Protein AF-A0A970BA63-F1 (afdb_monomer_lite)

Structure (mmCIF, N/CA/C/O backbone):
data_AF-A0A970BA63-F1
#
_entry.id   AF-A0A970BA63-F1
#
loop_
_atom_site.group_PDB
_atom_site.id
_atom_site.type_symbol
_atom_site.label_atom_id
_atom_site.label_alt_id
_atom_site.label_comp_id
_atom_site.label_asym_id
_atom_site.label_entity_id
_atom_site.label_seq_id
_atom_site.pdbx_PDB_ins_code
_atom_site.Cartn_x
_atom_site.Cartn_y
_atom_site.Cartn_z
_atom_site.occupancy
_atom_site.B_iso_or_equiv
_atom_site.auth_seq_id
_atom_site.auth_comp_id
_atom_site.auth_asym_id
_atom_site.auth_atom_id
_atom_site.pdbx_PDB_model_num
ATOM 1 N N . MET A 1 1 ? 29.909 -2.282 -40.585 1.00 52.19 1 MET A N 1
ATOM 2 C CA . MET A 1 1 ? 29.514 -2.180 -42.005 1.00 52.19 1 MET A CA 1
ATOM 3 C C . MET A 1 1 ? 29.239 -0.707 -42.252 1.00 52.19 1 MET A C 1
ATOM 5 O O . MET A 1 1 ? 28.546 -0.123 -41.423 1.00 52.19 1 MET A O 1
ATOM 9 N N . SER A 1 2 ? 29.879 -0.077 -43.243 1.00 60.19 2 SER A N 1
ATOM 10 C CA . SER A 1 2 ? 29.636 1.344 -43.533 1.00 60.19 2 SER A CA 1
ATOM 11 C C . SER A 1 2 ? 28.211 1.521 -44.075 1.00 60.19 2 SER A C 1
ATOM 13 O O . SER A 1 2 ? 27.650 0.603 -44.668 1.00 60.19 2 SER A O 1
ATOM 15 N N . ASN A 1 3 ? 27.600 2.687 -43.850 1.00 69.12 3 ASN A N 1
ATOM 16 C CA . ASN A 1 3 ? 26.297 3.041 -44.440 1.00 69.12 3 ASN A CA 1
ATOM 17 C C . ASN A 1 3 ? 26.426 3.591 -45.866 1.00 69.12 3 ASN A C 1
ATOM 19 O O . ASN A 1 3 ? 25.496 4.212 -46.372 1.00 69.12 3 ASN A O 1
ATOM 23 N N . THR A 1 4 ? 27.575 3.382 -46.502 1.00 79.81 4 THR A N 1
ATOM 24 C CA . THR A 1 4 ? 27.897 3.900 -47.827 1.00 79.81 4 THR A CA 1
ATOM 25 C C . THR A 1 4 ? 27.956 2.761 -48.832 1.00 79.81 4 THR A C 1
ATOM 27 O O . THR A 1 4 ? 28.523 1.703 -48.569 1.00 79.81 4 THR A O 1
ATOM 30 N N . CYS A 1 5 ? 27.350 2.986 -49.991 1.00 79.44 5 CYS A N 1
ATOM 31 C CA . CYS A 1 5 ? 27.347 2.063 -51.107 1.00 79.44 5 CYS A CA 1
ATOM 32 C C . CYS A 1 5 ? 28.788 1.807 -51.575 1.00 79.44 5 CYS A C 1
ATOM 34 O O . CYS A 1 5 ? 29.487 2.776 -51.884 1.00 79.44 5 CYS A O 1
ATOM 36 N N . PRO A 1 6 ? 29.228 0.545 -51.706 1.00 82.94 6 PRO A N 1
ATOM 37 C CA . PRO A 1 6 ? 30.592 0.230 -52.131 1.00 82.94 6 PRO A CA 1
ATOM 38 C C . PRO A 1 6 ? 30.895 0.707 -53.558 1.00 82.94 6 PRO A C 1
ATOM 40 O O . PRO A 1 6 ? 32.044 0.994 -53.874 1.00 82.94 6 PRO A O 1
ATOM 43 N N . GLU A 1 7 ? 29.872 0.835 -54.407 1.00 87.19 7 GLU A N 1
ATOM 44 C CA . GLU A 1 7 ? 30.051 1.239 -55.807 1.00 87.19 7 GLU A CA 1
ATOM 45 C C . GLU A 1 7 ? 30.103 2.755 -56.037 1.00 87.19 7 GLU A C 1
ATOM 47 O O . GLU A 1 7 ? 30.830 3.222 -56.908 1.00 87.19 7 GLU A O 1
ATOM 52 N N . CYS A 1 8 ? 29.329 3.548 -55.290 1.00 86.69 8 CYS A N 1
ATOM 53 C CA . CYS A 1 8 ? 29.170 4.981 -55.577 1.00 86.69 8 CYS A CA 1
ATOM 54 C C . CYS A 1 8 ? 29.263 5.889 -54.344 1.00 86.69 8 CYS A C 1
ATOM 56 O O . CYS A 1 8 ? 29.033 7.098 -54.441 1.00 86.69 8 CYS A O 1
ATOM 58 N N . ASN A 1 9 ? 29.572 5.306 -53.185 1.00 84.38 9 ASN A N 1
ATOM 59 C CA . ASN A 1 9 ? 29.734 5.970 -51.895 1.00 84.38 9 ASN A CA 1
ATOM 60 C C . ASN A 1 9 ? 28.501 6.754 -51.391 1.00 84.38 9 ASN A C 1
ATOM 62 O O . ASN A 1 9 ? 28.594 7.490 -50.412 1.00 84.38 9 ASN A O 1
ATOM 66 N N . ALA A 1 10 ? 27.342 6.604 -52.040 1.00 80.06 10 ALA A N 1
ATOM 67 C CA . ALA A 1 10 ? 26.074 7.191 -51.609 1.00 80.06 10 ALA A CA 1
ATOM 68 C C . ALA A 1 10 ? 25.467 6.411 -50.426 1.00 80.06 10 ALA A C 1
ATOM 70 O O . ALA A 1 10 ? 25.771 5.227 -50.272 1.00 80.06 10 ALA A O 1
ATOM 71 N N . PRO A 1 11 ? 24.612 7.027 -49.591 1.00 76.81 11 PRO A N 1
ATOM 72 C CA . PRO A 1 11 ? 23.966 6.330 -48.482 1.00 76.81 11 PRO A CA 1
ATOM 73 C C . PRO A 1 11 ? 23.076 5.174 -48.967 1.00 76.81 11 PRO A C 1
ATOM 75 O O . PRO A 1 11 ? 22.394 5.283 -49.986 1.00 76.81 11 PRO A O 1
ATOM 78 N N . LEU A 1 12 ? 23.102 4.061 -48.232 1.00 82.25 12 LEU A N 1
ATOM 79 C CA . LEU A 1 12 ? 22.218 2.914 -48.449 1.00 82.25 12 LEU A CA 1
ATOM 80 C C . LEU A 1 12 ? 20.914 3.078 -47.655 1.00 82.25 12 LEU A C 1
ATOM 82 O O . LEU A 1 12 ? 20.951 3.404 -46.466 1.00 82.25 12 LEU A O 1
ATOM 86 N N . VAL A 1 13 ? 19.783 2.796 -48.299 1.00 79.69 13 VAL A N 1
ATOM 87 C CA . VAL A 1 13 ? 18.428 2.815 -47.723 1.00 79.69 13 VAL A CA 1
ATOM 88 C C . VAL A 1 13 ? 17.911 1.379 -47.632 1.00 79.69 13 VAL A C 1
ATOM 90 O O . VAL A 1 13 ? 18.301 0.532 -48.431 1.00 79.69 13 VAL A O 1
ATOM 93 N N . PHE A 1 14 ? 17.084 1.053 -46.642 1.00 73.62 14 PHE A N 1
ATOM 94 C CA . PHE A 1 14 ? 16.495 -0.284 -46.549 1.00 73.62 14 PHE A CA 1
ATOM 95 C C . PHE A 1 14 ? 15.425 -0.498 -47.619 1.00 73.62 14 PHE A C 1
ATOM 97 O O . PHE A 1 14 ? 14.703 0.426 -47.990 1.00 73.62 14 PHE A O 1
ATOM 104 N N . THR A 1 15 ? 15.325 -1.726 -48.128 1.00 71.44 15 THR A N 1
ATOM 105 C CA . THR A 1 15 ? 14.157 -2.133 -48.905 1.00 71.44 15 THR A CA 1
ATOM 106 C C . THR A 1 15 ? 12.923 -2.180 -47.995 1.00 71.44 15 THR A C 1
ATOM 108 O O . THR A 1 15 ? 13.076 -2.436 -46.802 1.00 71.44 15 THR A O 1
ATOM 111 N N . PRO A 1 16 ? 11.700 -1.978 -48.526 1.00 53.97 16 PRO A N 1
ATOM 112 C CA . PRO A 1 16 ? 10.470 -1.945 -47.719 1.00 53.97 16 PRO A CA 1
ATOM 113 C C . PRO A 1 16 ? 10.155 -3.223 -46.923 1.00 53.97 16 PRO A C 1
ATOM 115 O O . PRO A 1 16 ? 9.212 -3.236 -46.143 1.00 53.97 16 PRO A O 1
ATOM 118 N N . ASP A 1 17 ? 10.871 -4.317 -47.185 1.00 54.38 17 ASP A N 1
ATOM 119 C CA . ASP A 1 17 ? 10.769 -5.594 -46.479 1.00 54.38 17 ASP A CA 1
ATOM 120 C C . ASP A 1 17 ? 11.913 -5.824 -45.470 1.00 54.38 17 ASP A C 1
ATOM 122 O O . ASP A 1 17 ? 12.011 -6.912 -44.901 1.00 54.38 17 ASP A O 1
ATOM 126 N N . GLY A 1 18 ? 12.821 -4.855 -45.308 1.00 58.25 18 GLY A N 1
ATOM 127 C CA . GLY A 1 18 ? 13.952 -4.888 -44.378 1.00 58.25 18 GLY A CA 1
ATOM 128 C C . GLY A 1 18 ? 15.063 -5.891 -44.725 1.00 58.25 18 GLY A C 1
ATOM 129 O O . GLY A 1 18 ? 16.080 -5.956 -44.033 1.00 58.25 18 GLY A O 1
ATOM 130 N N . ARG A 1 19 ? 14.909 -6.684 -45.795 1.00 65.00 19 ARG A N 1
ATOM 131 C CA . ARG A 1 19 ? 15.801 -7.816 -46.125 1.00 65.00 19 ARG A CA 1
ATOM 132 C C . ARG A 1 19 ? 17.018 -7.428 -46.948 1.00 65.00 19 ARG A C 1
ATOM 134 O O . ARG A 1 19 ? 17.937 -8.237 -47.107 1.00 65.00 19 ARG A O 1
ATOM 141 N N . ALA A 1 20 ? 17.041 -6.220 -47.492 1.00 76.62 20 ALA A N 1
ATOM 142 C CA . ALA A 1 20 ? 18.157 -5.728 -48.268 1.00 76.62 20 ALA A CA 1
ATOM 143 C C . ALA A 1 20 ? 18.380 -4.229 -48.064 1.00 76.62 20 ALA A C 1
ATOM 145 O O . ALA A 1 20 ? 17.523 -3.486 -47.592 1.00 76.62 20 ALA A O 1
ATOM 146 N N . ARG A 1 21 ? 19.573 -3.787 -48.443 1.00 83.00 21 ARG A N 1
ATOM 147 C CA . ARG A 1 21 ? 19.948 -2.383 -48.544 1.00 83.00 21 ARG A CA 1
ATOM 148 C C . ARG A 1 21 ? 20.086 -2.013 -50.002 1.00 83.00 21 ARG A C 1
ATOM 150 O O . ARG A 1 21 ? 20.877 -2.635 -50.702 1.00 83.00 21 ARG A O 1
ATOM 157 N N . LEU A 1 22 ? 19.334 -1.013 -50.431 1.00 86.19 22 LEU A N 1
ATOM 158 C CA . LEU A 1 22 ? 19.359 -0.457 -51.769 1.00 86.19 22 LEU A CA 1
ATOM 159 C C . LEU A 1 22 ? 20.127 0.867 -51.770 1.00 86.19 22 LEU A C 1
ATOM 161 O O . LEU A 1 22 ? 19.901 1.750 -50.944 1.00 86.19 22 LEU A O 1
ATOM 165 N N . CYS A 1 23 ? 21.014 1.036 -52.740 1.00 87.69 23 CYS A N 1
ATOM 166 C CA . CYS A 1 23 ? 21.512 2.346 -53.106 1.00 87.69 23 CYS A CA 1
ATOM 167 C C . CYS A 1 23 ? 20.558 2.984 -54.115 1.00 87.69 23 CYS A C 1
ATOM 169 O O . CYS A 1 23 ? 20.522 2.575 -55.273 1.00 87.69 23 CYS A O 1
ATOM 171 N N . GLU A 1 24 ? 19.848 4.038 -53.720 1.00 83.81 24 GLU A N 1
ATOM 172 C CA . GLU A 1 24 ? 18.951 4.768 -54.632 1.00 83.81 24 GLU A CA 1
ATOM 173 C C . GLU A 1 24 ? 19.694 5.444 -55.799 1.00 83.81 24 GLU A C 1
ATOM 175 O O . GLU A 1 24 ? 19.085 5.804 -56.803 1.00 83.81 24 GLU A O 1
ATOM 180 N N . ARG A 1 25 ? 21.022 5.607 -55.691 1.00 85.69 25 ARG A N 1
ATOM 181 C CA . ARG A 1 25 ? 21.847 6.271 -56.708 1.00 85.69 25 ARG A CA 1
ATOM 182 C C . ARG A 1 25 ? 22.314 5.342 -57.828 1.00 85.69 25 ARG A C 1
ATOM 184 O O . ARG A 1 25 ? 22.331 5.768 -58.977 1.00 85.69 25 ARG A O 1
ATOM 191 N N . CYS A 1 26 ? 22.753 4.123 -57.508 1.00 86.62 26 CYS A N 1
ATOM 192 C CA . CYS A 1 26 ? 23.299 3.188 -58.504 1.00 86.62 26 CYS A CA 1
ATOM 193 C C . CYS A 1 26 ? 22.542 1.858 -58.598 1.00 86.62 26 CYS A C 1
ATOM 195 O O . CYS A 1 26 ? 22.889 1.027 -59.428 1.00 86.62 26 CYS A O 1
ATOM 197 N N . GLY A 1 27 ? 21.514 1.645 -57.772 1.00 82.69 27 GLY A N 1
ATOM 198 C CA . GLY A 1 27 ? 20.728 0.411 -57.764 1.00 82.69 27 GLY A CA 1
ATOM 199 C C . GLY A 1 27 ? 21.419 -0.778 -57.092 1.00 82.69 27 GLY A C 1
ATOM 200 O O . GLY A 1 27 ? 20.860 -1.871 -57.102 1.00 82.69 27 GLY A O 1
ATOM 201 N N . TYR A 1 28 ? 22.602 -0.587 -56.494 1.00 86.31 28 TYR A N 1
ATOM 202 C CA . TYR A 1 28 ? 23.289 -1.630 -55.729 1.00 86.31 28 TYR A CA 1
ATOM 203 C C . TYR A 1 28 ? 22.381 -2.171 -54.621 1.00 86.31 28 TYR A C 1
ATOM 205 O O . TYR A 1 28 ? 21.841 -1.391 -53.833 1.00 86.31 28 TYR A O 1
ATOM 213 N N . GLN A 1 29 ? 22.242 -3.496 -54.547 1.00 82.56 29 GLN A N 1
ATOM 214 C CA . GLN A 1 29 ? 21.423 -4.174 -53.549 1.00 82.56 29 GLN A CA 1
ATOM 215 C C . GLN A 1 29 ? 22.263 -5.180 -52.757 1.00 82.56 29 GLN A C 1
ATOM 217 O O . GLN A 1 29 ? 22.778 -6.149 -53.308 1.00 82.56 29 GLN A O 1
ATOM 222 N N . GLU A 1 30 ? 22.355 -4.985 -51.444 1.00 80.75 30 GLU A N 1
ATOM 223 C CA . GLU A 1 30 ? 22.997 -5.924 -50.521 1.00 80.75 30 GLU A CA 1
ATOM 224 C C . GLU A 1 30 ? 21.929 -6.668 -49.722 1.00 80.75 30 GLU A C 1
ATOM 226 O O . GLU A 1 30 ? 21.201 -6.062 -48.938 1.00 80.75 30 GLU A O 1
ATOM 231 N N . THR A 1 31 ? 21.820 -7.985 -49.913 1.00 71.06 31 THR A N 1
ATOM 232 C CA . THR A 1 31 ? 20.901 -8.824 -49.132 1.00 71.06 31 THR A CA 1
ATOM 233 C C . THR A 1 31 ? 21.467 -9.035 -47.732 1.00 71.06 31 THR A C 1
ATOM 235 O O . THR A 1 31 ? 22.546 -9.607 -47.565 1.00 71.06 31 THR A O 1
ATOM 238 N N . ILE A 1 32 ? 20.731 -8.620 -46.704 1.00 65.50 32 ILE A N 1
ATOM 239 C CA . ILE A 1 32 ? 21.133 -8.817 -45.313 1.00 65.50 32 ILE A CA 1
ATOM 240 C C . ILE A 1 32 ? 20.743 -10.244 -44.920 1.00 65.50 32 ILE A C 1
ATOM 242 O O . ILE A 1 32 ? 19.665 -10.505 -44.398 1.00 65.50 32 ILE A O 1
ATOM 246 N N . LYS A 1 33 ? 21.637 -11.206 -45.174 1.00 51.59 33 LYS A N 1
ATOM 247 C CA . LYS A 1 33 ? 21.583 -12.532 -44.537 1.00 51.59 33 LYS A CA 1
ATOM 248 C C . LYS A 1 33 ? 22.315 -12.485 -43.203 1.00 51.59 33 LYS A C 1
ATOM 250 O O . LYS A 1 33 ? 23.379 -13.079 -43.042 1.00 51.59 33 LYS A O 1
ATOM 255 N N . LYS A 1 34 ? 21.764 -11.755 -42.242 1.00 54.91 34 LYS A N 1
ATOM 256 C CA . LYS A 1 34 ? 22.172 -11.913 -40.852 1.00 54.91 34 LYS A CA 1
ATOM 257 C C . LYS A 1 34 ? 20.966 -12.401 -40.086 1.00 54.91 34 LYS A C 1
ATOM 259 O O . LYS A 1 34 ? 20.012 -11.654 -39.915 1.00 54.91 34 LYS A O 1
ATOM 264 N N . GLU A 1 35 ? 21.016 -13.659 -39.658 1.00 67.25 35 GLU A N 1
ATOM 265 C CA . GLU A 1 35 ? 20.180 -14.079 -38.542 1.00 67.25 35 GLU A CA 1
ATOM 266 C C . GLU A 1 35 ? 20.397 -13.065 -37.420 1.00 67.25 35 GLU A C 1
ATOM 268 O O . GLU A 1 35 ? 21.538 -12.700 -37.102 1.00 67.25 35 GLU A O 1
ATOM 273 N N . ARG A 1 36 ? 19.290 -12.529 -36.905 1.00 80.38 36 ARG A N 1
ATOM 274 C CA . ARG A 1 36 ? 19.328 -11.594 -35.792 1.00 80.38 36 ARG A CA 1
ATOM 275 C C . ARG A 1 36 ? 20.108 -12.263 -34.654 1.00 80.38 36 ARG A C 1
ATOM 277 O O . ARG A 1 36 ? 19.757 -13.387 -34.295 1.00 80.38 36 ARG A O 1
ATOM 284 N N . PRO A 1 37 ? 21.152 -11.617 -34.103 1.00 88.19 37 PRO A N 1
ATOM 285 C CA . PRO A 1 37 ? 21.867 -12.187 -32.970 1.00 88.19 37 PRO A CA 1
ATOM 286 C C . PRO A 1 37 ? 20.902 -12.368 -31.799 1.00 88.19 37 PRO A C 1
ATOM 288 O O . PRO A 1 37 ? 19.917 -11.638 -31.690 1.00 88.19 37 PRO A O 1
ATOM 291 N N . SER A 1 38 ? 21.206 -13.292 -30.894 1.00 92.19 38 SER A N 1
ATOM 292 C CA . SER A 1 38 ? 20.482 -13.366 -29.620 1.00 92.19 38 SER A CA 1
ATOM 293 C C . SER A 1 38 ? 20.625 -12.054 -28.839 1.00 92.19 38 SER A C 1
ATOM 295 O O . SER A 1 38 ? 21.604 -11.308 -28.998 1.00 92.19 38 SER A O 1
ATOM 297 N N . ALA A 1 39 ? 19.696 -11.775 -27.924 1.00 92.75 39 ALA A N 1
ATOM 298 C CA . ALA A 1 39 ? 19.795 -10.585 -27.083 1.00 92.75 39 ALA A CA 1
ATOM 299 C C . ALA A 1 39 ? 21.090 -10.598 -26.251 1.00 92.75 39 ALA A C 1
ATOM 301 O O . ALA A 1 39 ? 21.725 -9.557 -26.072 1.00 92.75 39 ALA A O 1
ATOM 302 N N . ALA A 1 40 ? 21.541 -11.777 -25.810 1.00 93.31 40 ALA A N 1
ATOM 303 C CA . ALA A 1 40 ? 22.804 -11.952 -25.094 1.00 93.31 40 ALA A CA 1
ATOM 304 C C . ALA A 1 40 ? 24.031 -11.556 -25.939 1.00 93.31 40 ALA A C 1
ATOM 306 O O . ALA A 1 40 ? 24.934 -10.865 -25.453 1.00 93.31 40 ALA A O 1
ATOM 307 N N . GLU A 1 41 ? 24.077 -11.960 -27.209 1.00 91.69 41 GLU A N 1
ATOM 308 C CA . GLU A 1 41 ? 25.146 -11.575 -28.139 1.00 91.69 41 GLU A CA 1
ATOM 309 C C . GLU A 1 41 ? 25.118 -10.080 -28.449 1.00 91.69 41 GLU A C 1
ATOM 311 O O . GLU A 1 41 ? 26.174 -9.435 -28.504 1.00 91.69 41 GLU A O 1
ATOM 316 N N . LEU A 1 42 ? 23.921 -9.505 -28.587 1.00 91.50 42 LEU A N 1
ATOM 317 C CA . LEU A 1 42 ? 23.758 -8.071 -28.784 1.00 91.50 42 LEU A CA 1
ATOM 318 C C . LEU A 1 42 ? 24.306 -7.292 -27.582 1.00 91.50 42 LEU A C 1
ATOM 320 O O . LEU A 1 42 ? 25.101 -6.372 -27.768 1.00 91.50 42 LEU A O 1
ATOM 324 N N . VAL A 1 43 ? 23.970 -7.692 -26.350 1.00 92.62 43 VAL A N 1
ATOM 325 C CA . VAL A 1 43 ? 24.504 -7.072 -25.123 1.00 92.62 43 VAL A CA 1
ATOM 326 C C . VAL A 1 43 ? 26.031 -7.095 -25.112 1.00 92.62 43 VAL A C 1
ATOM 328 O O . VAL A 1 43 ? 26.660 -6.057 -24.884 1.00 92.62 43 VAL A O 1
ATOM 331 N N . ARG A 1 44 ? 26.646 -8.248 -25.410 1.00 90.38 44 ARG A N 1
ATOM 332 C CA . ARG A 1 44 ? 28.112 -8.379 -25.492 1.00 90.38 44 ARG A CA 1
ATOM 333 C C . ARG A 1 44 ? 28.704 -7.429 -26.530 1.00 90.38 44 ARG A C 1
ATOM 335 O O . ARG A 1 44 ? 29.665 -6.719 -26.235 1.00 90.38 44 ARG A O 1
ATOM 342 N N . THR A 1 45 ? 28.100 -7.372 -27.713 1.00 87.44 45 THR A N 1
ATOM 343 C CA . THR A 1 45 ? 28.566 -6.540 -28.829 1.00 87.44 45 THR A CA 1
ATOM 344 C C . THR A 1 45 ? 28.464 -5.046 -28.514 1.00 87.44 45 THR A C 1
ATOM 346 O O . THR A 1 45 ? 29.417 -4.303 -28.748 1.00 87.44 45 THR A O 1
ATOM 349 N N . ILE A 1 46 ? 27.350 -4.596 -27.929 1.00 87.56 46 ILE A N 1
ATOM 350 C CA . ILE A 1 46 ? 27.157 -3.198 -27.507 1.00 87.56 46 ILE A CA 1
ATOM 351 C C . ILE A 1 46 ? 28.124 -2.825 -26.379 1.00 87.56 46 ILE A C 1
ATOM 353 O O . ILE A 1 46 ? 28.725 -1.750 -26.410 1.00 87.56 46 ILE A O 1
ATOM 357 N N . THR A 1 47 ? 28.319 -3.716 -25.405 1.00 85.62 47 THR A N 1
ATOM 358 C CA . THR A 1 47 ? 29.243 -3.496 -24.281 1.00 85.62 47 THR A CA 1
ATOM 359 C C . THR A 1 47 ? 30.682 -3.365 -24.775 1.00 85.62 47 THR A C 1
ATOM 361 O O . THR A 1 47 ? 31.400 -2.448 -24.371 1.00 85.62 47 THR A O 1
ATOM 364 N N . PHE A 1 48 ? 31.090 -4.234 -25.703 1.00 83.81 48 PHE A N 1
ATOM 365 C CA . PHE A 1 48 ? 32.389 -4.154 -26.360 1.00 83.81 48 PHE A CA 1
ATOM 366 C C . PHE A 1 48 ? 32.540 -2.845 -27.150 1.00 83.81 48 PHE A C 1
ATOM 368 O O . PHE A 1 48 ? 33.508 -2.116 -26.948 1.00 83.81 48 PHE A O 1
ATOM 375 N N . ALA A 1 49 ? 31.554 -2.489 -27.980 1.00 76.88 49 ALA A N 1
ATOM 376 C CA . ALA A 1 49 ? 31.584 -1.260 -28.776 1.00 76.88 49 ALA A CA 1
ATOM 377 C C . ALA A 1 49 ? 31.701 0.009 -27.913 1.00 76.88 49 ALA A C 1
ATOM 379 O O . ALA A 1 49 ? 32.402 0.944 -28.293 1.00 76.88 49 ALA A O 1
ATOM 380 N N . ARG A 1 50 ? 31.067 0.035 -26.732 1.00 76.12 50 ARG A N 1
ATOM 381 C CA . ARG A 1 50 ? 31.198 1.140 -25.768 1.00 76.12 50 ARG A CA 1
ATOM 382 C C . ARG A 1 50 ? 32.587 1.211 -25.136 1.00 76.12 50 ARG A C 1
ATOM 384 O O . ARG A 1 50 ? 33.103 2.306 -24.952 1.00 76.12 50 ARG A O 1
ATOM 391 N N . ARG A 1 51 ? 33.200 0.065 -24.817 1.00 72.75 51 ARG A N 1
ATOM 392 C CA . ARG A 1 51 ? 34.522 0.002 -24.167 1.00 72.75 51 ARG A CA 1
ATOM 393 C C . ARG A 1 51 ? 35.665 0.444 -25.091 1.00 72.75 51 ARG A C 1
ATOM 395 O O . ARG A 1 51 ? 36.634 1.011 -24.604 1.00 72.75 51 ARG A O 1
ATOM 402 N N . TYR A 1 52 ? 35.550 0.194 -26.395 1.00 65.44 52 TYR A N 1
ATOM 403 C CA . TYR A 1 52 ? 36.607 0.468 -27.381 1.00 65.44 52 TYR A CA 1
ATOM 404 C C . TYR A 1 52 ? 36.368 1.713 -28.240 1.00 65.44 52 TYR A C 1
ATOM 406 O O . TYR A 1 52 ? 37.131 1.963 -29.172 1.00 65.44 52 TYR A O 1
ATOM 414 N N . LYS A 1 53 ? 35.343 2.518 -27.936 1.00 59.88 53 LYS A N 1
ATOM 415 C CA . LYS A 1 53 ? 35.156 3.817 -28.586 1.00 59.88 53 LYS A CA 1
ATOM 416 C C . LYS A 1 53 ? 36.275 4.753 -28.111 1.00 59.88 53 LYS A C 1
ATOM 418 O O . LYS A 1 53 ? 36.225 5.304 -27.013 1.00 59.88 53 LYS A O 1
ATOM 423 N N . THR A 1 54 ? 37.335 4.849 -28.909 1.00 41.97 54 THR A N 1
ATOM 424 C CA . THR A 1 54 ? 38.456 5.765 -28.700 1.00 41.97 54 THR A CA 1
ATOM 425 C C . THR A 1 54 ? 37.951 7.203 -28.648 1.00 41.97 54 THR A C 1
ATOM 427 O O . THR A 1 54 ? 37.006 7.571 -29.339 1.00 41.97 54 THR A O 1
ATOM 430 N N . LYS A 1 55 ? 38.618 8.021 -27.834 1.00 45.03 55 LYS A N 1
ATOM 431 C CA . LYS A 1 55 ? 38.376 9.451 -27.570 1.00 45.03 55 LYS A CA 1
ATOM 432 C C . LYS A 1 55 ? 38.493 10.378 -28.808 1.00 45.03 55 LYS A C 1
ATOM 434 O O . LYS A 1 55 ? 38.750 11.560 -28.646 1.00 45.03 55 LYS A O 1
ATOM 439 N N . SER A 1 56 ? 38.386 9.859 -30.034 1.00 40.06 56 SER A N 1
ATOM 440 C CA . SER A 1 56 ? 38.805 10.522 -31.280 1.00 40.06 56 SER A CA 1
ATOM 441 C C . SER A 1 56 ? 37.661 10.938 -32.214 1.00 40.06 56 SER A C 1
ATOM 443 O O . SER A 1 56 ? 37.868 11.011 -33.419 1.00 40.06 56 SER A O 1
ATOM 445 N N . SER A 1 57 ? 36.457 11.190 -31.706 1.00 42.34 57 SER A N 1
ATOM 446 C CA . SER A 1 57 ? 35.381 11.774 -32.520 1.00 42.34 57 SER A CA 1
ATOM 447 C C . SER A 1 57 ? 34.435 12.591 -31.639 1.00 42.34 57 SER A C 1
ATOM 449 O O . SER A 1 57 ? 33.273 12.228 -31.452 1.00 42.34 57 SER A O 1
ATOM 451 N N . GLU A 1 58 ? 34.956 13.648 -31.015 1.00 41.19 58 GLU A N 1
ATOM 452 C CA . GLU A 1 58 ? 34.098 14.707 -30.460 1.00 41.19 58 GLU A CA 1
ATOM 453 C C . GLU A 1 58 ? 33.552 15.631 -31.571 1.00 41.19 58 GLU A C 1
ATOM 455 O O . GLU A 1 58 ? 32.539 16.280 -31.346 1.00 41.19 58 GLU A O 1
ATOM 460 N N . ASP A 1 59 ? 34.089 15.550 -32.800 1.00 38.47 59 ASP A N 1
ATOM 461 C CA . ASP A 1 59 ? 33.706 16.398 -33.941 1.00 38.47 59 ASP A CA 1
ATOM 462 C C . ASP A 1 59 ? 33.208 15.593 -35.162 1.00 38.47 59 ASP A C 1
ATOM 464 O O . ASP A 1 59 ? 33.734 15.726 -36.265 1.00 38.47 59 ASP A O 1
ATOM 468 N N . ASP A 1 60 ? 32.204 14.725 -34.996 1.00 43.25 60 ASP A N 1
ATOM 469 C CA . ASP A 1 60 ? 31.502 14.116 -36.143 1.00 43.25 60 ASP A CA 1
ATOM 470 C C . ASP A 1 60 ? 30.131 14.796 -36.321 1.00 43.25 60 ASP A C 1
ATOM 472 O O . ASP A 1 60 ? 29.074 14.230 -36.031 1.00 43.25 60 ASP A O 1
ATOM 476 N N . GLU A 1 61 ? 30.154 16.059 -36.769 1.00 41.06 61 GLU A N 1
ATOM 477 C CA . GLU A 1 61 ? 28.976 16.916 -37.027 1.00 41.06 61 GLU A CA 1
ATOM 478 C C . GLU A 1 61 ? 28.028 16.374 -38.129 1.00 41.06 61 GLU A C 1
ATOM 480 O O . GLU A 1 61 ? 27.007 16.990 -38.432 1.00 41.06 61 GLU A O 1
ATOM 485 N N . GLY A 1 62 ? 28.314 15.202 -38.716 1.00 47.66 62 GLY A N 1
ATOM 486 C CA . GLY A 1 62 ? 27.507 14.558 -39.763 1.00 47.66 62 GLY A CA 1
ATOM 487 C C . GLY A 1 62 ? 26.804 13.247 -39.372 1.00 47.66 62 GLY A C 1
ATOM 488 O O . GLY A 1 62 ? 26.095 12.671 -40.200 1.00 47.66 62 GLY A O 1
ATOM 489 N N . GLY A 1 63 ? 26.986 12.736 -38.149 1.00 57.84 63 GLY A N 1
ATOM 490 C CA . GLY A 1 63 ? 26.410 11.455 -37.718 1.00 57.84 63 GLY A CA 1
ATOM 491 C C . GLY A 1 63 ? 24.925 11.538 -37.326 1.00 57.84 63 GLY A C 1
ATOM 492 O O . GLY A 1 63 ? 24.511 12.431 -36.589 1.00 57.84 63 GLY A O 1
ATOM 493 N N . VAL A 1 64 ? 24.099 10.573 -37.757 1.00 68.19 64 VAL A N 1
ATOM 494 C CA . VAL A 1 64 ? 22.686 10.492 -37.334 1.00 68.19 64 VAL A CA 1
ATOM 495 C C . VAL A 1 64 ? 22.609 10.299 -35.814 1.00 68.19 64 VAL A C 1
ATOM 497 O O . VAL A 1 64 ? 23.095 9.305 -35.275 1.00 68.19 64 VAL A O 1
ATOM 500 N N . SER A 1 65 ? 21.968 11.243 -35.117 1.00 85.56 65 S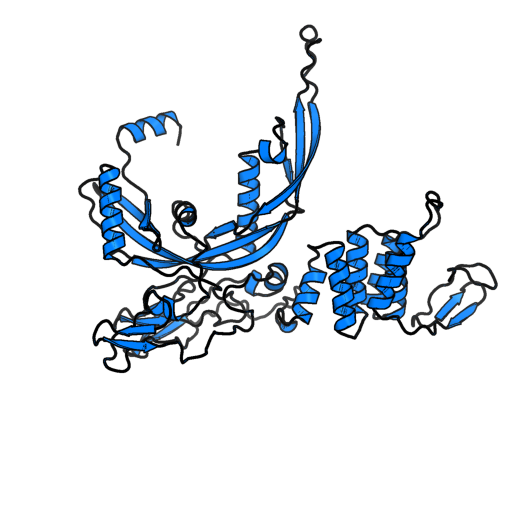ER A N 1
ATOM 501 C CA . SER A 1 65 ? 21.801 11.205 -33.659 1.00 85.56 65 SER A CA 1
ATOM 502 C C . SER A 1 65 ? 21.104 9.922 -33.184 1.00 85.56 65 SER A C 1
ATOM 504 O O . SER A 1 65 ? 20.132 9.471 -33.797 1.00 85.56 65 SER A O 1
ATOM 506 N N . ALA A 1 66 ? 21.518 9.396 -32.023 1.00 85.81 66 ALA A N 1
ATOM 507 C CA . ALA A 1 66 ? 20.863 8.272 -31.343 1.00 85.81 66 ALA A CA 1
ATOM 508 C C . ALA A 1 66 ? 19.346 8.465 -31.188 1.00 85.81 66 ALA A C 1
ATOM 510 O O . ALA A 1 66 ? 18.580 7.505 -31.269 1.00 85.81 66 ALA A O 1
ATOM 511 N N . ARG A 1 67 ? 18.898 9.716 -31.012 1.00 89.69 67 ARG A N 1
ATOM 512 C CA . ARG A 1 67 ? 17.475 10.059 -30.941 1.00 89.69 67 ARG A CA 1
ATOM 513 C C . ARG A 1 67 ? 16.740 9.768 -32.251 1.00 89.69 67 ARG A C 1
ATOM 515 O O . ARG A 1 67 ? 15.667 9.180 -32.208 1.00 89.69 67 ARG A O 1
ATOM 522 N N . SER A 1 68 ? 17.314 10.166 -33.384 1.00 88.38 68 SER A N 1
ATOM 523 C CA . SER A 1 68 ? 16.714 9.947 -34.706 1.00 88.38 68 SER A CA 1
ATOM 524 C C . SER A 1 68 ? 16.646 8.451 -35.024 1.00 88.38 68 SER A C 1
ATOM 526 O O . SER A 1 68 ? 15.590 7.940 -35.390 1.00 88.38 68 SER A O 1
ATOM 528 N N . LEU A 1 69 ? 17.729 7.714 -34.749 1.00 89.62 69 LEU A N 1
ATOM 529 C CA . LEU A 1 69 ? 17.764 6.252 -34.876 1.00 89.62 69 LEU A CA 1
ATOM 530 C C . LEU A 1 69 ? 16.688 5.572 -34.014 1.00 89.62 69 LEU A C 1
ATOM 532 O O . LEU A 1 69 ? 15.981 4.685 -34.486 1.00 89.62 69 LEU A O 1
ATOM 536 N N . LEU A 1 70 ? 16.501 6.024 -32.772 1.00 92.38 70 LEU A N 1
ATOM 537 C CA . LEU A 1 70 ? 15.448 5.515 -31.891 1.00 92.38 70 LEU A CA 1
ATOM 538 C C . LEU A 1 70 ? 14.037 5.799 -32.434 1.00 92.38 70 LEU A C 1
ATOM 540 O O . LEU A 1 70 ? 13.147 4.957 -32.302 1.00 92.38 70 LEU A O 1
ATOM 544 N N . GLU A 1 71 ? 13.808 6.981 -33.009 1.00 92.69 71 GLU A N 1
ATOM 545 C CA . GLU A 1 71 ? 12.517 7.360 -33.596 1.00 92.69 71 GLU A CA 1
ATOM 546 C C . GLU A 1 71 ? 12.200 6.530 -34.851 1.00 92.69 71 GLU A C 1
ATOM 548 O O . GLU A 1 71 ? 11.088 6.003 -34.950 1.00 92.69 71 GLU A O 1
ATOM 553 N N . MET A 1 72 ? 13.182 6.316 -35.734 1.00 90.06 72 MET A N 1
ATOM 554 C CA . MET A 1 72 ? 13.047 5.445 -36.911 1.00 90.06 72 MET A CA 1
ATOM 555 C C . MET A 1 72 ? 12.776 3.991 -36.509 1.00 90.06 72 MET A C 1
ATOM 557 O O . MET A 1 72 ? 11.788 3.406 -36.949 1.00 90.06 72 MET A O 1
ATOM 561 N N . GLY A 1 73 ? 13.565 3.436 -35.581 1.00 92.19 73 GLY A N 1
ATOM 562 C CA . GLY A 1 73 ? 13.379 2.062 -35.106 1.00 92.19 73 GLY A CA 1
ATOM 563 C C . GLY A 1 73 ? 12.028 1.831 -34.429 1.00 92.19 73 GLY A C 1
ATOM 564 O O . GLY A 1 73 ? 11.379 0.811 -34.649 1.00 92.19 73 GLY A O 1
ATOM 565 N N . ARG A 1 74 ? 11.539 2.814 -33.661 1.00 94.19 74 ARG A N 1
ATOM 566 C CA . ARG A 1 74 ? 10.179 2.793 -33.101 1.00 94.19 74 ARG A CA 1
ATOM 567 C C . ARG A 1 74 ? 9.105 2.796 -34.191 1.00 94.19 74 ARG A C 1
ATOM 569 O O . ARG A 1 74 ? 8.081 2.137 -34.018 1.00 94.19 74 ARG A O 1
ATOM 576 N N . SER A 1 75 ? 9.283 3.590 -35.245 1.00 92.56 75 SER A N 1
ATOM 577 C CA . SER A 1 75 ? 8.319 3.670 -36.346 1.00 92.56 75 SER A CA 1
ATOM 578 C C . SER A 1 75 ? 8.238 2.342 -37.097 1.00 92.56 75 SER A C 1
ATOM 580 O O . SER A 1 75 ? 7.142 1.807 -37.251 1.00 92.56 75 SER A O 1
ATOM 582 N N . ALA A 1 76 ? 9.390 1.764 -37.450 1.00 89.88 76 ALA A N 1
ATOM 583 C CA . ALA A 1 76 ? 9.482 0.453 -38.090 1.00 89.88 76 ALA A CA 1
ATOM 584 C C . ALA A 1 76 ? 8.854 -0.656 -37.223 1.00 89.88 76 ALA A C 1
ATOM 586 O O . ALA A 1 76 ? 8.016 -1.421 -37.699 1.00 89.88 76 ALA A O 1
ATOM 587 N N . ALA A 1 77 ? 9.131 -0.664 -35.910 1.00 91.44 77 ALA A N 1
ATOM 588 C CA . ALA A 1 77 ? 8.553 -1.648 -34.988 1.00 91.44 77 ALA A CA 1
ATOM 589 C C . ALA A 1 77 ? 7.018 -1.584 -34.961 1.00 91.44 77 ALA A C 1
ATOM 591 O O . ALA A 1 77 ? 6.346 -2.613 -34.945 1.00 91.44 77 ALA A O 1
ATOM 592 N N . LYS A 1 78 ? 6.452 -0.370 -34.984 1.00 90.75 78 LYS A N 1
ATOM 593 C CA . LYS A 1 78 ? 4.999 -0.159 -35.046 1.00 90.75 78 LYS A CA 1
ATOM 594 C C . LYS A 1 78 ? 4.390 -0.544 -36.392 1.00 90.75 78 LYS A C 1
ATOM 596 O O . LYS A 1 78 ? 3.235 -0.9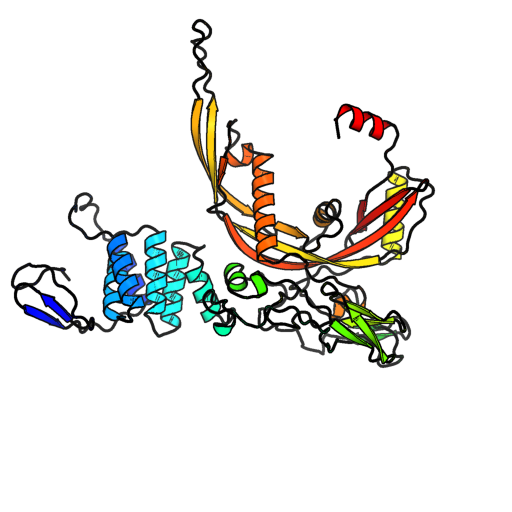55 -36.416 1.00 90.75 78 LYS A O 1
ATOM 601 N N . ALA A 1 79 ? 5.139 -0.386 -37.481 1.00 90.25 79 ALA A N 1
ATOM 602 C CA . ALA A 1 79 ? 4.729 -0.808 -38.818 1.00 90.25 79 ALA A CA 1
ATOM 603 C C . ALA A 1 79 ? 4.803 -2.336 -39.006 1.00 90.25 79 ALA A C 1
ATOM 605 O O . ALA A 1 79 ? 4.267 -2.858 -39.977 1.00 90.25 79 ALA A O 1
ATOM 606 N N . GLY A 1 80 ? 5.432 -3.054 -38.069 1.00 87.44 80 GLY A N 1
ATOM 607 C CA . GLY A 1 80 ? 5.632 -4.498 -38.143 1.00 87.44 80 GLY A CA 1
ATOM 608 C C . GLY A 1 80 ? 6.894 -4.911 -38.903 1.00 87.44 80 GLY A C 1
ATOM 609 O O . GLY A 1 80 ? 7.158 -6.110 -38.996 1.00 87.44 80 GLY A O 1
ATOM 610 N N . ASP A 1 81 ? 7.701 -3.957 -39.385 1.00 89.75 81 ASP A N 1
ATOM 611 C CA . ASP A 1 81 ? 9.008 -4.247 -39.979 1.00 89.75 81 ASP A CA 1
ATOM 612 C C . ASP A 1 81 ? 10.035 -4.499 -38.869 1.00 89.75 81 ASP A C 1
ATOM 614 O O . ASP A 1 81 ? 10.684 -3.598 -38.331 1.00 89.75 81 ASP A O 1
ATOM 618 N N . ARG A 1 82 ? 10.129 -5.769 -38.472 1.00 88.81 82 ARG A N 1
ATOM 619 C CA . ARG A 1 82 ? 10.989 -6.217 -37.375 1.00 88.81 82 ARG A CA 1
ATOM 620 C C . ARG A 1 82 ? 12.478 -6.098 -37.697 1.00 88.81 82 ARG A C 1
ATOM 622 O O . ARG A 1 82 ? 13.261 -5.873 -36.775 1.00 88.81 82 ARG A O 1
ATOM 629 N N . GLU A 1 83 ? 12.870 -6.257 -38.959 1.00 85.19 83 GLU A N 1
ATOM 630 C CA . GLU A 1 83 ? 14.281 -6.225 -39.360 1.00 85.19 83 GLU A CA 1
ATOM 631 C C . GLU A 1 83 ? 14.796 -4.791 -39.431 1.00 85.19 83 GLU A C 1
ATOM 633 O O . GLU A 1 83 ? 15.828 -4.468 -38.834 1.00 85.19 83 GLU A O 1
ATOM 638 N N . GLU A 1 84 ? 14.030 -3.901 -40.062 1.00 85.56 84 GLU A N 1
ATOM 639 C CA . GLU A 1 84 ? 14.344 -2.476 -40.092 1.00 85.56 84 GLU A CA 1
ATOM 640 C C . GLU A 1 84 ? 14.349 -1.884 -38.671 1.00 85.56 84 GLU A C 1
ATOM 642 O O . GLU A 1 84 ? 15.262 -1.142 -38.284 1.00 85.56 84 GLU A O 1
ATOM 647 N N . ALA A 1 85 ? 13.380 -2.280 -37.839 1.00 91.69 85 ALA A N 1
ATOM 648 C CA . ALA A 1 85 ? 13.335 -1.870 -36.443 1.00 91.69 85 ALA A CA 1
ATOM 649 C C . ALA A 1 85 ? 14.572 -2.322 -35.665 1.00 91.69 85 ALA A C 1
ATOM 651 O O . ALA A 1 85 ? 15.187 -1.513 -34.966 1.00 91.69 85 ALA A O 1
ATOM 652 N N . PHE A 1 86 ? 14.959 -3.596 -35.793 1.00 92.50 86 PHE A N 1
ATOM 653 C CA . PHE A 1 86 ? 16.151 -4.124 -35.138 1.00 92.50 86 PHE A CA 1
ATOM 654 C C . PHE A 1 86 ? 17.396 -3.336 -35.544 1.00 92.50 86 PHE A C 1
ATOM 656 O O . PHE A 1 86 ? 18.151 -2.890 -34.676 1.00 92.50 86 PHE A O 1
ATOM 663 N N . TYR A 1 87 ? 17.569 -3.107 -36.848 1.00 88.19 87 TYR A N 1
ATOM 664 C CA . TYR A 1 87 ? 18.698 -2.361 -37.382 1.00 88.19 87 TYR A CA 1
ATOM 665 C C . TYR A 1 87 ? 18.813 -0.973 -36.736 1.00 88.19 87 TYR A C 1
ATOM 667 O O . TYR A 1 87 ? 19.853 -0.627 -36.167 1.00 88.19 87 TYR A O 1
ATOM 675 N N . TYR A 1 88 ? 17.747 -0.172 -36.766 1.00 91.06 88 TYR A N 1
ATOM 676 C CA . TYR A 1 88 ? 17.809 1.187 -36.232 1.00 91.06 88 TYR A CA 1
ATOM 677 C C . TYR A 1 88 ? 18.023 1.220 -34.716 1.00 91.06 88 TYR A C 1
ATOM 679 O O . TYR A 1 88 ? 18.780 2.058 -34.219 1.00 91.06 88 TYR A O 1
ATOM 687 N N . LEU A 1 89 ? 17.407 0.300 -33.972 1.00 93.75 89 LEU A N 1
ATOM 688 C CA . LEU A 1 89 ? 17.539 0.232 -32.515 1.00 93.75 89 LEU A CA 1
ATOM 689 C C . LEU A 1 89 ? 18.935 -0.231 -32.080 1.00 93.75 89 LEU A C 1
ATOM 691 O O . LEU A 1 89 ? 19.492 0.329 -31.133 1.00 93.75 89 LEU A O 1
ATOM 695 N N . GLU A 1 90 ? 19.537 -1.192 -32.783 1.00 91.88 90 GLU A N 1
ATOM 696 C CA . GLU A 1 90 ? 20.930 -1.584 -32.555 1.00 91.88 90 GLU A CA 1
ATOM 697 C C . GLU A 1 90 ? 21.870 -0.388 -32.760 1.00 91.88 90 GLU A C 1
ATOM 699 O O . GLU A 1 90 ? 22.735 -0.110 -31.921 1.00 91.88 90 GLU A O 1
ATOM 704 N N . TRP A 1 91 ? 21.698 0.353 -33.856 1.00 87.94 91 TRP A N 1
ATOM 705 C CA . TRP A 1 91 ? 22.512 1.535 -34.129 1.00 87.94 91 TRP A CA 1
ATOM 706 C C . TRP A 1 91 ? 22.291 2.642 -33.097 1.00 87.94 91 TRP A C 1
ATOM 708 O O . TRP A 1 91 ? 23.266 3.255 -32.655 1.00 87.94 91 TRP A O 1
ATOM 718 N N . ALA A 1 92 ? 21.054 2.844 -32.634 1.00 90.06 92 ALA A N 1
ATOM 719 C CA . ALA A 1 92 ? 20.757 3.774 -31.547 1.00 90.06 92 ALA A CA 1
ATOM 720 C C . ALA A 1 92 ? 21.542 3.427 -30.267 1.00 90.06 92 ALA A C 1
ATOM 722 O O . ALA A 1 92 ? 22.064 4.323 -29.606 1.00 90.06 92 ALA A O 1
ATOM 723 N N . LEU A 1 93 ? 21.705 2.136 -29.942 1.00 91.12 93 LEU A N 1
ATOM 724 C CA . LEU A 1 93 ? 22.485 1.683 -28.782 1.00 91.12 93 LEU A CA 1
ATOM 725 C C . LEU A 1 93 ? 23.998 1.935 -28.913 1.00 91.12 93 LEU A C 1
ATOM 727 O O . LEU A 1 93 ? 24.677 2.131 -27.897 1.00 91.12 93 LEU A O 1
ATOM 731 N N . ARG A 1 94 ? 24.519 1.953 -30.148 1.00 87.56 94 ARG A N 1
ATOM 732 C CA . ARG A 1 94 ? 25.934 2.223 -30.485 1.00 87.56 94 ARG A CA 1
ATOM 733 C C . ARG A 1 94 ? 26.253 3.721 -30.585 1.00 87.56 94 ARG A C 1
ATOM 735 O O . ARG A 1 94 ? 27.403 4.132 -30.399 1.00 87.56 94 ARG A O 1
ATOM 742 N N . ALA A 1 95 ? 25.243 4.546 -30.845 1.00 84.88 95 ALA A N 1
ATOM 743 C CA . ALA A 1 95 ? 25.359 5.985 -31.072 1.00 84.88 95 ALA A CA 1
ATOM 744 C C . ALA A 1 95 ? 25.488 6.827 -29.780 1.00 84.88 95 ALA A C 1
ATOM 746 O O . ALA A 1 95 ? 25.105 7.989 -29.770 1.00 84.88 95 ALA A O 1
ATOM 747 N N . ASN A 1 96 ? 26.047 6.264 -28.698 1.00 82.50 96 ASN A N 1
ATOM 748 C CA . ASN A 1 96 ? 26.175 6.912 -27.380 1.00 82.50 96 ASN A CA 1
ATOM 749 C C . ASN A 1 96 ? 24.845 7.496 -26.857 1.00 82.50 96 ASN A C 1
ATOM 751 O O . ASN A 1 96 ? 24.759 8.696 -26.593 1.00 82.50 96 ASN A O 1
ATOM 755 N N . PRO A 1 97 ? 23.793 6.672 -26.716 1.00 88.25 97 PRO A N 1
ATOM 756 C CA . PRO A 1 97 ? 22.511 7.158 -26.230 1.00 88.25 97 PRO A CA 1
ATOM 757 C C . PRO A 1 97 ? 22.615 7.604 -24.767 1.00 88.25 97 PRO A C 1
ATOM 759 O O . PRO A 1 97 ? 23.394 7.046 -23.988 1.00 88.25 97 PRO A O 1
ATOM 762 N N . THR A 1 98 ? 21.755 8.539 -24.360 1.00 91.00 98 THR A N 1
ATOM 763 C CA . THR A 1 98 ? 21.496 8.759 -22.929 1.00 91.00 98 THR A CA 1
ATOM 764 C C . THR A 1 98 ? 20.925 7.484 -22.296 1.00 91.00 98 THR A C 1
ATOM 766 O O . THR A 1 98 ? 20.383 6.624 -22.996 1.00 91.00 98 THR A O 1
ATOM 769 N N . ASN A 1 99 ? 20.988 7.352 -20.968 1.00 90.06 99 ASN A N 1
ATOM 770 C CA . ASN A 1 99 ? 20.399 6.196 -20.276 1.00 90.06 99 ASN A CA 1
ATOM 771 C C . ASN A 1 99 ? 18.914 6.006 -20.624 1.00 90.06 99 ASN A C 1
ATOM 773 O O . ASN A 1 99 ? 18.479 4.885 -20.875 1.00 90.06 99 ASN A O 1
ATOM 777 N N . GLU A 1 100 ? 18.158 7.101 -20.731 1.00 89.56 100 GLU A N 1
ATOM 778 C CA . GLU A 1 100 ? 16.749 7.071 -21.130 1.00 89.56 100 GLU A CA 1
ATOM 779 C C . GLU A 1 100 ? 16.565 6.561 -22.570 1.00 89.56 100 GLU A C 1
ATOM 781 O O . GLU A 1 100 ? 15.737 5.686 -22.828 1.00 89.56 100 GLU A O 1
ATOM 786 N N . GLN A 1 101 ? 17.358 7.070 -23.518 1.00 92.88 101 GLN A N 1
ATOM 787 C CA . GLN A 1 101 ? 17.313 6.633 -24.915 1.00 92.88 101 GLN A CA 1
ATOM 788 C C . GLN A 1 101 ? 17.701 5.157 -25.052 1.00 92.88 101 GLN A C 1
ATOM 790 O O . GLN A 1 101 ? 17.031 4.408 -25.762 1.00 92.88 101 GLN A O 1
ATOM 795 N N . GLY A 1 102 ? 18.743 4.725 -24.338 1.00 94.38 102 GLY A N 1
ATOM 796 C CA . GLY A 1 102 ? 19.189 3.337 -24.326 1.00 94.38 102 GLY A CA 1
ATOM 797 C C . GLY A 1 102 ? 18.142 2.406 -23.720 1.00 94.38 102 GLY A C 1
ATOM 798 O O . GLY A 1 102 ? 17.829 1.377 -24.314 1.00 94.38 102 GLY A O 1
ATOM 799 N N . ALA A 1 103 ? 17.533 2.790 -22.594 1.00 94.88 103 ALA A N 1
ATOM 800 C CA . ALA A 1 103 ? 16.454 2.021 -21.981 1.00 94.88 103 ALA A CA 1
ATOM 801 C C . ALA A 1 103 ? 15.253 1.887 -22.926 1.00 94.88 103 ALA A C 1
ATOM 803 O O . ALA A 1 103 ? 14.697 0.802 -23.084 1.00 94.88 103 ALA A O 1
ATOM 804 N N . ARG A 1 104 ? 14.878 2.971 -23.617 1.00 95.00 104 ARG A N 1
ATOM 805 C CA . ARG A 1 104 ? 13.815 2.942 -24.630 1.00 95.00 104 ARG A CA 1
ATOM 806 C C . ARG A 1 104 ? 14.159 2.026 -25.803 1.00 95.00 104 ARG A C 1
ATOM 808 O O . ARG A 1 104 ? 13.277 1.292 -26.240 1.00 95.00 104 ARG A O 1
ATOM 815 N N . ALA A 1 105 ? 15.397 2.046 -26.299 1.00 96.00 105 ALA A N 1
ATOM 816 C CA . ALA A 1 105 ? 15.821 1.162 -27.383 1.00 96.00 105 ALA A CA 1
ATOM 817 C C . ALA A 1 105 ? 15.686 -0.317 -26.988 1.00 96.00 105 ALA A C 1
ATOM 819 O O . ALA A 1 105 ? 15.093 -1.100 -27.726 1.00 96.00 105 ALA A O 1
ATOM 820 N N . TRP A 1 106 ? 16.146 -0.675 -25.788 1.00 97.31 106 TRP A N 1
ATOM 821 C CA . TRP A 1 106 ? 16.007 -2.025 -25.243 1.00 97.31 106 TRP A CA 1
ATOM 822 C C . TRP A 1 106 ? 14.548 -2.459 -25.051 1.00 97.31 106 TRP A C 1
ATOM 824 O O . TRP A 1 106 ? 14.195 -3.584 -25.398 1.00 97.31 106 TRP A O 1
ATOM 834 N N . VAL A 1 107 ? 13.667 -1.566 -24.583 1.00 96.81 107 VAL A N 1
ATOM 835 C CA . VAL A 1 107 ? 12.223 -1.855 -24.507 1.00 96.81 107 VAL A CA 1
ATOM 836 C C . VAL A 1 107 ? 11.650 -2.183 -25.888 1.00 96.81 107 VAL A C 1
ATOM 838 O O . VAL A 1 107 ? 10.917 -3.160 -26.014 1.00 96.81 107 VAL A O 1
ATOM 841 N N . TRP A 1 108 ? 11.983 -1.418 -26.931 1.00 96.31 108 TRP A N 1
ATOM 842 C CA . TRP A 1 108 ? 11.505 -1.720 -28.286 1.00 96.31 108 TRP A CA 1
ATOM 843 C C . TRP A 1 108 ? 12.091 -3.025 -28.835 1.00 96.31 108 TRP A C 1
ATOM 845 O O . TRP A 1 108 ? 11.355 -3.807 -29.431 1.00 96.31 108 TRP A O 1
ATOM 855 N N . LEU A 1 109 ? 13.364 -3.324 -28.557 1.00 96.12 109 LEU A N 1
ATOM 856 C CA . LEU A 1 109 ? 13.973 -4.610 -28.916 1.00 96.12 109 LEU A CA 1
ATOM 857 C C . LEU A 1 109 ? 13.230 -5.796 -28.284 1.00 96.12 109 LEU A C 1
ATOM 859 O O . LEU A 1 109 ? 12.981 -6.787 -28.965 1.00 96.12 109 LEU A O 1
ATOM 863 N N . SER A 1 110 ? 12.766 -5.673 -27.036 1.00 96.00 110 SER A N 1
ATOM 864 C CA . SER A 1 110 ? 11.968 -6.721 -26.371 1.00 96.00 110 SER A CA 1
ATOM 865 C C . SER A 1 110 ? 10.612 -7.021 -27.035 1.00 96.00 110 SER A C 1
ATOM 867 O O . SER A 1 110 ? 9.979 -8.026 -26.717 1.00 96.00 110 SER A O 1
ATOM 869 N N . GLN A 1 111 ? 10.132 -6.147 -27.925 1.00 93.19 111 GLN A N 1
ATOM 870 C CA . GLN A 1 111 ? 8.909 -6.371 -28.707 1.00 93.19 111 GLN A CA 1
ATOM 871 C C . GLN A 1 111 ? 9.192 -7.041 -30.057 1.00 93.19 111 GLN A C 1
ATOM 873 O O . GLN A 1 111 ? 8.273 -7.536 -30.702 1.00 93.19 111 GLN A O 1
ATOM 878 N N . ILE A 1 112 ? 10.454 -7.027 -30.488 1.00 92.62 112 ILE A N 1
ATOM 879 C CA . ILE A 1 112 ? 10.908 -7.527 -31.786 1.00 92.62 112 ILE A CA 1
ATOM 880 C C . ILE A 1 112 ? 11.395 -8.977 -31.673 1.00 92.62 112 ILE A C 1
ATOM 882 O O . ILE A 1 112 ? 11.220 -9.752 -32.616 1.00 92.62 112 ILE A O 1
ATOM 886 N N . TYR A 1 113 ? 11.993 -9.349 -30.536 1.00 92.88 113 TYR A N 1
ATOM 887 C CA . TYR A 1 113 ? 12.353 -10.735 -30.225 1.00 92.88 113 TYR A CA 1
ATOM 888 C C . TYR A 1 113 ? 11.120 -11.591 -29.920 1.00 92.88 113 TYR A C 1
ATOM 890 O O . TYR A 1 113 ? 10.231 -11.170 -29.182 1.00 92.88 113 TYR A O 1
ATOM 898 N N . ASP A 1 114 ? 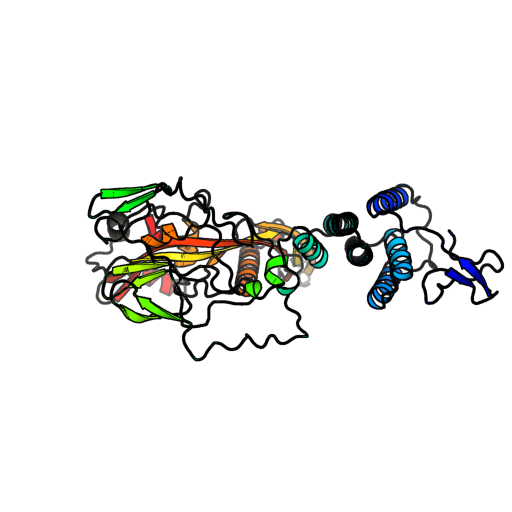11.110 -12.815 -30.451 1.00 89.50 114 ASP A N 1
ATOM 899 C CA . ASP A 1 114 ? 10.034 -13.787 -30.238 1.00 89.50 114 ASP A CA 1
ATOM 900 C C . ASP A 1 114 ? 10.243 -14.621 -28.964 1.00 89.50 114 ASP A C 1
ATOM 902 O O . ASP A 1 114 ? 9.291 -14.862 -28.220 1.00 89.50 114 ASP A O 1
ATOM 906 N N . GLN A 1 115 ? 11.488 -15.026 -28.683 1.00 92.75 115 GLN A N 1
ATOM 907 C CA . GLN A 1 115 ? 11.813 -15.896 -27.550 1.00 92.75 115 GLN A CA 1
ATOM 908 C C . GLN A 1 115 ? 11.688 -15.149 -26.212 1.00 92.75 115 GLN A C 1
ATOM 910 O O . GLN A 1 115 ? 12.235 -14.048 -26.075 1.00 92.75 115 GLN A O 1
ATOM 915 N N . PRO A 1 116 ? 10.991 -15.707 -25.204 1.00 93.56 116 PRO A N 1
ATOM 916 C CA . PRO A 1 116 ? 10.783 -15.036 -23.921 1.00 93.56 116 PRO A CA 1
ATOM 917 C C . PRO A 1 116 ? 12.095 -14.726 -23.184 1.00 93.56 116 PRO A C 1
ATOM 919 O O . PRO A 1 116 ? 12.173 -13.708 -22.494 1.00 93.56 116 PRO A O 1
ATOM 922 N N . GLU A 1 117 ? 13.136 -15.538 -23.369 1.00 94.44 117 GLU A N 1
ATOM 923 C CA . GLU A 1 117 ? 14.468 -15.340 -22.791 1.00 94.44 117 GLU A CA 1
ATOM 924 C C . GLU A 1 117 ? 15.135 -14.073 -23.342 1.00 94.44 117 GLU A C 1
ATOM 926 O O . GLU A 1 117 ? 15.601 -13.228 -22.576 1.00 94.44 117 GLU A O 1
ATOM 931 N N . ASP A 1 118 ? 15.119 -13.885 -24.664 1.00 95.38 118 ASP A N 1
ATOM 932 C CA . ASP A 1 118 ? 15.683 -12.694 -25.308 1.00 95.38 118 ASP A CA 1
ATOM 933 C C . ASP A 1 118 ? 14.915 -11.428 -24.917 1.00 95.38 118 ASP A C 1
ATOM 935 O O . ASP A 1 118 ? 15.503 -10.377 -24.634 1.00 95.38 118 ASP A O 1
ATOM 939 N N . ARG A 1 119 ? 13.582 -11.537 -24.840 1.00 96.12 119 ARG A N 1
ATOM 940 C CA . ARG A 1 119 ? 12.716 -10.447 -24.380 1.00 96.12 119 ARG A CA 1
ATOM 941 C C . ARG A 1 119 ? 13.062 -10.045 -22.950 1.00 96.12 119 ARG A C 1
ATOM 943 O O . ARG A 1 119 ? 13.200 -8.849 -22.687 1.00 96.12 119 ARG A O 1
ATOM 950 N N . ARG A 1 120 ? 13.246 -11.018 -22.048 1.00 96.88 120 ARG A N 1
ATOM 951 C CA . ARG A 1 120 ? 13.667 -10.780 -20.659 1.00 96.88 120 ARG A CA 1
ATOM 952 C C . ARG A 1 120 ? 15.001 -10.044 -20.605 1.00 96.88 120 ARG A C 1
ATOM 954 O O . ARG A 1 120 ? 15.065 -9.002 -19.960 1.00 96.88 120 ARG A O 1
ATOM 961 N N . ILE A 1 121 ? 16.015 -10.508 -21.339 1.00 96.75 121 ILE A N 1
ATOM 962 C CA . ILE A 1 121 ? 17.339 -9.863 -21.379 1.00 96.75 121 ILE A CA 1
ATOM 963 C C . ILE A 1 121 ? 17.213 -8.397 -21.803 1.00 96.75 121 ILE A C 1
ATOM 965 O O . ILE A 1 121 ? 17.760 -7.513 -21.146 1.00 96.75 121 ILE A O 1
ATOM 969 N N . CYS A 1 122 ? 16.470 -8.107 -22.874 1.00 96.69 122 CYS A N 1
ATOM 970 C CA . CYS A 1 122 ? 16.242 -6.728 -23.304 1.00 96.69 122 CYS A CA 1
ATOM 971 C C . CYS A 1 122 ? 15.585 -5.878 -22.203 1.00 96.69 122 CYS A C 1
ATOM 973 O O . CYS A 1 122 ? 16.029 -4.764 -21.932 1.00 96.69 122 CYS A O 1
ATOM 975 N N . LEU A 1 123 ? 14.551 -6.392 -21.537 1.00 96.81 123 LEU A N 1
ATOM 976 C CA . LEU A 1 123 ? 13.863 -5.667 -20.465 1.00 96.81 123 LEU A CA 1
ATOM 977 C C . LEU A 1 123 ? 14.776 -5.435 -19.249 1.00 96.81 123 LEU A C 1
ATOM 979 O O . LEU A 1 123 ? 14.782 -4.337 -18.696 1.00 96.81 123 LEU A O 1
ATOM 983 N N . GLU A 1 124 ? 15.600 -6.413 -18.876 1.00 95.75 124 GLU A N 1
ATOM 984 C CA . GLU A 1 124 ? 16.599 -6.282 -17.809 1.00 95.75 124 GLU A CA 1
ATOM 985 C C . GLU A 1 124 ? 17.656 -5.225 -18.143 1.00 95.75 124 GLU A C 1
ATOM 987 O O . GLU A 1 124 ? 17.999 -4.409 -17.290 1.00 95.75 124 GLU A O 1
ATOM 992 N N . GLN A 1 125 ? 18.121 -5.154 -19.396 1.00 96.19 125 GLN A N 1
ATOM 993 C CA . GLN A 1 125 ? 19.016 -4.077 -19.834 1.00 96.19 125 GLN A CA 1
ATOM 994 C C . GLN A 1 125 ? 18.348 -2.700 -19.766 1.00 96.19 125 GLN A C 1
ATOM 996 O O . GLN A 1 125 ? 18.994 -1.709 -19.414 1.00 96.19 125 GLN A O 1
ATOM 1001 N N . ALA A 1 126 ? 17.052 -2.617 -20.076 1.00 95.88 126 ALA A N 1
ATOM 1002 C CA . ALA A 1 126 ? 16.308 -1.374 -19.930 1.00 95.88 126 ALA A CA 1
ATOM 1003 C C . ALA A 1 126 ? 16.217 -0.929 -18.462 1.00 95.88 126 ALA A C 1
ATOM 1005 O O . ALA A 1 126 ? 16.411 0.255 -18.185 1.00 95.88 126 ALA A O 1
ATOM 1006 N N . ILE A 1 127 ? 15.984 -1.862 -17.532 1.00 93.00 127 ILE A N 1
ATOM 1007 C CA . ILE A 1 127 ? 15.981 -1.591 -16.084 1.00 93.00 127 ILE A CA 1
ATOM 1008 C C . ILE A 1 127 ? 17.381 -1.225 -15.588 1.00 93.00 127 ILE A C 1
ATOM 1010 O O . ILE A 1 127 ? 17.517 -0.277 -14.824 1.00 93.00 127 ILE A O 1
ATOM 1014 N N . ALA A 1 128 ? 18.434 -1.891 -16.063 1.00 92.69 128 ALA A N 1
ATOM 1015 C CA . ALA A 1 128 ? 19.808 -1.569 -15.677 1.00 92.69 128 ALA A CA 1
ATOM 1016 C C . ALA A 1 128 ? 20.201 -0.123 -16.037 1.00 92.69 128 ALA A C 1
ATOM 1018 O O . ALA A 1 128 ? 20.951 0.519 -15.305 1.00 92.69 128 ALA A O 1
ATOM 1019 N N . LEU A 1 129 ? 19.685 0.407 -17.152 1.00 91.12 129 LEU A N 1
ATOM 1020 C CA . LEU A 1 129 ? 19.894 1.803 -17.549 1.00 91.12 129 LEU A CA 1
ATOM 1021 C C . LEU A 1 129 ? 18.928 2.771 -16.859 1.00 91.12 129 LEU A C 1
ATOM 1023 O O . LEU A 1 129 ? 19.298 3.907 -16.563 1.00 91.12 129 LEU A O 1
ATOM 1027 N N . HIS A 1 130 ? 17.684 2.347 -16.653 1.00 88.50 130 HIS A N 1
ATOM 1028 C CA . HIS A 1 130 ? 16.621 3.164 -16.087 1.00 88.50 130 HIS A CA 1
ATOM 1029 C C . HIS A 1 130 ? 15.709 2.292 -15.203 1.00 88.50 130 HIS A C 1
ATOM 1031 O O . HIS A 1 130 ? 14.674 1.809 -15.680 1.00 88.50 130 HIS A O 1
ATOM 1037 N N . PRO A 1 131 ? 16.049 2.114 -13.909 1.00 83.06 131 PRO A N 1
ATOM 1038 C CA . PRO A 1 131 ? 15.364 1.168 -13.018 1.00 83.06 131 PRO A CA 1
ATOM 1039 C C . PRO A 1 131 ? 13.857 1.401 -12.900 1.00 83.06 131 PRO A C 1
ATOM 1041 O O . PRO A 1 131 ? 13.066 0.480 -12.712 1.00 83.06 131 PRO A O 1
ATOM 1044 N N . THR A 1 132 ? 13.441 2.651 -13.080 1.00 76.88 132 THR A N 1
ATOM 1045 C CA . THR A 1 132 ? 12.056 3.098 -12.946 1.00 76.88 132 THR A CA 1
ATOM 1046 C C . THR A 1 132 ? 11.266 3.031 -14.258 1.00 76.88 132 THR A C 1
ATOM 1048 O O . THR A 1 132 ? 10.173 3.585 -14.348 1.00 76.88 132 THR A O 1
ATOM 1051 N N . ASN A 1 133 ? 11.795 2.378 -15.305 1.00 88.19 133 ASN A N 1
ATOM 1052 C CA . ASN A 1 133 ? 11.153 2.343 -16.621 1.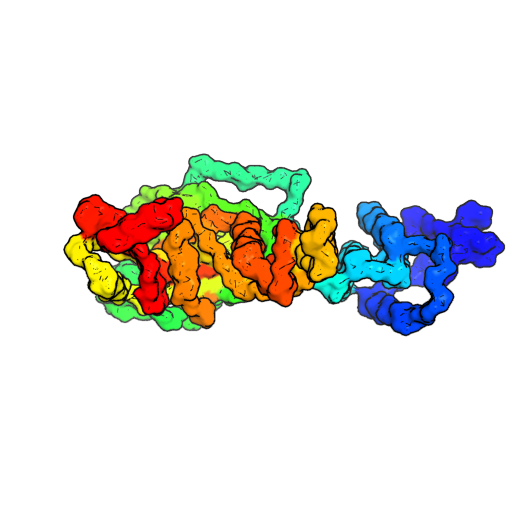00 88.19 133 ASN A CA 1
ATOM 1053 C C . ASN A 1 133 ? 9.841 1.532 -16.567 1.00 88.19 133 ASN A C 1
ATOM 1055 O O . ASN A 1 133 ? 9.883 0.310 -16.386 1.00 88.19 133 ASN A O 1
ATOM 1059 N N . PRO A 1 134 ? 8.671 2.168 -16.776 1.00 86.25 134 PRO A N 1
ATOM 1060 C CA . PRO A 1 134 ? 7.392 1.505 -16.550 1.00 86.25 134 PRO A CA 1
ATOM 1061 C C . PRO A 1 134 ? 7.095 0.415 -17.586 1.00 86.25 134 PRO A C 1
ATOM 1063 O O . PRO A 1 134 ? 6.451 -0.581 -17.267 1.00 86.25 134 PRO A O 1
ATOM 1066 N N . LEU A 1 135 ? 7.579 0.574 -18.823 1.00 89.94 135 LEU A N 1
ATOM 1067 C CA . LEU A 1 135 ? 7.389 -0.419 -19.882 1.00 89.94 135 LEU A CA 1
ATOM 1068 C C . LEU A 1 135 ? 8.242 -1.662 -19.627 1.00 89.94 135 LEU A C 1
ATOM 1070 O O . LEU A 1 135 ? 7.764 -2.774 -19.836 1.00 89.94 135 LEU A O 1
ATOM 1074 N N . ALA A 1 136 ? 9.472 -1.472 -19.142 1.00 92.50 136 ALA A N 1
ATOM 1075 C CA . ALA A 1 136 ? 10.367 -2.573 -18.818 1.00 92.50 136 ALA A CA 1
ATOM 1076 C C . ALA A 1 136 ? 9.831 -3.411 -17.645 1.00 92.50 136 ALA A C 1
ATOM 1078 O O . ALA A 1 136 ? 9.684 -4.626 -17.774 1.00 92.50 136 ALA A O 1
ATOM 1079 N N . ARG A 1 137 ? 9.436 -2.749 -16.546 1.00 89.94 137 ARG A N 1
ATOM 1080 C CA . ARG A 1 137 ? 8.827 -3.406 -15.374 1.00 89.94 137 ARG A CA 1
ATOM 1081 C C . ARG A 1 137 ? 7.543 -4.150 -15.732 1.00 89.94 137 ARG A C 1
ATOM 1083 O O . ARG A 1 137 ? 7.386 -5.311 -15.370 1.00 89.94 137 ARG A O 1
ATOM 1090 N N . ARG A 1 138 ? 6.660 -3.525 -16.522 1.00 89.56 138 ARG A N 1
ATOM 1091 C CA . ARG A 1 138 ? 5.439 -4.177 -17.022 1.00 89.56 138 ARG A CA 1
ATOM 1092 C C . ARG A 1 138 ? 5.754 -5.402 -17.883 1.00 89.56 138 ARG A C 1
ATOM 1094 O O . ARG A 1 138 ? 5.095 -6.426 -17.738 1.00 89.56 138 ARG A O 1
ATOM 1101 N N . GLY A 1 139 ? 6.737 -5.297 -18.777 1.00 90.75 139 GLY A N 1
ATOM 1102 C CA . GLY A 1 139 ? 7.171 -6.409 -19.621 1.00 90.75 139 GLY A CA 1
ATOM 1103 C C . GLY A 1 139 ? 7.673 -7.596 -18.800 1.00 90.75 139 GLY A C 1
ATOM 1104 O O . GLY A 1 139 ? 7.276 -8.725 -19.074 1.00 90.75 139 GLY A O 1
ATOM 1105 N N . LEU A 1 140 ? 8.480 -7.346 -17.764 1.00 91.94 140 LEU A N 1
ATOM 1106 C CA . LEU A 1 140 ? 8.941 -8.402 -16.859 1.00 91.94 140 LEU A CA 1
ATOM 1107 C C . LEU A 1 140 ? 7.789 -9.002 -16.056 1.00 91.94 140 LEU A C 1
ATOM 1109 O O . LEU A 1 140 ? 7.688 -10.219 -15.987 1.00 91.94 140 LEU A O 1
ATOM 1113 N N . ALA A 1 141 ? 6.869 -8.182 -15.541 1.00 88.25 141 ALA A N 1
ATOM 1114 C CA . ALA A 1 141 ? 5.696 -8.677 -14.822 1.00 88.25 141 ALA A CA 1
ATOM 1115 C C . ALA A 1 141 ? 4.818 -9.604 -15.686 1.00 88.25 141 ALA A C 1
ATOM 1117 O O . ALA A 1 141 ? 4.291 -10.589 -15.176 1.00 88.25 141 ALA A O 1
ATOM 1118 N N . LEU A 1 142 ? 4.694 -9.322 -16.991 1.00 89.44 142 LEU A N 1
ATOM 1119 C CA . LEU A 1 142 ? 4.026 -10.210 -17.950 1.00 89.44 142 LEU A CA 1
ATOM 1120 C C . LEU A 1 142 ? 4.788 -11.533 -18.136 1.00 89.44 142 LEU A C 1
ATOM 1122 O O . LEU A 1 142 ? 4.169 -12.591 -18.159 1.00 89.44 142 LEU A O 1
ATOM 1126 N N . LEU A 1 143 ? 6.119 -11.484 -18.267 1.00 90.12 143 LEU A N 1
ATOM 1127 C CA . LEU A 1 143 ? 6.956 -12.682 -18.431 1.00 90.12 143 LEU A CA 1
ATOM 1128 C C . LEU A 1 143 ? 7.029 -13.538 -17.158 1.00 90.12 143 LEU A C 1
ATOM 1130 O O . LEU A 1 143 ? 7.170 -14.752 -17.252 1.00 90.12 143 LEU A O 1
ATOM 1134 N N . ASP A 1 144 ? 6.929 -12.916 -15.985 1.00 86.88 144 ASP A N 1
ATOM 1135 C CA . ASP A 1 144 ? 6.902 -13.580 -14.678 1.00 86.88 144 ASP A CA 1
ATOM 1136 C C . ASP A 1 144 ? 5.512 -14.147 -14.331 1.00 86.88 144 ASP A C 1
ATOM 1138 O O . ASP A 1 144 ? 5.350 -14.769 -13.285 1.00 86.88 144 ASP A O 1
ATOM 1142 N N . GLY A 1 145 ? 4.483 -13.884 -15.150 1.00 83.94 145 GLY A N 1
ATOM 1143 C CA . GLY A 1 145 ? 3.096 -14.271 -14.866 1.00 83.94 145 GLY A CA 1
ATOM 1144 C C . GLY A 1 145 ? 2.421 -13.466 -13.746 1.00 83.94 145 GLY A C 1
ATOM 1145 O O . GLY A 1 145 ? 1.286 -13.755 -13.385 1.00 83.94 145 GLY A O 1
ATOM 1146 N N . ARG A 1 146 ? 3.084 -12.429 -13.218 1.00 81.81 146 ARG A N 1
ATOM 1147 C CA . ARG A 1 146 ? 2.549 -11.528 -12.177 1.00 81.81 146 ARG A CA 1
ATOM 1148 C C . ARG A 1 146 ? 1.497 -10.556 -12.715 1.00 81.81 146 ARG A C 1
ATOM 1150 O O . ARG A 1 146 ? 0.714 -10.000 -11.951 1.00 81.81 146 ARG A O 1
ATOM 1157 N N . LEU A 1 147 ? 1.499 -10.326 -14.026 1.00 84.81 147 LEU A N 1
ATOM 1158 C CA . LEU A 1 147 ? 0.521 -9.518 -14.742 1.00 84.81 147 LEU A CA 1
ATOM 1159 C C . LEU A 1 147 ? -0.023 -10.327 -15.914 1.00 84.81 147 LEU A C 1
ATOM 1161 O O . LEU A 1 147 ? 0.744 -10.938 -16.656 1.00 84.81 147 LEU A O 1
ATOM 1165 N N . ARG A 1 148 ? -1.338 -10.285 -16.123 1.00 84.81 148 ARG A N 1
ATOM 1166 C CA . ARG A 1 148 ? -1.972 -10.880 -17.301 1.00 84.81 148 ARG A CA 1
ATOM 1167 C C . ARG A 1 148 ? -2.289 -9.816 -18.343 1.00 84.81 148 ARG A C 1
ATOM 1169 O O . ARG A 1 148 ? -2.694 -8.705 -18.008 1.00 84.81 148 ARG A O 1
ATOM 1176 N N . SER A 1 149 ? -2.131 -10.157 -19.618 1.00 84.50 149 SER A N 1
ATOM 1177 C CA . SER A 1 149 ? -2.350 -9.218 -20.725 1.00 84.50 149 SER A CA 1
ATOM 1178 C C . SER A 1 149 ? -3.806 -8.756 -20.856 1.00 84.50 149 SER A C 1
ATOM 1180 O O . SER A 1 149 ? -4.036 -7.610 -21.229 1.00 84.50 149 SER A O 1
ATOM 1182 N N . ASP A 1 150 ? -4.781 -9.602 -20.513 1.00 83.75 150 ASP A N 1
ATOM 1183 C CA . ASP A 1 150 ? -6.221 -9.304 -20.563 1.00 83.75 150 ASP A CA 1
ATOM 1184 C C . ASP A 1 150 ? -6.710 -8.391 -19.420 1.00 83.75 150 ASP A C 1
ATOM 1186 O O . ASP A 1 150 ? -7.774 -7.762 -19.502 1.00 83.75 150 ASP A O 1
ATOM 1190 N N . GLU A 1 151 ? -5.914 -8.272 -18.358 1.00 82.81 151 GLU A N 1
ATOM 1191 C CA . GLU A 1 151 ? -6.195 -7.391 -17.224 1.00 82.81 151 GLU A CA 1
ATOM 1192 C C . GLU A 1 151 ? -5.708 -5.956 -17.440 1.00 82.81 151 GLU A C 1
ATOM 1194 O O . GLU A 1 151 ? -6.189 -5.044 -16.760 1.00 82.81 151 GLU A O 1
ATOM 1199 N N . ILE A 1 152 ? -4.788 -5.743 -18.387 1.00 86.44 152 ILE A N 1
ATOM 1200 C CA . ILE A 1 152 ? -4.256 -4.417 -18.698 1.00 86.44 152 ILE A CA 1
ATOM 1201 C C . ILE A 1 152 ? -5.387 -3.540 -19.245 1.00 86.44 152 ILE A C 1
ATOM 1203 O O . ILE A 1 152 ? -6.078 -3.902 -20.198 1.00 86.44 152 ILE A O 1
ATOM 1207 N N . ILE A 1 153 ? -5.569 -2.366 -18.640 1.00 83.69 153 ILE A N 1
ATOM 1208 C CA . ILE A 1 153 ? -6.528 -1.363 -19.098 1.00 83.69 153 ILE A CA 1
ATOM 1209 C C . ILE A 1 153 ? -6.061 -0.834 -20.457 1.00 83.69 153 ILE A C 1
ATOM 1211 O O . ILE A 1 153 ? -4.977 -0.256 -20.575 1.00 83.69 153 ILE A O 1
ATOM 1215 N N . ASP A 1 154 ? -6.907 -1.001 -21.469 1.00 80.19 154 ASP A N 1
ATOM 1216 C CA . ASP A 1 154 ? -6.756 -0.353 -22.767 1.00 80.19 154 ASP A CA 1
ATOM 1217 C C . ASP A 1 154 ? -7.582 0.944 -22.763 1.00 80.19 154 ASP A C 1
ATOM 1219 O O . ASP A 1 154 ? -8.810 0.870 -22.748 1.00 80.19 154 ASP A O 1
ATOM 1223 N N . PRO A 1 155 ? -6.953 2.135 -22.769 1.00 73.56 155 PRO A N 1
ATOM 1224 C CA . PRO A 1 155 ? -7.676 3.405 -22.721 1.00 73.56 155 PRO A CA 1
ATOM 1225 C C . PRO A 1 155 ? -8.553 3.649 -23.957 1.00 73.56 155 PRO A C 1
ATOM 1227 O O . PRO A 1 155 ? -9.441 4.494 -23.906 1.00 73.56 155 PRO A O 1
ATOM 1230 N N . ASN A 1 156 ? -8.327 2.921 -25.056 1.00 75.88 156 ASN A N 1
ATOM 1231 C CA . ASN A 1 156 ? -9.144 3.017 -26.265 1.00 75.88 156 ASN A CA 1
ATOM 1232 C C . ASN A 1 156 ? -10.334 2.048 -26.255 1.00 75.88 156 ASN A C 1
ATOM 1234 O O . ASN A 1 156 ? -11.171 2.104 -27.155 1.00 75.88 156 ASN A O 1
ATOM 1238 N N . LYS A 1 157 ? -10.421 1.156 -25.260 1.00 69.88 157 LYS A N 1
ATOM 1239 C CA . LYS A 1 157 ? -11.549 0.243 -25.074 1.00 69.88 157 LYS A CA 1
ATOM 1240 C C . LYS A 1 157 ? -12.266 0.590 -23.780 1.00 69.88 157 LYS A C 1
ATOM 1242 O O . LYS A 1 157 ? -11.779 0.317 -22.686 1.00 69.88 157 LYS A O 1
ATOM 1247 N N . VAL A 1 158 ? -13.462 1.152 -23.908 1.00 57.50 158 VAL A N 1
ATOM 1248 C CA . VAL A 1 158 ? -14.371 1.298 -22.771 1.00 57.50 158 VAL A CA 1
ATOM 1249 C C . VAL A 1 158 ? -14.808 -0.109 -22.360 1.00 57.50 158 VAL A C 1
ATOM 1251 O O . VAL A 1 158 ? -15.500 -0.782 -23.119 1.00 57.50 158 VAL A O 1
ATOM 1254 N N . LYS A 1 159 ? -14.366 -0.592 -21.193 1.00 57.94 159 LYS A N 1
ATOM 1255 C CA . LYS A 1 159 ? -14.970 -1.788 -20.588 1.00 57.94 159 LYS A CA 1
ATOM 1256 C C . LYS A 1 159 ? -16.364 -1.393 -20.087 1.00 57.94 159 LYS A C 1
ATOM 1258 O O . LYS A 1 159 ? -16.485 -0.475 -19.278 1.00 57.94 159 LYS A O 1
ATOM 1263 N N . GLU A 1 160 ? -17.394 -2.078 -20.578 1.00 51.72 160 GLU A N 1
ATOM 1264 C CA . GLU A 1 160 ? -18.806 -1.841 -20.228 1.00 51.72 160 GLU A CA 1
ATOM 1265 C C . GLU A 1 160 ? -19.103 -2.090 -18.731 1.00 51.72 160 GLU A C 1
ATOM 1267 O O . GLU A 1 160 ? -20.056 -1.539 -18.191 1.00 51.72 160 GLU A O 1
ATOM 1272 N N . ASP A 1 161 ? -18.221 -2.796 -18.012 1.00 51.19 161 ASP A N 1
ATOM 1273 C CA . ASP A 1 161 ? -18.378 -3.180 -16.595 1.00 51.19 161 ASP A CA 1
ATOM 1274 C C . ASP A 1 161 ? -18.151 -2.052 -15.562 1.00 51.19 161 ASP A C 1
ATOM 1276 O O . ASP A 1 161 ? -17.924 -2.324 -14.384 1.00 51.19 161 ASP A O 1
ATOM 1280 N N . THR A 1 162 ? -18.162 -0.778 -15.961 1.00 48.41 162 THR A N 1
ATOM 1281 C CA . THR A 1 162 ? -17.982 0.351 -15.017 1.00 48.41 162 THR A CA 1
ATOM 1282 C C . THR A 1 162 ? -19.281 0.822 -14.359 1.00 48.41 162 THR A C 1
ATOM 1284 O O . THR A 1 162 ? -19.237 1.674 -13.469 1.00 48.41 162 THR A O 1
ATOM 1287 N N . ALA A 1 163 ? -20.433 0.264 -14.743 1.00 50.16 163 ALA A N 1
ATOM 1288 C CA . ALA A 1 163 ? -21.688 0.523 -14.051 1.00 50.16 163 ALA A CA 1
ATOM 1289 C C . ALA A 1 163 ? -21.661 -0.119 -12.654 1.00 50.16 163 ALA A C 1
ATOM 1291 O O . ALA A 1 163 ? -21.467 -1.327 -12.516 1.00 50.16 163 ALA A O 1
ATOM 1292 N N . VAL A 1 164 ? -21.872 0.691 -11.611 1.00 56.50 164 VAL A N 1
ATOM 1293 C CA . VAL A 1 164 ? -22.254 0.161 -10.297 1.00 56.50 164 VAL A CA 1
ATOM 1294 C C . VAL A 1 164 ? -23.576 -0.575 -10.515 1.00 56.50 164 VAL A C 1
ATOM 1296 O O . VAL A 1 164 ? -24.507 0.056 -11.013 1.00 56.50 164 VAL A O 1
ATOM 1299 N N . PRO A 1 165 ? -23.672 -1.882 -10.222 1.00 58.84 165 PRO A N 1
ATOM 1300 C CA . PRO A 1 165 ? -24.931 -2.596 -10.374 1.00 58.84 165 PRO A CA 1
ATOM 1301 C C . PRO A 1 165 ? -26.015 -1.909 -9.535 1.00 58.84 165 PRO A C 1
ATOM 1303 O O . PRO A 1 165 ? -25.782 -1.639 -8.356 1.00 58.84 165 PRO A O 1
ATOM 1306 N N . ASP A 1 166 ? -27.179 -1.636 -10.133 1.00 56.84 166 ASP A N 1
ATOM 1307 C CA . ASP A 1 166 ? -28.338 -1.083 -9.410 1.00 56.84 166 ASP A CA 1
ATOM 1308 C C . ASP A 1 166 ? -28.871 -2.074 -8.359 1.00 56.84 166 ASP A C 1
ATOM 1310 O O . ASP A 1 166 ? -29.449 -1.670 -7.348 1.00 56.84 166 ASP A O 1
ATOM 1314 N N . GLU A 1 167 ? -28.635 -3.374 -8.564 1.00 62.50 167 GLU A N 1
ATOM 1315 C CA . GLU A 1 167 ? -29.023 -4.437 -7.640 1.00 62.50 167 GLU A CA 1
ATOM 1316 C C . GLU A 1 167 ? -27.828 -4.966 -6.829 1.00 62.50 167 GLU A C 1
ATOM 1318 O O . GLU A 1 167 ? -26.751 -5.215 -7.388 1.00 62.50 167 GLU A O 1
ATOM 1323 N N . PRO A 1 168 ? -27.996 -5.193 -5.512 1.00 64.31 168 PRO A N 1
ATOM 1324 C CA . PRO A 1 168 ? -26.932 -5.729 -4.681 1.00 64.31 168 PRO A CA 1
ATOM 1325 C C . PRO A 1 168 ? -26.526 -7.137 -5.134 1.00 64.31 168 PRO A C 1
ATOM 1327 O O . PRO A 1 168 ? -27.345 -8.049 -5.225 1.00 64.31 168 PRO A O 1
ATOM 1330 N N . ARG A 1 169 ? -25.231 -7.347 -5.376 1.00 66.62 169 ARG A N 1
ATOM 1331 C CA . ARG A 1 169 ? -24.722 -8.647 -5.836 1.00 66.62 169 ARG A CA 1
ATOM 1332 C C . ARG A 1 169 ? -24.775 -9.686 -4.712 1.00 66.62 169 ARG A C 1
ATOM 1334 O O . ARG A 1 169 ? -24.271 -9.417 -3.622 1.00 66.62 169 ARG A O 1
ATOM 1341 N N . ALA A 1 170 ? -25.313 -10.873 -4.993 1.00 65.19 170 ALA A N 1
ATOM 1342 C CA . ALA A 1 170 ? -25.261 -12.009 -4.073 1.00 65.19 170 ALA A CA 1
ATOM 1343 C C . ALA A 1 170 ? -23.815 -12.508 -3.888 1.00 65.19 170 ALA A C 1
ATOM 1345 O O . ALA A 1 170 ? -23.045 -12.590 -4.852 1.00 65.19 170 ALA A O 1
ATOM 1346 N N . ILE A 1 171 ? -23.450 -12.858 -2.655 1.00 67.25 171 ILE A N 1
ATOM 1347 C CA . ILE A 1 171 ? -22.123 -13.378 -2.298 1.00 67.25 171 ILE A CA 1
ATOM 1348 C C . ILE A 1 171 ? -22.223 -14.696 -1.528 1.00 67.25 171 ILE A C 1
ATOM 1350 O O . ILE A 1 171 ? -23.179 -14.912 -0.793 1.00 67.25 171 ILE A O 1
ATOM 1354 N N . SER A 1 172 ? -21.212 -15.557 -1.685 1.00 64.31 172 SER A N 1
ATOM 1355 C CA . SER A 1 172 ? -21.040 -16.787 -0.901 1.00 64.31 172 SER A CA 1
ATOM 1356 C C . SER A 1 172 ? -19.865 -16.591 0.071 1.00 64.31 172 SER A C 1
ATOM 1358 O O . SER A 1 172 ? -18.704 -16.705 -0.347 1.00 64.31 172 SER A O 1
ATOM 1360 N N . PRO A 1 173 ? -20.143 -16.176 1.319 1.00 69.00 173 PRO A N 1
ATOM 1361 C CA . PRO A 1 173 ? -19.135 -15.937 2.353 1.00 69.00 173 PRO A CA 1
ATOM 1362 C C . PRO A 1 173 ? -18.531 -17.245 2.887 1.00 69.00 173 PRO A C 1
ATOM 1364 O O . PRO A 1 173 ? -19.119 -18.315 2.765 1.00 69.00 173 PRO A O 1
ATOM 1367 N N . GLU A 1 174 ? -17.380 -17.143 3.545 1.00 76.56 174 GLU A N 1
ATOM 1368 C CA . GLU A 1 174 ? -16.868 -18.206 4.412 1.00 76.56 174 GLU A CA 1
ATOM 1369 C C . GLU A 1 174 ? -17.418 -18.035 5.835 1.00 76.56 174 GLU A C 1
ATOM 1371 O O . GLU A 1 174 ? -17.501 -16.909 6.341 1.00 76.56 174 GLU A O 1
ATOM 1376 N N . GLN A 1 175 ? -17.816 -19.143 6.464 1.00 78.38 175 GLN A N 1
ATOM 1377 C CA . GLN A 1 175 ? -18.470 -19.171 7.770 1.00 78.38 175 GLN A CA 1
ATOM 1378 C C . GLN A 1 175 ? -17.618 -19.907 8.814 1.00 78.38 175 GLN A C 1
ATOM 1380 O O . GLN A 1 175 ? -17.149 -21.015 8.570 1.00 78.38 175 GLN A O 1
ATOM 1385 N N . PHE A 1 176 ? -17.506 -19.335 10.019 1.00 81.00 176 PHE A N 1
ATOM 1386 C CA . PHE A 1 176 ? -16.695 -19.881 11.121 1.00 81.00 176 PHE A CA 1
ATOM 1387 C C . PHE A 1 176 ? -17.556 -20.408 12.279 1.00 81.00 176 PHE A C 1
ATOM 1389 O O . PHE A 1 176 ? -17.662 -19.787 13.342 1.00 81.00 176 PHE A O 1
ATOM 1396 N N . GLN A 1 177 ? -18.197 -21.562 12.071 1.00 83.19 177 GLN A N 1
ATOM 1397 C CA . GLN A 1 177 ? -19.041 -22.225 13.073 1.00 83.19 177 GLN A CA 1
ATOM 1398 C C . GLN A 1 177 ? -18.429 -23.515 13.610 1.00 83.19 177 GLN A C 1
ATOM 1400 O O . GLN A 1 177 ? -17.872 -24.324 12.874 1.00 83.19 177 GLN A O 1
ATOM 1405 N N . CYS A 1 178 ? -18.599 -23.735 14.914 1.00 85.56 178 CYS A N 1
ATOM 1406 C CA . CYS A 1 178 ? -18.145 -24.943 15.578 1.00 85.56 178 CYS A CA 1
ATOM 1407 C C . CYS A 1 178 ? -18.934 -26.166 15.103 1.00 85.56 178 CYS A C 1
ATOM 1409 O O . CYS A 1 178 ? -20.142 -26.225 15.342 1.00 85.56 178 CYS A O 1
ATOM 1411 N N . PRO A 1 179 ? -18.276 -27.209 14.564 1.00 86.81 179 PRO A N 1
ATOM 1412 C CA . PRO A 1 179 ? -18.968 -28.411 14.102 1.00 86.81 179 PRO A CA 1
ATOM 1413 C C . PRO A 1 179 ? -19.621 -29.200 15.247 1.00 86.81 179 PRO A C 1
ATOM 1415 O O . PRO A 1 179 ? -20.493 -30.031 15.013 1.00 86.81 179 PRO A O 1
ATOM 1418 N N . ARG A 1 180 ? -19.213 -28.955 16.502 1.00 89.00 180 ARG A N 1
ATOM 1419 C CA . ARG A 1 180 ? -19.719 -29.668 17.682 1.00 89.00 180 ARG A CA 1
ATOM 1420 C C . ARG A 1 180 ? -20.939 -29.013 18.324 1.00 89.00 180 ARG A C 1
ATOM 1422 O O . ARG A 1 180 ? -21.796 -29.715 18.848 1.00 89.00 180 ARG A O 1
ATOM 1429 N N . CYS A 1 181 ? -20.984 -27.685 18.365 1.00 88.88 181 CYS A N 1
ATOM 1430 C CA . CYS A 1 181 ? -22.004 -26.955 19.128 1.00 88.88 181 CYS A CA 1
ATOM 1431 C C . CYS A 1 181 ? -22.607 -25.758 18.386 1.00 88.88 181 CYS A C 1
ATOM 1433 O O . CYS A 1 181 ? -23.384 -25.022 18.985 1.00 88.88 181 CYS A O 1
ATOM 1435 N N . ALA A 1 182 ? -22.227 -25.538 17.124 1.00 83.62 182 ALA A N 1
ATOM 1436 C CA . ALA A 1 182 ? -22.627 -24.411 16.278 1.00 83.62 182 ALA A CA 1
ATOM 1437 C C . ALA A 1 182 ? -22.263 -23.007 16.802 1.00 83.62 182 ALA A C 1
ATOM 1439 O O . ALA A 1 182 ? -22.498 -22.018 16.110 1.00 83.62 182 ALA A O 1
ATOM 1440 N N . ALA A 1 183 ? -21.645 -22.891 17.983 1.00 82.44 183 ALA A N 1
ATOM 1441 C CA . ALA A 1 183 ? -21.119 -21.621 18.467 1.00 82.44 183 ALA A CA 1
ATOM 1442 C C . ALA A 1 183 ? -19.999 -21.104 17.551 1.00 82.44 183 ALA A C 1
ATOM 1444 O O . ALA A 1 183 ? -19.323 -21.878 16.871 1.00 82.44 183 ALA A O 1
ATOM 1445 N N . ARG A 1 184 ? -19.779 -19.790 17.572 1.00 81.44 184 ARG A N 1
ATOM 1446 C CA . ARG A 1 184 ? -18.684 -19.135 16.850 1.00 81.44 184 ARG A CA 1
ATOM 1447 C C . ARG A 1 184 ? -17.331 -19.760 17.201 1.00 81.44 184 ARG A C 1
ATOM 1449 O O . ARG A 1 184 ? -17.073 -20.100 18.362 1.00 81.44 184 ARG A O 1
ATOM 1456 N N . MET A 1 185 ? -16.487 -19.901 16.186 1.00 85.38 185 MET A N 1
ATOM 1457 C CA . MET A 1 185 ? -15.075 -20.228 16.350 1.00 85.38 185 MET A CA 1
ATOM 1458 C C . MET A 1 185 ? -14.227 -18.966 16.246 1.00 85.38 185 MET A C 1
ATOM 1460 O O . MET A 1 185 ? -14.504 -18.094 15.427 1.00 85.38 185 MET A O 1
ATOM 1464 N N . ASN A 1 186 ? -13.208 -18.906 17.090 1.00 82.38 186 ASN A N 1
ATOM 1465 C CA . ASN A 1 186 ? -12.285 -17.790 17.216 1.00 82.38 186 ASN A CA 1
ATOM 1466 C C . ASN A 1 186 ? -10.922 -18.242 16.724 1.00 82.38 186 ASN A C 1
ATOM 1468 O O . ASN A 1 186 ? -10.547 -19.395 16.942 1.00 82.38 186 ASN A O 1
ATOM 1472 N N . TYR A 1 187 ? -10.175 -17.360 16.085 1.00 81.75 187 TYR A N 1
ATOM 1473 C CA . TYR A 1 187 ? -8.835 -17.679 15.645 1.00 81.75 187 TYR A CA 1
ATOM 1474 C C . TYR A 1 187 ? -7.851 -17.481 16.785 1.00 81.75 187 TYR A C 1
ATOM 1476 O O . TYR A 1 187 ? -7.857 -16.465 17.482 1.00 81.75 187 TYR A O 1
ATOM 1484 N N . THR A 1 188 ? -7.032 -18.495 17.037 1.00 72.88 188 THR A N 1
ATOM 1485 C CA . THR A 1 188 ? -6.098 -18.434 18.149 1.00 72.88 188 THR A CA 1
ATOM 1486 C C . THR A 1 188 ? -5.023 -17.380 17.868 1.00 72.88 188 THR A C 1
ATOM 1488 O O . THR A 1 188 ? -4.590 -17.238 16.723 1.00 72.88 188 THR A O 1
ATOM 1491 N N . PRO A 1 189 ? -4.563 -16.626 18.888 1.00 63.25 189 PRO A N 1
ATOM 1492 C CA . PRO A 1 189 ? -3.574 -15.560 18.695 1.00 63.25 189 PRO A CA 1
ATOM 1493 C C . PRO A 1 189 ? -2.252 -16.022 18.064 1.00 63.25 189 PRO A C 1
ATOM 1495 O O . PRO A 1 189 ? -1.553 -15.227 17.446 1.00 63.25 189 PRO A O 1
ATOM 1498 N N . ASP A 1 190 ? -1.909 -17.306 18.200 1.00 67.31 190 ASP A N 1
ATOM 1499 C CA . ASP A 1 190 ? -0.739 -17.926 17.567 1.00 67.31 190 ASP A CA 1
ATOM 1500 C C . ASP A 1 190 ? -0.901 -18.147 16.051 1.00 67.31 190 ASP A C 1
ATOM 1502 O O . ASP A 1 190 ? 0.066 -18.520 15.388 1.00 67.31 190 ASP A O 1
ATOM 1506 N N . GLY A 1 191 ? -2.096 -17.906 15.501 1.00 68.25 191 GLY A N 1
ATOM 1507 C CA . GLY A 1 191 ? -2.377 -17.971 14.073 1.00 68.25 191 GLY A CA 1
ATOM 1508 C C . GLY A 1 191 ? -2.291 -19.380 13.498 1.00 68.25 191 GLY A C 1
ATOM 1509 O O . GLY A 1 191 ? -1.809 -19.544 12.379 1.00 68.25 191 GLY A O 1
ATOM 1510 N N . ARG A 1 192 ? -2.667 -20.405 14.273 1.00 75.94 192 ARG A N 1
ATOM 1511 C CA . ARG A 1 192 ? -2.538 -21.815 13.851 1.00 75.94 192 ARG A CA 1
ATOM 1512 C C . ARG A 1 192 ? -3.786 -22.653 14.027 1.00 75.94 192 ARG A C 1
ATOM 1514 O O . ARG A 1 192 ? -3.863 -23.755 13.489 1.00 75.94 192 ARG A O 1
ATOM 1521 N N . SER A 1 193 ? -4.766 -22.182 14.787 1.00 83.25 193 SER A N 1
ATOM 1522 C CA . SER A 1 193 ? -5.952 -22.977 15.068 1.00 83.25 193 SER A CA 1
ATOM 1523 C C . SER A 1 193 ? -7.182 -22.114 15.268 1.00 83.25 193 SER A C 1
ATOM 1525 O O . SER A 1 193 ? -7.108 -20.932 15.578 1.00 83.25 193 SER A O 1
ATOM 1527 N N . LEU A 1 194 ? -8.344 -22.720 15.096 1.00 85.88 194 LEU A N 1
ATOM 1528 C CA . LEU A 1 194 ? -9.603 -22.127 15.495 1.00 85.88 194 LEU A CA 1
ATOM 1529 C C . LEU A 1 194 ? -10.085 -22.806 16.781 1.00 85.88 194 LEU A C 1
ATOM 1531 O O . LEU A 1 194 ? -10.098 -24.034 16.872 1.00 85.88 194 LEU A O 1
ATOM 1535 N N . ALA A 1 195 ? -10.520 -22.023 17.761 1.00 88.25 195 ALA A N 1
ATOM 1536 C CA . ALA A 1 195 ? -10.995 -22.488 19.056 1.00 88.25 195 ALA A CA 1
ATOM 1537 C C . ALA A 1 195 ? -12.425 -22.009 19.334 1.00 88.25 195 ALA A C 1
ATOM 1539 O O . ALA A 1 195 ? -12.786 -20.853 19.122 1.00 88.25 195 ALA A O 1
ATOM 1540 N N . CYS A 1 196 ? -13.260 -22.906 19.847 1.00 88.38 196 CYS A N 1
ATOM 1541 C CA . CYS A 1 196 ? -14.607 -22.594 20.295 1.00 88.38 196 CYS A CA 1
ATOM 1542 C C . CYS A 1 196 ? -14.605 -22.285 21.796 1.00 88.38 196 CYS A C 1
ATOM 1544 O O . CYS A 1 196 ? -14.482 -23.196 22.619 1.00 88.38 196 CYS A O 1
ATOM 1546 N N . ASN A 1 197 ? -14.848 -21.026 22.167 1.00 85.12 197 ASN A N 1
ATOM 1547 C CA . ASN A 1 197 ? -14.920 -20.615 23.577 1.00 85.12 197 ASN A CA 1
ATOM 1548 C C . ASN A 1 197 ? -16.121 -21.210 24.336 1.00 85.12 197 ASN A C 1
ATOM 1550 O O . ASN A 1 197 ? -16.160 -21.137 25.561 1.00 85.12 197 ASN A O 1
ATOM 1554 N N . PHE A 1 198 ? -17.105 -21.783 23.634 1.00 88.25 198 PHE A N 1
ATOM 1555 C CA . PHE A 1 198 ? -18.291 -22.371 24.260 1.00 88.25 198 PHE A CA 1
ATOM 1556 C C . PHE A 1 198 ? -18.070 -23.822 24.706 1.00 88.25 198 PHE A C 1
ATOM 1558 O O . PHE A 1 198 ? -18.315 -24.156 25.861 1.00 88.25 198 PHE A O 1
ATOM 1565 N N . CYS A 1 199 ? -17.608 -24.697 23.804 1.00 91.25 199 CYS A N 1
ATOM 1566 C CA . CYS A 1 199 ? -17.464 -26.133 24.091 1.00 91.25 199 CYS A CA 1
ATOM 1567 C C . CYS A 1 199 ? -16.011 -26.627 24.172 1.00 91.25 199 CYS A C 1
ATOM 1569 O O . CYS A 1 199 ? -15.790 -27.817 24.409 1.00 91.25 199 CYS A O 1
ATOM 1571 N N . GLY A 1 200 ? -15.031 -25.749 23.935 1.00 89.44 200 GLY A N 1
ATOM 1572 C CA . GLY A 1 200 ? -13.604 -26.079 23.950 1.00 89.44 200 GLY A CA 1
ATOM 1573 C C . GLY A 1 200 ? -13.115 -26.875 22.738 1.00 89.44 200 GLY A C 1
ATOM 1574 O O . GLY A 1 200 ? -11.995 -27.371 22.760 1.00 89.44 200 GLY A O 1
ATOM 1575 N N . TYR A 1 201 ? -13.935 -27.035 21.693 1.00 89.94 201 TYR A N 1
ATOM 1576 C CA . TYR A 1 201 ? -13.494 -27.653 20.439 1.00 89.94 201 TYR A CA 1
ATOM 1577 C C . TYR A 1 201 ? -12.393 -26.811 19.790 1.00 89.94 201 TYR A C 1
ATOM 1579 O O . TYR A 1 201 ? -12.546 -25.596 19.673 1.00 89.94 201 TYR A O 1
ATOM 1587 N N . THR A 1 202 ? -11.325 -27.460 19.336 1.00 88.94 202 THR A N 1
ATOM 1588 C CA . THR A 1 202 ? -10.223 -26.833 18.605 1.00 88.94 202 THR A CA 1
ATOM 1589 C C . THR A 1 202 ? -10.012 -27.532 17.267 1.00 88.94 202 THR A C 1
ATOM 1591 O O . THR A 1 202 ? -10.181 -28.745 17.151 1.00 88.94 202 THR A O 1
ATOM 1594 N N . GLN A 1 203 ? -9.648 -26.760 16.249 1.00 84.94 203 GLN A N 1
ATOM 1595 C CA . GLN A 1 203 ? -9.326 -27.236 14.908 1.00 84.94 203 GLN A CA 1
ATOM 1596 C C . GLN A 1 203 ? -7.985 -26.639 14.495 1.00 84.94 203 GLN A C 1
ATOM 1598 O O . GLN A 1 203 ? -7.876 -25.421 14.377 1.00 84.94 203 GLN A O 1
ATOM 1603 N N . SER A 1 204 ? -6.972 -27.481 14.288 1.00 83.00 204 SER A N 1
ATOM 1604 C CA . SER A 1 204 ? -5.700 -27.024 13.720 1.00 83.00 204 SER A CA 1
ATOM 1605 C C . SER A 1 204 ? -5.886 -26.662 12.247 1.00 83.00 204 SER A C 1
ATOM 1607 O O . SER A 1 204 ? -6.587 -27.368 11.520 1.00 83.00 204 SER A O 1
ATOM 1609 N N . LEU A 1 205 ? -5.262 -25.568 11.815 1.00 71.69 205 LEU A N 1
ATOM 1610 C CA . LEU A 1 205 ? -5.203 -25.165 10.412 1.00 71.69 205 LEU A CA 1
ATOM 1611 C C . LEU A 1 205 ? -3.973 -25.734 9.690 1.00 71.69 205 LEU A C 1
ATOM 1613 O O . LEU A 1 205 ? -3.926 -25.684 8.464 1.00 71.69 205 LEU A O 1
ATOM 1617 N N . ASP A 1 206 ? -3.030 -26.354 10.413 1.00 63.91 206 ASP A N 1
ATOM 1618 C CA . ASP A 1 206 ? -1.809 -26.947 9.840 1.00 63.91 206 ASP A CA 1
ATOM 1619 C C . ASP A 1 206 ? -2.106 -28.086 8.836 1.00 63.91 206 ASP A C 1
ATOM 1621 O O . ASP A 1 206 ? -1.273 -28.411 7.990 1.00 63.91 206 ASP A O 1
ATOM 1625 N N . GLU A 1 207 ? -3.304 -28.682 8.893 1.00 47.09 207 GLU A N 1
ATOM 1626 C CA . GLU A 1 207 ? -3.746 -29.754 7.986 1.00 47.09 207 GLU A CA 1
ATOM 1627 C C . GLU A 1 207 ? -4.503 -29.237 6.748 1.00 47.09 207 GLU A C 1
ATOM 1629 O O . GLU A 1 207 ? -4.605 -29.938 5.739 1.00 47.09 207 GLU A O 1
ATOM 1634 N N . ALA A 1 208 ? -4.986 -27.991 6.770 1.00 42.50 208 ALA A N 1
ATOM 1635 C CA . ALA A 1 208 ? -5.610 -27.349 5.621 1.00 42.50 208 ALA A CA 1
ATOM 1636 C C . ALA A 1 208 ? -4.556 -26.502 4.906 1.00 42.50 208 ALA A C 1
ATOM 1638 O O . ALA A 1 208 ? -4.468 -25.294 5.101 1.00 42.50 208 ALA A O 1
ATOM 1639 N N . GLY A 1 209 ? -3.752 -27.154 4.062 1.00 39.59 209 GLY A N 1
ATOM 1640 C CA . GLY A 1 209 ? -2.726 -26.558 3.196 1.00 39.59 209 GLY A CA 1
ATOM 1641 C C . GLY A 1 209 ? -3.243 -25.568 2.141 1.00 39.59 209 GLY A C 1
ATOM 1642 O O . GLY A 1 209 ? -2.803 -25.601 0.997 1.00 39.59 209 GLY A O 1
ATOM 1643 N N . ASN A 1 210 ? -4.148 -24.670 2.510 1.00 41.47 210 ASN A N 1
ATOM 1644 C CA . ASN A 1 210 ? -4.564 -23.512 1.744 1.00 41.47 210 ASN A CA 1
ATOM 1645 C C . ASN A 1 210 ? -3.842 -22.284 2.309 1.00 41.47 210 ASN A C 1
ATOM 1647 O O . ASN A 1 210 ? -4.463 -21.329 2.767 1.00 41.47 210 ASN A O 1
ATOM 1651 N N . ARG A 1 211 ? -2.503 -22.252 2.199 1.00 46.53 211 ARG A N 1
ATOM 1652 C CA . ARG A 1 211 ? -1.869 -20.952 1.941 1.00 46.53 211 ARG A CA 1
ATOM 1653 C C . ARG A 1 211 ? -2.543 -20.487 0.667 1.00 46.53 211 ARG A C 1
ATOM 1655 O O . ARG A 1 211 ? -2.301 -21.090 -0.377 1.00 46.53 211 ARG A O 1
ATOM 1662 N N . VAL A 1 212 ? -3.484 -19.549 0.770 1.00 44.38 212 VAL A N 1
ATOM 1663 C CA . VAL A 1 212 ? -4.226 -19.054 -0.384 1.00 44.38 212 VAL A CA 1
ATOM 1664 C C . VAL A 1 212 ? -3.185 -18.413 -1.284 1.00 44.38 212 VAL A C 1
ATOM 1666 O O . VAL A 1 212 ? -2.807 -17.256 -1.117 1.00 44.38 212 VAL A O 1
ATOM 1669 N N . GLN A 1 213 ? -2.669 -19.206 -2.218 1.00 40.59 213 GLN A N 1
ATOM 1670 C CA . GLN A 1 213 ? -1.872 -18.740 -3.322 1.00 40.59 213 GLN A CA 1
ATOM 1671 C C . GLN A 1 213 ? -2.864 -17.961 -4.168 1.00 40.59 213 GLN A C 1
ATOM 1673 O O . GLN A 1 213 ? -3.563 -18.503 -5.019 1.00 40.59 213 GLN A O 1
ATOM 1678 N N . THR A 1 214 ? -3.045 -16.690 -3.817 1.00 46.81 214 THR A N 1
ATOM 1679 C CA . THR A 1 214 ? -3.821 -15.793 -4.654 1.00 46.81 214 THR A CA 1
ATOM 1680 C C . THR A 1 214 ? -3.134 -15.775 -6.016 1.00 46.81 214 THR A C 1
ATOM 1682 O O . THR A 1 214 ? -1.903 -15.841 -6.084 1.00 46.81 214 THR A O 1
ATOM 1685 N N . ASP A 1 215 ? -3.900 -15.629 -7.098 1.00 42.94 215 ASP A N 1
ATOM 1686 C CA . ASP A 1 215 ? -3.390 -15.464 -8.474 1.00 42.94 215 ASP A CA 1
ATOM 1687 C C . ASP A 1 215 ? -2.356 -14.307 -8.620 1.00 42.94 215 ASP A C 1
ATOM 1689 O O . ASP A 1 215 ? -1.866 -14.037 -9.714 1.00 42.94 215 ASP A O 1
ATOM 1693 N N . TYR A 1 216 ? -2.036 -13.585 -7.538 1.00 50.09 216 TYR A N 1
ATOM 1694 C CA . TYR A 1 216 ? -1.333 -12.307 -7.510 1.00 50.09 216 TYR A CA 1
ATOM 1695 C C . TYR A 1 216 ? -0.145 -12.254 -6.530 1.00 50.09 216 TYR A C 1
ATOM 1697 O O . TYR A 1 216 ? 0.380 -11.166 -6.289 1.00 50.09 216 TYR A O 1
ATOM 1705 N N . GLY A 1 217 ? 0.307 -13.397 -5.993 1.00 46.09 217 GLY A N 1
ATOM 1706 C CA . GLY A 1 217 ? 1.562 -13.506 -5.235 1.00 46.09 217 GLY A CA 1
ATOM 1707 C C . GLY A 1 217 ? 1.500 -14.396 -3.990 1.00 46.09 217 GLY A C 1
ATOM 1708 O O . GLY A 1 217 ? 0.438 -14.871 -3.589 1.00 46.09 217 GLY A O 1
ATOM 1709 N N . ILE A 1 218 ? 2.673 -14.607 -3.383 1.00 45.88 218 ILE A N 1
ATOM 1710 C CA . ILE A 1 218 ? 2.823 -15.193 -2.043 1.00 45.88 218 ILE A CA 1
ATOM 1711 C C . ILE A 1 218 ? 2.285 -14.154 -1.048 1.00 45.88 218 ILE A C 1
ATOM 1713 O O . ILE A 1 218 ? 2.692 -12.990 -1.119 1.00 45.88 218 ILE A O 1
ATOM 1717 N N . GLY A 1 219 ? 1.352 -14.546 -0.173 1.00 54.16 219 GLY A N 1
ATOM 1718 C CA . GLY A 1 219 ? 0.854 -13.682 0.901 1.00 54.16 219 GLY A CA 1
ATOM 1719 C C . GLY A 1 219 ? 2.025 -13.033 1.645 1.00 54.16 219 GLY A C 1
ATOM 1720 O O . GLY A 1 219 ? 3.062 -13.658 1.830 1.00 54.16 219 GLY A O 1
ATOM 1721 N N . GLY A 1 220 ? 1.916 -11.751 1.988 1.00 59.56 220 GLY A N 1
ATOM 1722 C CA . GLY A 1 220 ? 2.976 -11.008 2.686 1.00 59.56 220 GLY A CA 1
ATOM 1723 C C . GLY A 1 220 ? 4.060 -10.337 1.826 1.00 59.56 220 GLY A C 1
ATOM 1724 O O . GLY A 1 220 ? 4.733 -9.442 2.333 1.00 59.56 220 GLY A O 1
ATOM 1725 N N . ALA A 1 221 ? 4.221 -10.673 0.541 1.00 75.69 221 ALA A N 1
ATOM 1726 C CA . ALA A 1 221 ? 5.223 -10.019 -0.311 1.00 75.69 221 ALA A CA 1
ATOM 1727 C C . ALA A 1 221 ? 4.764 -8.651 -0.862 1.00 75.69 221 ALA A C 1
ATOM 1729 O O . ALA A 1 221 ? 3.578 -8.407 -1.118 1.00 75.69 221 ALA A O 1
ATOM 1730 N N . GLU A 1 222 ? 5.734 -7.768 -1.106 1.00 84.69 222 GLU A N 1
ATOM 1731 C CA . GLU A 1 222 ? 5.535 -6.502 -1.817 1.00 84.69 222 GLU A CA 1
ATOM 1732 C C . GLU A 1 222 ? 5.063 -6.722 -3.250 1.00 84.69 222 GLU A C 1
ATOM 1734 O O . GLU A 1 222 ? 5.581 -7.574 -3.976 1.00 84.69 222 GLU A O 1
ATOM 1739 N N . GLN A 1 223 ? 4.084 -5.922 -3.676 1.00 87.25 223 GLN A N 1
ATOM 1740 C CA . GLN A 1 223 ? 3.582 -5.956 -5.045 1.00 87.25 223 GLN A CA 1
ATOM 1741 C C . GLN A 1 223 ? 4.151 -4.812 -5.876 1.00 87.25 223 GLN A C 1
ATOM 1743 O O . GLN A 1 223 ? 4.266 -3.683 -5.405 1.00 87.25 223 GLN A O 1
ATOM 1748 N N . ASP A 1 224 ? 4.460 -5.097 -7.144 1.00 88.81 224 ASP A N 1
ATOM 1749 C CA . ASP A 1 224 ? 4.951 -4.095 -8.089 1.00 88.81 224 ASP A CA 1
ATOM 1750 C C . ASP A 1 224 ? 3.854 -3.061 -8.387 1.00 88.81 224 ASP A C 1
ATOM 1752 O O . ASP A 1 224 ? 2.804 -3.368 -8.967 1.00 88.81 224 ASP A O 1
ATOM 1756 N N . PHE A 1 225 ? 4.122 -1.811 -8.012 1.00 91.88 225 PHE A N 1
ATOM 1757 C CA . PHE A 1 225 ? 3.174 -0.714 -8.164 1.00 91.88 225 PHE A CA 1
ATOM 1758 C C . PHE A 1 225 ? 2.794 -0.449 -9.629 1.00 91.88 225 PHE A C 1
ATOM 1760 O O . PHE A 1 225 ? 1.628 -0.195 -9.936 1.00 91.88 225 PHE A O 1
ATOM 1767 N N . ILE A 1 226 ? 3.753 -0.530 -10.556 1.00 88.75 226 ILE A N 1
ATOM 1768 C CA . ILE A 1 226 ? 3.536 -0.247 -11.982 1.00 88.75 226 ILE A CA 1
ATOM 1769 C C . ILE A 1 226 ? 2.687 -1.338 -12.636 1.00 88.75 226 ILE A C 1
ATOM 1771 O O . ILE A 1 226 ? 1.829 -1.033 -13.474 1.00 88.75 226 ILE A O 1
ATOM 1775 N N . ALA A 1 227 ? 2.914 -2.598 -12.263 1.00 87.56 227 ALA A N 1
ATOM 1776 C CA . ALA A 1 227 ? 2.105 -3.716 -12.723 1.00 87.56 227 ALA A CA 1
ATOM 1777 C C . ALA A 1 227 ? 0.655 -3.575 -12.239 1.00 87.56 227 ALA A C 1
ATOM 1779 O O . ALA A 1 227 ? -0.266 -3.655 -13.053 1.00 87.56 227 ALA A O 1
ATOM 1780 N N . ALA A 1 228 ? 0.445 -3.266 -10.956 1.00 89.06 228 ALA A N 1
ATOM 1781 C CA . ALA A 1 228 ? -0.895 -3.076 -10.403 1.00 89.06 228 ALA A CA 1
ATOM 1782 C C . ALA A 1 228 ? -1.636 -1.890 -11.047 1.00 89.06 228 ALA A C 1
ATOM 1784 O O . ALA A 1 228 ? -2.798 -2.035 -11.441 1.00 89.06 228 ALA A O 1
ATOM 1785 N N . LEU A 1 229 ? -0.957 -0.750 -11.257 1.00 91.00 229 LEU A N 1
ATOM 1786 C CA . LEU A 1 229 ? -1.527 0.430 -11.929 1.00 91.00 229 LEU A CA 1
ATOM 1787 C C . LEU A 1 229 ? -1.911 0.194 -13.392 1.00 91.00 229 LEU A C 1
ATOM 1789 O O . LEU A 1 229 ? -2.667 0.984 -13.958 1.00 91.00 229 LEU A O 1
ATOM 1793 N N . ALA A 1 230 ? -1.382 -0.854 -14.026 1.00 88.31 230 ALA A N 1
ATOM 1794 C CA . ALA A 1 230 ? -1.771 -1.226 -15.379 1.00 88.31 230 ALA A CA 1
ATOM 1795 C C . ALA A 1 230 ? -3.183 -1.830 -15.442 1.00 88.31 230 ALA A C 1
ATOM 1797 O O . ALA A 1 230 ? -3.734 -1.925 -16.534 1.00 88.31 230 ALA A O 1
ATOM 1798 N N . THR A 1 231 ? -3.753 -2.240 -14.306 1.00 88.06 231 THR A N 1
ATOM 1799 C CA . THR A 1 231 ? -5.017 -2.982 -14.212 1.00 88.06 231 THR A CA 1
ATOM 1800 C C . THR A 1 231 ? -6.101 -2.176 -13.497 1.00 88.06 231 THR A C 1
ATOM 1802 O O . THR A 1 231 ? -5.817 -1.160 -12.861 1.00 88.06 231 THR A O 1
ATOM 1805 N N . ALA A 1 232 ? -7.348 -2.659 -13.533 1.00 86.62 232 ALA A N 1
ATOM 1806 C CA . ALA A 1 232 ? -8.464 -2.062 -12.789 1.00 86.62 232 ALA A CA 1
ATOM 1807 C C . ALA A 1 232 ? -8.183 -1.933 -11.280 1.00 86.62 232 ALA A C 1
ATOM 1809 O O . ALA A 1 232 ? -8.625 -0.962 -10.668 1.00 86.62 232 ALA A O 1
ATOM 1810 N N . ARG A 1 233 ? -7.382 -2.836 -10.697 1.00 85.56 233 ARG A N 1
ATOM 1811 C CA . ARG A 1 233 ? -7.035 -2.850 -9.264 1.00 85.56 233 ARG A CA 1
ATOM 1812 C C . ARG A 1 233 ? -6.309 -1.593 -8.804 1.00 85.56 233 ARG A C 1
ATOM 1814 O O . ARG A 1 233 ? -6.503 -1.149 -7.677 1.00 85.56 233 ARG A O 1
ATOM 1821 N N . GLY A 1 234 ? -5.535 -0.975 -9.696 1.00 89.31 234 GLY A N 1
ATOM 1822 C CA . GLY A 1 234 ? -4.867 0.291 -9.413 1.00 89.31 234 GLY A CA 1
ATOM 1823 C C . GLY A 1 234 ? -5.824 1.471 -9.223 1.00 89.31 234 GLY A C 1
ATOM 1824 O O . GLY A 1 234 ? -5.485 2.429 -8.531 1.00 89.31 234 GLY A O 1
ATOM 1825 N N . HIS A 1 235 ? -7.017 1.401 -9.819 1.00 89.94 235 HIS A N 1
ATOM 1826 C CA . HIS A 1 235 ? -7.914 2.551 -10.005 1.00 89.94 235 HIS A CA 1
ATOM 1827 C C . HIS A 1 235 ? -9.317 2.337 -9.441 1.00 89.94 235 HIS A C 1
ATOM 1829 O O . HIS A 1 235 ? -10.126 3.258 -9.448 1.00 89.94 235 HIS A O 1
ATOM 1835 N N . THR A 1 236 ? -9.615 1.135 -8.955 1.00 86.50 236 THR A N 1
ATOM 1836 C CA . THR A 1 236 ? -10.955 0.760 -8.502 1.00 86.50 236 THR A CA 1
ATOM 1837 C C . THR A 1 236 ? -10.969 0.589 -6.994 1.00 86.50 236 THR A C 1
ATOM 1839 O O . THR A 1 236 ? -10.033 0.062 -6.390 1.00 86.50 236 THR A O 1
ATOM 1842 N N . GLN A 1 237 ? -12.063 1.027 -6.384 1.00 84.31 237 GLN A N 1
ATOM 1843 C CA . GLN A 1 237 ? -12.407 0.740 -4.998 1.00 84.31 237 GLN A CA 1
ATOM 1844 C C . GLN A 1 237 ? -13.727 -0.042 -4.964 1.00 84.31 237 GLN A C 1
ATOM 1846 O O . GLN A 1 237 ? -14.517 0.065 -5.906 1.00 84.31 237 GLN A O 1
ATOM 1851 N N . PRO A 1 238 ? -14.005 -0.799 -3.895 1.00 80.62 238 PRO A N 1
ATOM 1852 C CA . PRO A 1 238 ? -15.329 -1.362 -3.676 1.00 80.62 238 PRO A CA 1
ATOM 1853 C C . PRO A 1 238 ? -16.391 -0.250 -3.673 1.00 80.62 238 PRO A C 1
ATOM 1855 O O . PRO A 1 238 ? -16.300 0.695 -2.891 1.00 80.62 238 PRO A O 1
ATOM 1858 N N . VAL A 1 239 ? -17.385 -0.351 -4.559 1.00 75.25 239 VAL A N 1
ATOM 1859 C CA . VAL A 1 239 ? -18.491 0.626 -4.678 1.00 75.25 239 VAL A CA 1
ATOM 1860 C C . VAL A 1 239 ? -19.879 -0.014 -4.700 1.00 75.25 239 VAL A C 1
ATOM 1862 O O . VAL A 1 239 ? -20.855 0.664 -4.401 1.00 75.25 239 VAL A O 1
ATOM 1865 N N . ALA A 1 240 ? -19.979 -1.308 -5.009 1.00 72.38 240 ALA A N 1
ATOM 1866 C CA . ALA A 1 240 ? -21.251 -2.020 -5.051 1.00 72.38 240 ALA A CA 1
ATOM 1867 C C . ALA A 1 240 ? -21.682 -2.482 -3.651 1.00 72.38 240 ALA A C 1
ATOM 1869 O O . ALA A 1 240 ? -20.894 -3.097 -2.923 1.00 72.38 240 ALA A O 1
ATOM 1870 N N . SER A 1 241 ? -22.944 -2.226 -3.305 1.00 76.44 241 SER A N 1
ATOM 1871 C CA . SER A 1 241 ? -23.608 -2.903 -2.194 1.00 76.44 241 SER A CA 1
ATOM 1872 C C . SER A 1 241 ? -23.852 -4.373 -2.549 1.00 76.44 241 SER A C 1
ATOM 1874 O O . SER A 1 241 ? -23.837 -4.771 -3.718 1.00 76.44 241 SER A O 1
ATOM 1876 N N . ARG A 1 242 ? -24.017 -5.217 -1.532 1.00 76.56 242 ARG A N 1
ATOM 1877 C CA . ARG A 1 242 ? -24.165 -6.667 -1.725 1.00 76.56 242 ARG A CA 1
ATOM 1878 C C . ARG A 1 242 ? -25.349 -7.188 -0.939 1.00 76.56 242 ARG A C 1
ATOM 1880 O O . ARG A 1 242 ? -25.526 -6.790 0.209 1.00 76.56 242 ARG A O 1
ATOM 1887 N N . ALA A 1 243 ? -26.132 -8.065 -1.554 1.00 79.06 243 ALA A N 1
ATOM 1888 C CA . ALA A 1 243 ? -27.173 -8.806 -0.862 1.00 79.06 243 ALA A CA 1
ATOM 1889 C C . ALA A 1 243 ? -26.499 -9.968 -0.141 1.00 79.06 243 ALA A C 1
ATOM 1891 O O . ALA A 1 243 ? -25.713 -10.714 -0.732 1.00 79.06 243 ALA A O 1
ATOM 1892 N N . PHE A 1 244 ? -26.775 -10.086 1.147 1.00 81.25 244 PHE A N 1
ATOM 1893 C CA . PHE A 1 244 ? -26.239 -11.133 1.989 1.00 81.25 244 PHE A CA 1
ATOM 1894 C C . PHE A 1 244 ? -27.395 -11.880 2.640 1.00 81.25 244 PHE A C 1
ATOM 1896 O O . PHE A 1 244 ? -28.195 -11.270 3.348 1.00 81.25 244 PHE A O 1
ATOM 1903 N N . GLN A 1 245 ? -27.443 -13.194 2.440 1.00 83.62 245 GLN A N 1
ATOM 1904 C CA . GLN A 1 245 ? -28.350 -14.083 3.152 1.00 83.62 245 GLN A CA 1
ATOM 1905 C C . GLN A 1 245 ? -27.556 -14.888 4.181 1.00 83.62 245 GLN A C 1
ATOM 1907 O O . GLN A 1 245 ? -26.524 -15.473 3.870 1.00 83.62 245 GLN A O 1
ATOM 1912 N N . CYS A 1 246 ? -28.027 -14.897 5.425 1.00 84.25 246 CYS A N 1
ATOM 1913 C CA . CYS A 1 246 ? -27.405 -15.661 6.494 1.00 84.25 246 CYS A CA 1
ATOM 1914 C C . CYS A 1 246 ? -27.772 -17.146 6.382 1.00 84.25 246 CYS A C 1
ATOM 1916 O O . CYS A 1 246 ? -28.930 -17.497 6.597 1.00 84.25 246 CYS A O 1
ATOM 1918 N N . ASP A 1 247 ? -26.789 -18.021 6.175 1.00 82.31 247 ASP A N 1
ATOM 1919 C CA . ASP A 1 247 ? -26.997 -19.475 6.084 1.00 82.31 247 ASP A CA 1
ATOM 1920 C C . ASP A 1 247 ? -27.543 -20.099 7.383 1.00 82.31 247 ASP A C 1
ATOM 1922 O O . ASP A 1 247 ? -28.152 -21.165 7.367 1.00 82.31 247 ASP A O 1
ATOM 1926 N N . SER A 1 248 ? -27.361 -19.430 8.527 1.00 82.12 248 SER A N 1
ATOM 1927 C CA . SER A 1 248 ? -27.786 -19.952 9.836 1.00 82.12 248 SER A CA 1
ATOM 1928 C C . SER A 1 248 ? -29.197 -19.567 10.262 1.00 82.12 248 SER A C 1
ATOM 1930 O O . SER A 1 248 ? -29.876 -20.382 10.879 1.00 82.12 248 SER A O 1
ATOM 1932 N N . CYS A 1 249 ? -29.646 -18.340 9.985 1.00 87.19 249 CYS A N 1
ATOM 1933 C CA . CYS A 1 249 ? -30.988 -17.883 10.382 1.00 87.19 249 CYS A CA 1
ATOM 1934 C C . CYS A 1 249 ? -31.882 -17.476 9.205 1.00 87.19 249 CYS A C 1
ATOM 1936 O O . CYS A 1 249 ? -33.037 -17.119 9.414 1.00 87.19 249 CYS A O 1
ATOM 1938 N N . GLY A 1 250 ? -31.366 -17.519 7.975 1.00 85.50 250 GLY A N 1
ATOM 1939 C CA . GLY A 1 250 ? -32.106 -17.233 6.747 1.00 85.50 250 GLY A CA 1
ATOM 1940 C C . GLY A 1 250 ? -32.371 -15.753 6.472 1.00 85.50 250 GLY A C 1
ATOM 1941 O O . GLY A 1 250 ? -32.925 -15.443 5.420 1.00 85.50 250 GLY A O 1
ATOM 1942 N N . VAL A 1 251 ? -31.993 -14.844 7.380 1.00 87.94 251 VAL A N 1
ATOM 1943 C CA . VAL A 1 251 ? -32.236 -13.406 7.213 1.00 87.94 251 VAL A CA 1
ATOM 1944 C C . VAL A 1 251 ? -31.398 -12.824 6.082 1.00 87.94 251 VAL A C 1
ATOM 1946 O O . VAL A 1 251 ? -30.220 -13.151 5.937 1.00 87.94 251 VAL A O 1
ATOM 1949 N N . GLU A 1 252 ? -32.008 -11.925 5.319 1.00 86.19 252 GLU A N 1
ATOM 1950 C CA . GLU A 1 252 ? -31.356 -11.200 4.239 1.00 86.19 252 GLU A CA 1
ATOM 1951 C C . GLU A 1 252 ? -31.149 -9.733 4.625 1.00 86.19 252 GLU A C 1
ATOM 1953 O O . GLU A 1 252 ? -32.039 -9.084 5.182 1.00 86.19 252 GLU A O 1
ATOM 1958 N N . PHE A 1 253 ? -29.958 -9.204 4.358 1.00 83.00 253 PHE A N 1
ATOM 1959 C CA . PHE A 1 253 ? -29.640 -7.792 4.547 1.00 83.00 253 PHE A CA 1
ATOM 1960 C C . PHE A 1 253 ? -28.602 -7.310 3.534 1.00 83.00 253 PHE A C 1
ATOM 1962 O O . PHE A 1 253 ? -27.858 -8.088 2.938 1.00 83.00 253 PHE A O 1
ATOM 1969 N N . VAL A 1 254 ? -28.554 -5.993 3.337 1.00 83.19 254 VAL A N 1
ATOM 1970 C CA . VAL A 1 254 ? -27.626 -5.358 2.399 1.00 83.19 254 VAL A CA 1
ATOM 1971 C C . VAL A 1 254 ? -26.357 -4.937 3.130 1.00 83.19 254 VAL A C 1
ATOM 1973 O O . VAL A 1 254 ? -26.405 -4.210 4.123 1.00 83.19 254 VAL A O 1
ATOM 1976 N N . LEU A 1 255 ? -25.211 -5.373 2.615 1.00 82.12 255 LEU A N 1
ATOM 1977 C CA . LEU A 1 255 ? -23.891 -4.959 3.068 1.00 82.12 255 LEU A CA 1
ATOM 1978 C C . LEU A 1 255 ? -23.413 -3.736 2.291 1.00 82.12 255 LEU A C 1
ATOM 1980 O O . LEU A 1 255 ? -23.508 -3.690 1.059 1.00 82.12 255 LEU A O 1
ATOM 1984 N N . GLY A 1 256 ? -22.829 -2.784 3.018 1.00 82.31 256 GLY A N 1
ATOM 1985 C CA . GLY A 1 256 ? -22.100 -1.672 2.422 1.00 82.31 256 GLY A CA 1
ATOM 1986 C C . GLY A 1 256 ? -20.861 -2.150 1.649 1.00 82.31 256 GLY A C 1
ATOM 1987 O O . GLY A 1 256 ? -20.318 -3.227 1.939 1.00 82.31 256 GLY A O 1
ATOM 1988 N N . PRO A 1 257 ? -20.393 -1.369 0.662 1.00 79.88 257 PRO A N 1
ATOM 1989 C CA . PRO A 1 257 ? -19.222 -1.717 -0.144 1.00 79.88 257 PRO A CA 1
ATOM 1990 C C . PRO A 1 257 ? -17.936 -1.857 0.684 1.00 79.88 257 PRO A C 1
ATOM 1992 O O . PRO A 1 257 ? -17.042 -2.624 0.323 1.00 79.88 257 PRO A O 1
ATOM 1995 N N . GLU A 1 258 ? -17.839 -1.147 1.806 1.00 81.31 258 GLU A N 1
ATOM 1996 C CA . GLU A 1 258 ? -16.688 -1.148 2.701 1.00 81.31 258 GLU A CA 1
ATOM 1997 C C . GLU A 1 258 ? -16.641 -2.341 3.666 1.00 81.31 258 GLU A C 1
ATOM 1999 O O . GLU A 1 258 ? -15.675 -2.463 4.408 1.00 81.31 258 GLU A O 1
ATOM 2004 N N . THR A 1 259 ? -17.640 -3.223 3.710 1.00 81.94 259 THR A N 1
ATOM 2005 C CA . THR A 1 259 ? -17.666 -4.331 4.680 1.00 81.94 259 THR A CA 1
ATOM 2006 C C . THR A 1 259 ? -16.865 -5.533 4.167 1.00 81.94 259 THR A C 1
ATOM 2008 O O . THR A 1 259 ? -17.251 -6.151 3.177 1.00 81.94 259 THR A O 1
ATOM 2011 N N . LEU A 1 260 ? -15.761 -5.915 4.820 1.00 80.12 260 LEU A N 1
ATOM 2012 C CA . LEU A 1 260 ? -15.005 -7.130 4.463 1.00 80.12 260 LEU A CA 1
ATOM 2013 C C . LEU A 1 260 ? -15.494 -8.364 5.235 1.00 80.12 260 LEU A C 1
ATOM 2015 O O . LEU A 1 260 ? -15.585 -9.447 4.655 1.00 80.12 260 LEU A O 1
ATOM 2019 N N . SER A 1 261 ? -15.867 -8.195 6.500 1.00 83.56 261 SER A N 1
ATOM 2020 C CA . SER A 1 261 ? -16.491 -9.236 7.322 1.00 83.56 261 SER A CA 1
ATOM 2021 C C . SER A 1 261 ? -17.667 -8.677 8.117 1.00 83.56 261 SER A C 1
ATOM 2023 O O . SER A 1 261 ? -17.721 -7.480 8.412 1.00 83.56 261 SER A O 1
ATOM 2025 N N . VAL A 1 262 ? -18.644 -9.535 8.413 1.00 82.00 262 VAL A N 1
ATOM 2026 C CA . VAL A 1 262 ? -19.888 -9.156 9.087 1.00 82.00 262 VAL A CA 1
ATOM 2027 C C . VAL A 1 262 ? -20.292 -10.184 10.138 1.00 82.00 262 VAL A C 1
ATOM 2029 O O . VAL A 1 262 ? -20.213 -11.390 9.914 1.00 82.00 262 VAL A O 1
ATOM 2032 N N . THR A 1 263 ? -20.783 -9.687 11.271 1.00 83.69 263 THR A N 1
ATOM 2033 C CA . THR A 1 263 ? -21.525 -10.476 12.257 1.00 83.69 263 THR A CA 1
ATOM 2034 C C . THR A 1 263 ? -23.012 -10.295 11.990 1.00 83.69 263 THR A C 1
ATOM 2036 O O . THR A 1 263 ? -23.501 -9.164 11.956 1.00 83.69 263 THR A O 1
ATOM 2039 N N . CYS A 1 264 ? -23.734 -11.393 11.770 1.00 84.69 264 CYS A N 1
ATOM 2040 C CA . CYS A 1 264 ? -25.174 -11.357 11.550 1.00 84.69 264 CYS A CA 1
ATOM 2041 C C . CYS A 1 264 ? -25.875 -10.751 12.779 1.00 84.69 264 CYS A C 1
ATOM 2043 O O . CYS A 1 264 ? -25.752 -11.316 13.865 1.00 84.69 264 CYS A O 1
ATOM 2045 N N . PRO A 1 265 ? -26.664 -9.672 12.631 1.00 84.06 265 PRO A N 1
ATOM 2046 C CA . PRO A 1 265 ? -27.284 -8.995 13.771 1.00 84.06 265 PRO A CA 1
ATOM 2047 C C . PRO A 1 265 ? -28.428 -9.789 14.425 1.00 84.06 265 PRO A C 1
ATOM 2049 O O . PRO A 1 265 ? -28.972 -9.347 15.433 1.00 84.06 265 PRO A O 1
ATOM 2052 N N . TYR A 1 266 ? -28.818 -10.933 13.851 1.00 84.62 266 TYR A N 1
ATOM 2053 C CA . TYR A 1 266 ? -29.924 -11.766 14.336 1.00 84.62 266 TYR A CA 1
ATOM 2054 C C . TYR A 1 266 ? -29.463 -13.025 15.073 1.00 84.62 266 TYR A C 1
ATOM 2056 O O . TYR A 1 266 ? -30.159 -13.491 15.971 1.00 84.62 266 TYR A O 1
ATOM 2064 N N . CYS A 1 267 ? -28.329 -13.607 14.680 1.00 84.31 267 CYS A N 1
ATOM 2065 C CA . CYS A 1 267 ? -27.875 -14.900 15.203 1.00 84.31 267 CYS A CA 1
ATOM 2066 C C . CYS A 1 267 ? -26.372 -14.955 15.503 1.00 84.31 267 CYS A C 1
ATOM 2068 O O . CYS A 1 267 ? -25.832 -16.045 15.682 1.00 84.31 267 CYS A O 1
ATOM 2070 N N . ASP A 1 268 ? -25.686 -13.808 15.472 1.00 80.38 268 ASP A N 1
ATOM 2071 C CA . ASP A 1 268 ? -24.258 -13.639 15.781 1.00 80.38 268 ASP A CA 1
ATOM 2072 C C . ASP A 1 268 ? -23.289 -14.511 14.963 1.00 80.38 268 ASP A C 1
ATOM 2074 O O . ASP A 1 268 ? -22.106 -14.636 15.278 1.00 80.38 268 ASP A O 1
ATOM 2078 N N . SER A 1 269 ? -23.767 -15.106 13.869 1.00 81.38 269 SER A N 1
ATOM 2079 C CA . SER A 1 269 ? -22.926 -15.871 12.952 1.00 81.38 269 SER A CA 1
ATOM 2080 C C . SER A 1 269 ? -22.004 -14.936 12.178 1.00 81.38 269 SER A C 1
ATOM 2082 O O . SER A 1 269 ? -22.456 -13.911 11.664 1.00 81.38 269 SER A O 1
ATOM 2084 N N . VAL A 1 270 ? -20.724 -15.294 12.096 1.00 81.88 270 VAL A N 1
ATOM 2085 C CA . VAL A 1 270 ? -19.697 -14.476 11.445 1.00 81.88 270 VAL A CA 1
ATOM 2086 C C . VAL A 1 270 ? -19.404 -14.983 10.054 1.00 81.88 270 VAL A C 1
ATOM 2088 O O . VAL A 1 270 ? -19.253 -16.185 9.832 1.00 81.88 270 VAL A O 1
ATOM 2091 N N . TYR A 1 271 ? -19.303 -14.025 9.144 1.00 80.50 271 TYR A N 1
ATOM 2092 C CA . TYR A 1 271 ? -19.091 -14.253 7.734 1.00 80.50 271 TYR A CA 1
ATOM 2093 C C . TYR A 1 271 ? -17.959 -13.378 7.232 1.00 80.50 271 TYR A C 1
ATOM 2095 O O . TYR A 1 271 ? -17.947 -12.160 7.443 1.00 80.50 271 TYR A O 1
ATOM 2103 N N . VAL A 1 272 ? -17.024 -13.998 6.524 1.00 79.44 272 VAL A N 1
ATOM 2104 C CA . VAL A 1 272 ? -15.938 -13.299 5.845 1.00 79.44 272 VAL A CA 1
ATOM 2105 C C . VAL A 1 272 ? -16.200 -13.366 4.356 1.00 79.44 272 VAL A C 1
ATOM 2107 O O . VAL A 1 272 ? -16.385 -14.429 3.767 1.00 79.44 272 VAL A O 1
ATOM 2110 N N . THR A 1 273 ? -16.277 -12.194 3.742 1.00 74.06 273 THR A N 1
ATOM 2111 C CA . THR A 1 273 ? -16.502 -12.096 2.302 1.00 74.06 273 THR A CA 1
ATOM 2112 C C . THR A 1 273 ? -15.186 -12.352 1.587 1.00 74.06 273 THR A C 1
ATOM 2114 O O . THR A 1 273 ? -14.132 -11.933 2.075 1.00 74.06 273 THR A O 1
ATOM 2117 N N . LYS A 1 274 ? -15.205 -13.043 0.442 1.00 68.25 274 LYS A N 1
ATOM 2118 C CA . LYS A 1 274 ? -13.949 -13.376 -0.242 1.00 68.25 274 LYS A CA 1
ATOM 2119 C C . LYS A 1 274 ? -13.262 -12.070 -0.647 1.00 68.25 274 LYS A C 1
ATOM 2121 O O . LYS A 1 274 ? -13.811 -11.269 -1.404 1.00 68.25 274 LYS A O 1
ATOM 2126 N N . ALA A 1 275 ? -12.050 -11.843 -0.140 1.00 57.69 275 ALA A N 1
ATOM 2127 C CA . ALA A 1 275 ? -11.329 -10.584 -0.340 1.00 57.69 275 ALA A CA 1
ATOM 2128 C C . ALA A 1 275 ? -11.105 -10.244 -1.829 1.00 57.69 275 ALA A C 1
ATOM 2130 O O . ALA A 1 275 ? -11.063 -9.072 -2.193 1.00 57.69 275 ALA A O 1
ATOM 2131 N N . ALA A 1 276 ? -11.031 -11.268 -2.689 1.00 56.28 276 ALA A N 1
ATOM 2132 C CA . ALA A 1 276 ? -10.848 -11.168 -4.138 1.00 56.28 276 ALA A CA 1
ATOM 2133 C C . ALA A 1 276 ? -12.130 -11.466 -4.955 1.00 56.28 276 ALA A C 1
ATOM 2135 O O . ALA A 1 276 ? -12.043 -11.963 -6.076 1.00 56.28 276 ALA A O 1
ATOM 2136 N N . GLU A 1 277 ? -13.327 -11.179 -4.421 1.00 57.97 277 GLU A N 1
ATOM 2137 C CA . GLU A 1 277 ? -14.630 -11.391 -5.100 1.00 57.97 277 GLU A CA 1
ATOM 2138 C C . GLU A 1 277 ? -14.688 -10.856 -6.541 1.00 57.97 277 GLU A C 1
ATOM 2140 O O . GLU A 1 277 ? -15.410 -11.393 -7.382 1.00 57.97 277 GLU A O 1
ATOM 2145 N N . THR A 1 278 ? -13.913 -9.809 -6.839 1.00 62.97 278 THR A N 1
ATOM 2146 C CA . THR A 1 278 ? -13.696 -9.328 -8.204 1.00 62.97 278 THR A CA 1
ATOM 2147 C C . THR A 1 278 ? -12.200 -9.202 -8.474 1.00 62.97 278 THR A C 1
ATOM 2149 O O . THR A 1 278 ? -11.459 -8.683 -7.641 1.00 62.97 278 THR A O 1
ATOM 2152 N N . ARG A 1 279 ? -11.751 -9.574 -9.682 1.00 68.12 279 ARG A N 1
ATOM 2153 C CA . ARG A 1 279 ? -10.371 -9.312 -10.148 1.00 68.12 279 ARG A CA 1
ATOM 2154 C C . ARG A 1 279 ? -10.043 -7.814 -10.284 1.00 68.12 279 ARG A C 1
ATOM 2156 O O . ARG A 1 279 ? -8.943 -7.453 -10.686 1.00 68.12 279 ARG A O 1
ATOM 2163 N N . GLN A 1 280 ? -11.010 -6.942 -9.997 1.00 75.75 280 GLN A N 1
ATOM 2164 C CA . GLN A 1 280 ? -10.905 -5.493 -10.129 1.00 75.75 280 GLN A CA 1
ATOM 2165 C C . GLN A 1 280 ? -10.501 -4.801 -8.823 1.00 75.75 280 GLN A C 1
ATOM 2167 O O . GLN A 1 280 ? -10.143 -3.631 -8.867 1.00 75.75 280 GLN A O 1
ATOM 2172 N N . ILE A 1 281 ? -10.534 -5.491 -7.678 1.00 82.12 281 ILE A N 1
ATOM 2173 C CA . ILE A 1 281 ? -10.236 -4.922 -6.354 1.00 82.12 281 ILE A CA 1
ATOM 2174 C C . ILE A 1 281 ? -8.974 -5.579 -5.790 1.00 82.12 281 ILE A C 1
ATOM 2176 O O . ILE A 1 281 ? -8.718 -6.759 -6.030 1.00 82.12 281 ILE A O 1
ATOM 2180 N N . GLN A 1 282 ? -8.175 -4.809 -5.050 1.00 85.56 282 GLN A N 1
ATOM 2181 C CA . GLN A 1 282 ? -6.975 -5.315 -4.392 1.00 85.56 282 GLN A CA 1
ATOM 2182 C C . GLN A 1 282 ? -7.331 -6.070 -3.093 1.00 85.56 282 GLN A C 1
ATOM 2184 O O . GLN A 1 282 ? -7.921 -5.467 -2.194 1.00 85.56 282 GLN A O 1
ATOM 2189 N N . PRO A 1 283 ? -6.976 -7.358 -2.943 1.00 84.56 283 PRO A N 1
ATOM 2190 C CA . PRO A 1 283 ? -7.137 -8.050 -1.668 1.00 84.56 283 PRO A CA 1
ATOM 2191 C C . PRO A 1 283 ? -6.076 -7.586 -0.650 1.00 84.56 283 PRO A C 1
ATOM 2193 O O . PRO A 1 283 ? -4.980 -7.186 -1.060 1.00 84.56 283 PRO A O 1
ATOM 2196 N N . PRO A 1 284 ? -6.353 -7.656 0.666 1.00 88.69 284 PRO A N 1
ATOM 2197 C CA . PRO A 1 284 ? -5.319 -7.489 1.679 1.00 88.69 284 PRO A CA 1
ATOM 2198 C C . PRO A 1 284 ? -4.203 -8.526 1.502 1.00 88.69 284 PRO A C 1
ATOM 2200 O O . PRO A 1 284 ? -4.458 -9.673 1.140 1.00 88.69 284 PRO A O 1
ATOM 2203 N N . GLN A 1 285 ? -2.965 -8.106 1.746 1.00 89.75 285 GLN A N 1
ATOM 2204 C CA . GLN A 1 285 ? -1.758 -8.920 1.568 1.00 89.75 285 GLN A CA 1
ATOM 2205 C C . GLN A 1 285 ? -1.210 -9.434 2.898 1.00 89.75 285 GLN A C 1
ATOM 2207 O O . GLN A 1 285 ? -0.654 -10.531 2.953 1.00 89.75 285 GLN A O 1
ATOM 2212 N N . ALA A 1 286 ? -1.366 -8.640 3.954 1.00 89.94 286 ALA A N 1
ATOM 2213 C CA . ALA A 1 286 ? -0.908 -8.951 5.298 1.00 89.94 286 ALA A CA 1
ATOM 2214 C C . ALA A 1 286 ? -1.778 -8.245 6.344 1.00 89.94 286 ALA A C 1
ATOM 2216 O O . ALA A 1 286 ? -2.566 -7.348 6.025 1.00 89.94 286 ALA A O 1
ATOM 2217 N N . LEU A 1 287 ? -1.645 -8.655 7.599 1.00 91.94 287 LEU A N 1
ATOM 2218 C CA . LEU A 1 287 ? -2.284 -8.000 8.735 1.00 91.94 287 LEU A CA 1
ATOM 2219 C C . LEU A 1 287 ? -1.409 -8.077 9.981 1.00 91.94 287 LEU A C 1
ATOM 2221 O O . LEU A 1 287 ? -0.491 -8.889 10.052 1.00 91.94 287 LEU A O 1
ATOM 2225 N N . ILE A 1 288 ? -1.711 -7.238 10.968 1.00 92.44 288 ILE A N 1
ATOM 2226 C CA . ILE A 1 288 ? -1.161 -7.370 12.323 1.00 92.44 288 ILE A CA 1
ATOM 2227 C C . ILE A 1 288 ? -2.209 -8.096 13.186 1.00 92.44 288 ILE A C 1
ATOM 2229 O O . ILE A 1 288 ? -3.354 -7.644 13.242 1.00 92.44 288 ILE A O 1
ATOM 2233 N N . PRO A 1 289 ? -1.894 -9.215 13.857 1.00 90.81 289 PRO A N 1
ATOM 2234 C CA . PRO A 1 289 ? -2.857 -9.895 14.722 1.00 90.81 289 PRO A CA 1
ATOM 2235 C C . PRO A 1 289 ? -3.333 -9.015 15.890 1.00 90.81 289 PRO A C 1
ATOM 2237 O O . PRO A 1 289 ? -2.584 -8.192 16.418 1.00 90.81 289 PRO A O 1
ATOM 2240 N N . PHE A 1 290 ? -4.589 -9.184 16.311 1.00 90.62 290 PHE A N 1
ATOM 2241 C CA . PHE A 1 290 ? -5.043 -8.637 17.591 1.00 90.62 290 PHE A CA 1
ATOM 2242 C C . PHE A 1 290 ? -4.336 -9.373 18.734 1.00 90.62 290 PHE A C 1
ATOM 2244 O O . PHE A 1 290 ? -4.461 -10.590 18.847 1.00 90.62 290 PHE A O 1
ATOM 2251 N N . ASN A 1 291 ? -3.661 -8.627 19.610 1.00 89.50 291 ASN A N 1
ATOM 2252 C CA . ASN A 1 291 ? -3.043 -9.180 20.821 1.00 89.50 291 ASN A CA 1
ATOM 2253 C C . ASN A 1 291 ? -3.832 -8.832 22.087 1.00 89.50 291 ASN A C 1
ATOM 2255 O O . ASN A 1 291 ? -3.675 -9.500 23.105 1.00 89.50 291 ASN A O 1
ATOM 2259 N N . LEU A 1 292 ? -4.650 -7.778 22.034 1.00 90.44 292 LEU A N 1
ATOM 2260 C CA . LEU A 1 292 ? -5.401 -7.270 23.177 1.00 90.44 292 LEU A CA 1
ATOM 2261 C C . LEU A 1 292 ? -6.892 -7.540 23.034 1.00 90.44 292 LEU A C 1
ATOM 2263 O O . LEU A 1 292 ? -7.497 -7.192 22.014 1.00 90.44 292 LEU A O 1
ATOM 2267 N N . ASP A 1 293 ? -7.487 -8.079 24.095 1.00 90.19 293 ASP A N 1
ATOM 2268 C CA . ASP A 1 293 ? -8.930 -8.270 24.179 1.00 90.19 293 ASP A CA 1
ATOM 2269 C C . ASP A 1 293 ? -9.671 -6.985 24.613 1.00 90.19 293 ASP A C 1
ATOM 2271 O O . ASP A 1 293 ? -9.084 -5.923 24.859 1.00 90.19 293 ASP A O 1
ATOM 2275 N N . GLU A 1 294 ? -11.003 -7.057 24.705 1.00 91.06 294 GLU A N 1
ATOM 2276 C CA . GLU A 1 294 ? -11.820 -5.902 25.101 1.00 91.06 294 GLU A CA 1
ATOM 2277 C C . GLU A 1 294 ? -11.496 -5.425 26.529 1.00 91.06 294 GLU A C 1
ATOM 2279 O O . GLU A 1 294 ? -11.562 -4.230 26.841 1.00 91.06 294 GLU A O 1
ATOM 2284 N N . SER A 1 295 ? -11.155 -6.356 27.422 1.00 93.38 295 SER A N 1
ATOM 2285 C CA . SER A 1 295 ? -10.845 -6.065 28.819 1.00 93.38 295 SER A CA 1
ATOM 2286 C C . SER A 1 295 ? -9.520 -5.308 28.943 1.00 93.38 295 SER A C 1
ATOM 2288 O O . SER A 1 295 ? -9.431 -4.344 29.712 1.00 93.38 295 SER A O 1
ATOM 2290 N N . ASP A 1 296 ? -8.529 -5.665 28.129 1.00 94.94 296 ASP A N 1
ATOM 2291 C CA . ASP A 1 296 ? -7.254 -4.970 27.995 1.00 94.94 296 ASP A CA 1
ATOM 2292 C C . ASP A 1 296 ? -7.449 -3.552 27.471 1.00 94.94 296 ASP A C 1
ATOM 2294 O O . ASP A 1 296 ? -7.016 -2.588 28.114 1.00 94.94 296 ASP A O 1
ATOM 2298 N N . ALA A 1 297 ? -8.181 -3.406 26.361 1.00 94.69 297 ALA A N 1
ATOM 2299 C CA . ALA A 1 297 ? -8.490 -2.106 25.772 1.00 94.69 297 ALA A CA 1
ATOM 2300 C C . ALA A 1 297 ? -9.203 -1.193 26.780 1.00 94.69 297 ALA A C 1
ATOM 2302 O O . ALA A 1 297 ? -8.862 -0.015 26.940 1.00 94.69 297 ALA A O 1
ATOM 2303 N N . ARG A 1 298 ? -10.155 -1.751 27.535 1.00 95.69 298 ARG A N 1
ATOM 2304 C CA . ARG A 1 298 ? -10.862 -1.036 28.597 1.00 95.69 298 ARG A CA 1
ATOM 2305 C C . ARG A 1 298 ? -9.903 -0.567 29.686 1.00 95.69 298 ARG A C 1
ATOM 2307 O O . ARG A 1 298 ? -9.908 0.620 30.021 1.00 95.69 298 ARG A O 1
ATOM 2314 N N . ARG A 1 299 ? -9.055 -1.454 30.221 1.00 95.81 299 ARG A N 1
ATOM 2315 C CA . ARG A 1 299 ? -8.054 -1.100 31.245 1.00 95.81 299 ARG A CA 1
ATOM 2316 C C . ARG A 1 299 ? -7.115 0.008 30.764 1.00 95.81 299 ARG A C 1
ATOM 2318 O O . ARG A 1 299 ? -6.893 0.965 31.511 1.00 95.81 299 ARG A O 1
ATOM 2325 N N . ALA A 1 300 ? -6.632 -0.079 29.525 1.00 95.75 300 ALA A N 1
ATOM 2326 C CA . ALA A 1 300 ? -5.754 0.921 28.925 1.00 95.75 300 ALA A CA 1
ATOM 2327 C C . ALA A 1 300 ? -6.424 2.306 28.869 1.00 95.75 300 ALA A C 1
ATOM 2329 O O . ALA A 1 300 ? -5.846 3.301 29.317 1.00 95.75 300 ALA A O 1
ATOM 2330 N N . VAL A 1 301 ? -7.681 2.383 28.414 1.00 95.56 301 VAL A N 1
ATOM 2331 C CA . VAL A 1 301 ? -8.422 3.656 28.332 1.00 95.56 301 VAL A CA 1
ATOM 2332 C C . VAL A 1 301 ? -8.672 4.260 29.711 1.00 95.56 301 VAL A C 1
ATOM 2334 O O . VAL A 1 301 ? -8.488 5.467 29.892 1.00 95.56 301 VAL A O 1
ATOM 2337 N N . TYR A 1 302 ? -9.040 3.449 30.706 1.00 94.06 302 TYR A N 1
ATOM 2338 C CA . TYR A 1 302 ? -9.202 3.936 32.080 1.00 94.06 302 TYR A CA 1
ATOM 2339 C C . TYR A 1 302 ? -7.899 4.527 32.636 1.00 94.06 302 TYR A C 1
ATOM 2341 O O . TYR A 1 302 ? -7.919 5.613 33.225 1.00 94.06 302 TYR A O 1
ATOM 2349 N N . ALA A 1 303 ? -6.766 3.852 32.427 1.00 94.81 303 ALA A N 1
ATOM 2350 C CA . ALA A 1 303 ? -5.458 4.343 32.855 1.00 94.81 303 ALA A CA 1
ATOM 2351 C C . ALA A 1 303 ? -5.088 5.663 32.157 1.00 94.81 303 ALA A C 1
ATOM 2353 O O . ALA A 1 303 ? -4.686 6.628 32.816 1.00 94.81 303 ALA A O 1
ATOM 2354 N N . TRP A 1 304 ? -5.309 5.743 30.844 1.00 94.88 304 TRP A N 1
ATOM 2355 C CA . TRP A 1 304 ? -5.046 6.938 30.046 1.00 94.88 304 TRP A CA 1
ATOM 2356 C C . TRP A 1 304 ? -5.889 8.141 30.485 1.00 94.88 304 TRP A C 1
ATOM 2358 O O . TRP A 1 304 ? -5.356 9.243 30.645 1.00 94.88 304 TRP A O 1
ATOM 2368 N N . LEU A 1 305 ? -7.187 7.961 30.753 1.00 93.81 305 LEU A N 1
ATOM 2369 C CA . LEU A 1 305 ? -8.038 9.044 31.261 1.00 93.81 305 LEU A CA 1
ATOM 2370 C C . LEU A 1 305 ? -7.598 9.526 32.644 1.00 93.81 305 LEU A C 1
ATOM 2372 O O . LEU A 1 305 ? -7.557 10.736 32.883 1.00 93.81 305 LEU A O 1
ATOM 2376 N N . LYS A 1 306 ? -7.214 8.598 33.530 1.00 92.94 306 LYS A N 1
ATOM 2377 C CA . LYS A 1 306 ? -6.698 8.925 34.865 1.00 92.94 306 LYS A CA 1
ATOM 2378 C C . LYS A 1 306 ? -5.431 9.777 34.775 1.00 92.94 306 LYS A C 1
ATOM 2380 O O . LYS A 1 306 ? -5.344 10.804 35.447 1.00 92.94 306 LYS A O 1
ATOM 2385 N N . GLN A 1 307 ? -4.489 9.413 33.903 1.00 93.50 307 GLN A N 1
ATOM 2386 C CA . GLN A 1 307 ? -3.273 10.197 33.647 1.00 93.50 307 GLN A CA 1
ATOM 2387 C C . GLN A 1 307 ? -3.597 11.618 33.159 1.00 93.50 307 GLN A C 1
ATOM 2389 O O . GLN A 1 307 ? -2.950 12.589 33.552 1.00 93.50 307 GLN A O 1
ATOM 2394 N N . HIS A 1 308 ? -4.644 11.753 32.345 1.00 90.62 308 HIS A N 1
ATOM 2395 C CA . HIS A 1 308 ? -5.096 13.032 31.806 1.00 90.62 308 HIS A CA 1
ATOM 2396 C C . HIS A 1 308 ? -6.067 13.796 32.716 1.00 90.62 308 HIS A C 1
ATOM 2398 O O . HIS A 1 308 ? -6.552 14.856 32.311 1.00 90.62 308 HIS A O 1
ATOM 2404 N N . LYS A 1 309 ? -6.310 13.307 33.942 1.00 91.50 309 LYS A N 1
ATOM 2405 C CA . LYS A 1 309 ? -7.225 13.901 34.932 1.00 91.50 309 LYS A CA 1
ATOM 2406 C C . LYS A 1 309 ? -8.644 14.093 34.384 1.00 91.50 309 LYS A C 1
ATOM 2408 O O . LYS A 1 309 ? -9.293 15.100 34.656 1.00 91.50 309 LYS A O 1
ATOM 2413 N N . VAL A 1 310 ? -9.103 13.146 33.568 1.00 89.75 310 VAL A N 1
ATOM 2414 C CA . VAL A 1 310 ? -10.477 13.107 33.064 1.00 89.75 310 VAL A CA 1
ATOM 2415 C C . VAL A 1 310 ? -11.283 12.179 33.962 1.00 89.75 310 VAL A C 1
ATOM 2417 O O . VAL A 1 310 ? -11.035 10.976 34.010 1.00 89.75 310 VAL A O 1
ATOM 2420 N N . GLU A 1 311 ? -12.252 12.742 34.674 1.00 87.75 311 GLU A N 1
ATOM 2421 C CA . GLU A 1 311 ? -13.104 12.006 35.606 1.00 87.75 311 GLU A CA 1
ATOM 2422 C C . GLU A 1 311 ? -14.507 11.773 35.030 1.00 87.75 311 GLU A C 1
ATOM 2424 O O . GLU A 1 311 ? -14.936 12.447 34.092 1.00 87.75 311 GLU A O 1
ATOM 2429 N N . ARG A 1 312 ? -15.243 10.819 35.621 1.00 87.25 312 ARG A N 1
ATOM 2430 C CA . ARG A 1 312 ? -16.670 10.554 35.337 1.00 87.25 312 ARG A CA 1
ATOM 2431 C C . ARG A 1 312 ? -16.992 10.271 33.860 1.00 87.25 312 ARG A C 1
ATOM 2433 O O . ARG A 1 312 ? -18.092 10.570 33.393 1.00 87.25 312 ARG A O 1
ATOM 2440 N N . ALA A 1 313 ? -16.053 9.677 33.126 1.00 91.62 313 ALA A N 1
ATOM 2441 C CA . ALA A 1 313 ? -16.288 9.243 31.756 1.00 91.62 313 ALA A CA 1
ATOM 2442 C C . ALA A 1 313 ? -17.271 8.063 31.712 1.00 91.62 313 ALA A C 1
ATOM 2444 O O . ALA A 1 313 ? -17.110 7.078 32.433 1.00 91.62 313 ALA A O 1
ATOM 2445 N N . ARG A 1 314 ? -18.281 8.165 30.844 1.00 93.19 314 ARG A N 1
ATOM 2446 C CA . ARG A 1 314 ? -19.200 7.065 30.515 1.00 93.19 314 ARG A CA 1
ATOM 2447 C C . ARG A 1 314 ? -18.875 6.536 29.127 1.00 93.19 314 ARG A C 1
ATOM 2449 O O . ARG A 1 314 ? -18.886 7.325 28.186 1.00 93.19 314 ARG A O 1
ATOM 2456 N N . PHE A 1 315 ? -18.595 5.244 29.007 1.00 94.56 315 PHE A N 1
ATOM 2457 C CA . PHE A 1 315 ? -18.162 4.618 27.757 1.00 94.56 315 PHE A CA 1
ATOM 2458 C C . PHE A 1 315 ? -19.328 4.032 26.961 1.00 94.56 315 PHE A C 1
ATOM 2460 O O . PHE A 1 315 ? -20.299 3.543 27.538 1.00 94.56 315 PHE A O 1
ATOM 2467 N N . SER A 1 316 ? -19.206 4.071 25.636 1.00 93.62 316 SER A N 1
ATOM 2468 C CA . SER A 1 316 ? -19.918 3.169 24.731 1.00 93.62 316 SER A CA 1
ATOM 2469 C C . SER A 1 316 ? -19.324 1.755 24.814 1.00 93.62 316 SER A C 1
ATOM 2471 O O . SER A 1 316 ? -18.258 1.580 25.412 1.00 93.62 316 SER A O 1
ATOM 2473 N N . PRO A 1 317 ? -19.944 0.753 24.163 1.00 92.88 317 PRO A N 1
ATOM 2474 C CA . PRO A 1 317 ? -19.253 -0.493 23.852 1.00 92.88 317 PRO A CA 1
ATOM 2475 C C . PRO A 1 317 ? -17.917 -0.221 23.152 1.00 92.88 317 PRO A C 1
ATOM 2477 O O . PRO A 1 317 ? -17.795 0.749 22.390 1.00 92.88 317 PRO A O 1
ATOM 2480 N N . PHE A 1 318 ? -16.926 -1.056 23.447 1.00 94.00 318 PHE A N 1
ATOM 2481 C CA . PHE A 1 318 ? -15.627 -1.042 22.790 1.00 94.00 318 PHE A CA 1
ATOM 2482 C C . PHE A 1 318 ? -15.735 -1.898 21.532 1.00 94.00 318 PHE A C 1
ATOM 2484 O O . PHE A 1 318 ? -16.220 -3.025 21.588 1.00 94.00 318 PHE A O 1
ATOM 2491 N N . VAL A 1 319 ? -15.313 -1.356 20.395 1.00 92.19 319 VAL A N 1
ATOM 2492 C CA . VAL A 1 319 ? -15.432 -2.029 19.099 1.00 92.19 319 VAL A CA 1
ATOM 2493 C C . VAL A 1 319 ? -14.036 -2.321 18.573 1.00 92.19 319 VAL A C 1
ATOM 2495 O O . VAL A 1 319 ? -13.298 -1.390 18.256 1.00 92.19 319 VAL A O 1
ATOM 2498 N N . GLY A 1 320 ? -13.674 -3.600 18.499 1.00 92.62 320 GLY A N 1
ATOM 2499 C CA . GLY A 1 320 ? -12.463 -4.057 17.821 1.00 92.62 320 GLY A CA 1
ATOM 2500 C C . GLY A 1 320 ? -12.741 -4.197 16.329 1.00 92.62 320 GLY A C 1
ATOM 2501 O O . GLY A 1 320 ? -13.754 -4.777 15.943 1.00 92.62 320 GLY A O 1
ATOM 2502 N N . ILE A 1 321 ? -11.888 -3.616 15.491 1.00 93.25 321 ILE A N 1
ATOM 2503 C CA . ILE A 1 321 ? -12.046 -3.615 14.038 1.00 93.25 321 ILE A CA 1
ATOM 2504 C C . ILE A 1 321 ? -10.686 -3.597 13.341 1.00 93.25 321 ILE A C 1
ATOM 2506 O O . ILE A 1 321 ? -9.752 -2.921 13.770 1.00 93.25 321 ILE A O 1
ATOM 2510 N N . TYR A 1 322 ? -10.595 -4.306 12.226 1.00 94.75 322 TYR A N 1
ATOM 2511 C CA . TYR A 1 322 ? -9.491 -4.210 11.287 1.00 94.75 322 TYR A CA 1
ATOM 2512 C C . TYR A 1 322 ? -9.710 -3.055 10.312 1.00 94.75 322 TYR A C 1
ATOM 2514 O O . TYR A 1 322 ? -10.684 -3.037 9.553 1.00 94.75 322 TYR A O 1
ATOM 2522 N N . LEU A 1 323 ? -8.787 -2.092 10.313 1.00 95.94 323 LEU A N 1
ATOM 2523 C CA . LEU A 1 323 ? -8.812 -0.964 9.385 1.00 95.94 323 LEU A CA 1
ATOM 2524 C C . LEU A 1 323 ? -7.779 -1.148 8.266 1.00 95.94 323 LEU A C 1
ATOM 2526 O O . LEU A 1 323 ? -6.649 -1.553 8.544 1.00 95.94 323 LEU A O 1
ATOM 2530 N N . PRO A 1 324 ? -8.130 -0.822 7.010 1.00 95.62 324 PRO A N 1
ATOM 2531 C CA . PRO A 1 324 ? -7.239 -0.990 5.876 1.00 95.62 324 PRO A CA 1
ATOM 2532 C C . PRO A 1 324 ? -6.206 0.138 5.804 1.00 95.62 324 PRO A C 1
ATOM 2534 O O . PRO A 1 324 ? -6.506 1.319 6.031 1.00 95.62 324 PRO A O 1
ATOM 2537 N N . LEU A 1 325 ? -4.986 -0.229 5.431 1.00 96.81 325 LEU A N 1
ATOM 2538 C CA . LEU A 1 325 ? -3.818 0.640 5.387 1.00 96.81 325 LEU A CA 1
ATOM 2539 C C . LEU A 1 325 ? -2.993 0.331 4.142 1.00 96.81 325 LEU A C 1
ATOM 2541 O O . LEU A 1 325 ? -2.633 -0.815 3.912 1.00 96.81 325 LEU A O 1
ATOM 2545 N N . TRP A 1 326 ? -2.664 1.352 3.358 1.00 97.31 326 TRP A N 1
ATOM 2546 C CA . TRP A 1 326 ? -1.660 1.216 2.310 1.00 97.31 326 TRP A CA 1
ATOM 2547 C C . TRP A 1 326 ? -0.276 1.523 2.874 1.00 97.31 326 TRP A C 1
ATOM 2549 O O . TRP A 1 326 ? -0.115 2.525 3.577 1.00 97.31 326 TRP A O 1
ATOM 2559 N N . THR A 1 327 ? 0.714 0.714 2.514 1.00 96.69 327 THR A N 1
ATOM 2560 C CA . THR A 1 327 ? 2.134 1.054 2.658 1.00 96.69 327 THR A CA 1
ATOM 2561 C C . THR A 1 327 ? 2.778 1.127 1.285 1.00 96.69 327 THR A C 1
ATOM 2563 O O . THR A 1 327 ? 2.338 0.452 0.348 1.00 96.69 327 THR A O 1
ATOM 2566 N N . PHE A 1 328 ? 3.757 2.016 1.142 1.00 97.12 328 PHE A N 1
ATOM 2567 C CA . PHE A 1 328 ? 4.423 2.280 -0.126 1.00 97.12 328 PHE A CA 1
ATOM 2568 C C . PHE A 1 328 ? 5.915 2.442 0.066 1.00 97.12 328 PHE A C 1
ATOM 2570 O O . PHE A 1 328 ? 6.335 3.289 0.858 1.00 97.12 328 PHE A O 1
ATOM 2577 N N . ASP A 1 329 ? 6.673 1.784 -0.799 1.00 95.00 329 ASP A N 1
ATOM 2578 C CA . ASP A 1 329 ? 8.110 1.992 -0.878 1.00 95.00 329 ASP A CA 1
ATOM 2579 C C . ASP A 1 329 ? 8.366 3.002 -1.981 1.00 95.00 329 ASP A C 1
ATOM 2581 O O . ASP A 1 329 ? 7.910 2.861 -3.124 1.00 95.00 329 ASP A O 1
ATOM 2585 N N . ILE A 1 330 ? 9.010 4.103 -1.612 1.00 95.25 330 ILE A N 1
ATOM 2586 C CA . ILE A 1 330 ? 9.160 5.266 -2.474 1.00 95.25 330 ILE A CA 1
ATOM 2587 C C . ILE A 1 330 ? 10.632 5.625 -2.598 1.00 95.25 330 ILE A C 1
ATOM 2589 O O . ILE A 1 330 ? 11.257 6.111 -1.657 1.00 95.25 330 ILE A O 1
ATOM 2593 N N . GLY A 1 331 ? 11.156 5.450 -3.806 1.00 92.62 331 GLY A N 1
ATOM 2594 C CA . GLY A 1 331 ? 12.524 5.776 -4.180 1.00 92.62 331 GLY A CA 1
ATOM 2595 C C . GLY A 1 331 ? 12.635 6.970 -5.131 1.00 92.62 331 GLY A C 1
ATOM 2596 O O . GLY A 1 331 ? 11.669 7.686 -5.431 1.00 92.62 331 GLY A O 1
ATOM 2597 N N . GLY A 1 332 ? 13.844 7.157 -5.657 1.00 90.69 332 GLY A N 1
ATOM 2598 C CA . GLY A 1 332 ? 14.159 8.135 -6.697 1.00 90.69 332 GLY A CA 1
ATOM 2599 C C . GLY A 1 332 ? 14.821 9.402 -6.160 1.00 90.69 332 GLY A C 1
ATOM 2600 O O . GLY A 1 332 ? 15.640 9.353 -5.242 1.00 90.69 332 GLY A O 1
ATOM 2601 N N . SER A 1 333 ? 14.509 10.554 -6.757 1.00 91.12 333 SER A N 1
ATOM 2602 C CA . SER A 1 333 ? 15.130 11.828 -6.376 1.00 91.12 333 SER A CA 1
ATOM 2603 C C . SER A 1 333 ? 14.166 13.007 -6.339 1.00 91.12 333 SER A C 1
ATOM 2605 O O . SER A 1 333 ? 13.216 13.104 -7.114 1.00 91.12 333 SER A O 1
ATOM 2607 N N . LEU A 1 334 ? 14.454 13.954 -5.449 1.00 93.50 334 LEU A N 1
ATOM 2608 C CA . LEU A 1 334 ? 13.782 15.243 -5.362 1.00 93.50 334 LEU A CA 1
ATOM 2609 C C . LEU A 1 334 ? 14.688 16.338 -5.913 1.00 93.50 334 LEU A C 1
ATOM 2611 O O . LEU A 1 334 ? 15.707 16.684 -5.309 1.00 93.50 334 LEU A O 1
ATOM 2615 N N . ASN A 1 335 ? 14.279 16.924 -7.035 1.00 93.56 335 ASN A N 1
ATOM 2616 C CA . ASN A 1 335 ? 14.947 18.095 -7.593 1.00 93.56 335 ASN A CA 1
ATOM 2617 C C . ASN A 1 335 ? 14.367 19.358 -6.971 1.00 93.56 335 ASN A C 1
ATOM 2619 O O . ASN A 1 335 ? 13.150 19.488 -6.820 1.00 93.56 335 ASN A O 1
ATOM 2623 N N . TRP A 1 336 ? 15.219 20.321 -6.652 1.00 94.50 336 TRP A N 1
ATOM 2624 C CA . TRP A 1 336 ? 14.795 21.561 -6.026 1.00 94.50 336 TRP A CA 1
ATOM 2625 C C . TRP A 1 336 ? 15.520 22.776 -6.579 1.00 94.50 336 TRP A C 1
ATOM 2627 O O . TRP A 1 336 ? 16.628 22.692 -7.107 1.00 94.50 336 TRP A O 1
ATOM 2637 N N . ARG A 1 337 ? 14.855 23.925 -6.472 1.00 95.12 337 ARG A N 1
ATOM 2638 C CA . ARG A 1 337 ? 15.358 25.234 -6.896 1.00 95.12 337 ARG A CA 1
ATOM 2639 C C . ARG A 1 337 ? 14.949 26.295 -5.886 1.00 95.12 337 ARG A C 1
ATOM 2641 O O . ARG A 1 337 ? 13.899 26.171 -5.263 1.00 95.12 337 ARG A O 1
ATOM 2648 N N . GLY A 1 338 ? 15.754 27.334 -5.744 1.00 93.56 338 GLY A N 1
ATOM 2649 C CA . GLY A 1 338 ? 15.451 28.483 -4.897 1.00 93.56 338 GLY A CA 1
ATOM 2650 C C . GLY A 1 338 ? 16.548 29.535 -4.987 1.00 93.56 338 GLY A C 1
ATOM 2651 O O . GLY A 1 338 ? 17.330 29.534 -5.936 1.00 93.56 338 GLY A O 1
ATOM 2652 N N . TYR A 1 339 ? 16.613 30.422 -3.999 1.00 91.69 339 TYR A N 1
ATOM 2653 C CA . TYR A 1 339 ? 17.587 31.512 -3.952 1.00 91.69 339 TYR A CA 1
ATOM 2654 C C . TYR A 1 339 ? 18.302 31.546 -2.604 1.00 91.69 339 TYR A C 1
ATOM 2656 O O . TYR A 1 339 ? 17.693 31.257 -1.576 1.00 91.69 339 TYR A O 1
ATOM 2664 N N . VAL A 1 340 ? 19.578 31.920 -2.608 1.00 89.69 340 VAL A N 1
ATOM 2665 C CA . VAL A 1 340 ? 20.334 32.258 -1.393 1.00 89.69 340 VAL A CA 1
ATOM 2666 C C . VAL A 1 340 ? 20.622 33.755 -1.430 1.00 89.69 340 VAL A C 1
ATOM 2668 O O . VAL A 1 340 ? 20.925 34.291 -2.498 1.00 89.69 340 VAL A O 1
ATOM 2671 N N . GLU A 1 341 ? 20.482 34.424 -0.288 1.00 84.25 341 GLU A N 1
ATOM 2672 C CA . GLU A 1 341 ? 20.966 35.795 -0.122 1.00 84.25 341 GLU A CA 1
ATOM 2673 C C . GLU A 1 341 ? 22.459 35.759 0.190 1.00 84.25 341 GLU A C 1
ATOM 2675 O O . GLU A 1 341 ? 22.890 35.064 1.112 1.00 84.25 341 GLU A O 1
ATOM 2680 N N . GLU A 1 342 ? 23.246 36.495 -0.586 1.00 73.56 342 GLU A N 1
ATOM 2681 C CA . GLU A 1 342 ? 24.642 36.770 -0.266 1.00 73.56 342 GLU A CA 1
ATOM 2682 C C . GLU A 1 342 ? 24.705 38.170 0.355 1.00 73.56 342 GLU A C 1
ATOM 2684 O O . GLU A 1 342 ? 24.318 39.161 -0.264 1.00 73.56 342 GLU A O 1
ATOM 2689 N N . SER A 1 343 ? 25.129 38.247 1.619 1.00 63.31 343 SER A N 1
ATOM 2690 C CA . SER A 1 343 ? 25.386 39.523 2.280 1.00 63.31 343 SER A CA 1
ATOM 2691 C C . SER A 1 343 ? 26.755 40.037 1.836 1.00 63.31 343 SER A C 1
ATOM 2693 O O . SER A 1 343 ? 27.778 39.516 2.290 1.00 63.31 343 SER A O 1
ATOM 2695 N N . ASN A 1 344 ? 26.795 41.063 0.987 1.00 59.38 344 ASN A N 1
ATOM 2696 C CA . ASN A 1 344 ? 28.027 41.814 0.762 1.00 59.38 344 ASN A CA 1
ATOM 2697 C C . ASN A 1 344 ? 28.325 42.635 2.019 1.00 59.38 344 ASN A C 1
ATOM 2699 O O . ASN A 1 344 ? 27.727 43.681 2.258 1.00 59.38 344 ASN A O 1
ATOM 2703 N N . SER A 1 345 ? 29.267 42.172 2.840 1.00 56.69 345 SER A N 1
ATOM 2704 C CA . SER A 1 345 ? 29.691 42.872 4.059 1.00 56.69 345 SER A CA 1
ATOM 2705 C C . SER A 1 345 ? 30.381 44.222 3.800 1.00 56.69 345 SER A C 1
ATOM 2707 O O . SER A 1 345 ? 30.678 44.925 4.761 1.00 56.69 345 SER A O 1
ATOM 2709 N N . ASN A 1 346 ? 30.627 44.600 2.538 1.00 56.03 346 ASN A N 1
ATOM 2710 C CA . ASN A 1 346 ? 31.300 45.850 2.164 1.00 56.03 346 ASN A CA 1
ATOM 2711 C C . ASN A 1 346 ? 30.363 47.002 1.746 1.00 56.03 346 ASN A C 1
ATOM 2713 O O . ASN A 1 346 ? 30.837 48.131 1.675 1.00 56.03 346 ASN A O 1
ATOM 2717 N N . ASP A 1 347 ? 29.059 46.771 1.542 1.00 54.25 347 ASP A N 1
ATOM 2718 C CA . ASP A 1 347 ? 28.168 47.750 0.882 1.00 54.25 347 ASP A CA 1
ATOM 2719 C C . ASP A 1 347 ? 27.064 48.330 1.788 1.00 54.25 347 ASP A C 1
ATOM 2721 O O . ASP A 1 347 ? 26.034 48.811 1.315 1.00 54.25 347 ASP A O 1
ATOM 2725 N N . ILE A 1 348 ? 27.278 48.362 3.110 1.00 54.66 348 ILE A N 1
ATOM 2726 C CA . ILE A 1 348 ? 26.318 48.941 4.081 1.00 54.66 348 ILE A CA 1
ATOM 2727 C C . ILE A 1 348 ? 26.035 50.440 3.801 1.00 54.66 348 ILE A C 1
ATOM 2729 O O . ILE A 1 348 ? 25.032 50.980 4.262 1.00 54.66 348 ILE A O 1
ATOM 2733 N N . PHE A 1 349 ? 26.872 51.113 3.003 1.00 54.50 349 PHE A N 1
ATOM 2734 C CA . PHE A 1 349 ? 26.782 52.553 2.737 1.00 54.50 349 PHE A CA 1
ATOM 2735 C C . PHE A 1 349 ? 26.064 52.958 1.435 1.00 54.50 349 PHE A C 1
ATOM 2737 O O . PHE A 1 349 ? 25.795 54.147 1.276 1.00 54.50 349 PHE A O 1
ATOM 2744 N N . LEU A 1 350 ? 25.730 52.034 0.518 1.00 55.34 350 LEU A N 1
ATOM 2745 C CA . LEU A 1 350 ? 25.198 52.390 -0.817 1.00 55.34 350 LEU A CA 1
ATOM 2746 C C . LEU A 1 350 ? 23.742 51.981 -1.089 1.00 55.34 350 LEU A C 1
ATOM 2748 O O . LEU A 1 350 ? 23.198 52.339 -2.130 1.00 55.34 350 LEU A O 1
ATOM 2752 N N . GLY A 1 351 ? 23.070 51.297 -0.160 1.00 52.72 351 GLY A N 1
ATOM 2753 C CA . GLY A 1 351 ? 21.648 50.958 -0.317 1.00 52.72 351 GLY A CA 1
ATOM 2754 C C . GLY A 1 351 ? 21.342 50.007 -1.485 1.00 52.72 351 GLY A C 1
ATOM 2755 O O . GLY A 1 351 ? 20.189 49.922 -1.908 1.00 52.72 351 GLY A O 1
ATOM 2756 N N . GLU A 1 352 ? 22.342 49.294 -2.012 1.00 55.16 352 GLU A N 1
ATOM 2757 C CA . GLU A 1 352 ? 22.133 48.285 -3.049 1.00 55.16 352 GLU A CA 1
ATOM 2758 C C . GLU A 1 352 ? 21.456 47.038 -2.462 1.00 55.16 352 GLU A C 1
ATOM 2760 O O . GLU A 1 352 ? 21.802 46.542 -1.389 1.00 55.16 352 GLU A O 1
ATOM 2765 N N . ALA A 1 353 ? 20.425 46.555 -3.157 1.00 56.41 353 ALA A N 1
ATOM 2766 C CA . ALA A 1 353 ? 19.609 45.428 -2.725 1.00 56.41 353 ALA A CA 1
ATOM 2767 C C . ALA A 1 353 ? 20.430 44.128 -2.639 1.00 56.41 353 ALA A C 1
ATOM 2769 O O . ALA A 1 353 ? 21.179 43.814 -3.563 1.00 56.41 353 ALA A O 1
ATOM 2770 N N . ASN A 1 354 ? 20.216 43.338 -1.574 1.00 64.06 354 ASN A N 1
ATOM 2771 C CA . ASN A 1 354 ? 20.784 41.992 -1.407 1.00 64.06 354 ASN A CA 1
ATOM 2772 C C . ASN A 1 354 ? 20.729 41.200 -2.724 1.00 64.06 354 ASN A C 1
ATOM 2774 O O . ASN A 1 354 ? 19.648 40.959 -3.278 1.00 64.06 354 ASN A O 1
ATOM 2778 N N . GLN A 1 355 ? 21.888 40.761 -3.220 1.00 72.44 355 GLN A N 1
ATOM 2779 C CA . GLN A 1 355 ? 21.954 39.998 -4.458 1.00 72.44 355 GLN A CA 1
ATOM 2780 C C . GLN A 1 355 ? 21.412 38.582 -4.214 1.00 72.44 355 GLN A C 1
ATOM 2782 O O . GLN A 1 355 ? 21.906 37.824 -3.377 1.00 72.44 355 GLN A O 1
ATOM 2787 N N . ARG A 1 356 ? 20.351 38.216 -4.941 1.00 84.50 356 ARG A N 1
ATOM 2788 C CA . ARG A 1 356 ? 19.726 36.889 -4.853 1.00 84.50 356 ARG A CA 1
ATOM 2789 C C . ARG A 1 356 ? 20.363 35.958 -5.873 1.00 84.50 356 ARG A C 1
ATOM 2791 O O . ARG A 1 356 ? 20.123 36.101 -7.072 1.00 84.50 356 ARG A O 1
ATOM 2798 N N . ARG A 1 357 ? 21.116 34.958 -5.414 1.00 88.94 357 ARG A N 1
ATOM 2799 C CA . ARG A 1 357 ? 21.732 33.966 -6.305 1.00 88.94 357 ARG A CA 1
ATOM 2800 C C . ARG A 1 357 ? 20.828 32.743 -6.473 1.00 88.94 357 ARG A C 1
ATOM 2802 O O . ARG A 1 357 ? 20.487 32.117 -5.464 1.00 88.94 357 ARG A O 1
ATOM 2809 N N . PRO A 1 358 ? 20.440 32.356 -7.706 1.00 92.62 358 PRO A N 1
ATOM 2810 C CA . PRO A 1 358 ? 19.686 31.129 -7.914 1.00 92.62 358 PRO A CA 1
ATOM 2811 C C . PRO A 1 358 ? 20.550 29.915 -7.559 1.00 92.62 358 PRO A C 1
ATOM 2813 O O . PRO A 1 358 ? 21.719 29.811 -7.937 1.00 92.62 358 PRO A O 1
ATOM 2816 N N . VAL A 1 359 ? 19.953 28.983 -6.830 1.00 93.56 359 VAL A N 1
ATOM 2817 C CA . VAL A 1 359 ? 20.548 27.703 -6.454 1.00 93.56 359 VAL A CA 1
ATOM 2818 C C . VAL A 1 359 ? 19.597 26.573 -6.817 1.00 93.56 359 VAL A C 1
ATOM 2820 O O . VAL A 1 359 ? 18.374 26.725 -6.810 1.00 93.56 359 VAL A O 1
ATOM 2823 N N . SER A 1 360 ? 20.167 25.420 -7.139 1.00 94.00 360 SER A N 1
ATOM 2824 C CA . SER A 1 360 ? 19.412 24.205 -7.411 1.00 94.00 360 SER A CA 1
ATOM 2825 C C . SER A 1 360 ? 20.180 22.991 -6.918 1.00 94.00 360 SER A C 1
ATOM 2827 O O . SER A 1 360 ? 21.390 23.069 -6.695 1.00 94.00 360 SER A O 1
ATOM 2829 N N . GLY A 1 361 ? 19.474 21.885 -6.741 1.00 92.75 361 GLY A N 1
ATOM 2830 C CA . GLY A 1 361 ? 20.078 20.622 -6.363 1.00 92.75 361 GLY A CA 1
ATOM 2831 C C . GLY A 1 361 ? 19.136 19.455 -6.592 1.00 92.75 361 GLY A C 1
ATOM 2832 O O . GLY A 1 361 ? 17.958 19.629 -6.907 1.00 92.75 361 GLY A O 1
ATOM 2833 N N . SER A 1 362 ? 19.680 18.259 -6.418 1.00 92.56 362 SER A N 1
ATOM 2834 C CA . SER A 1 362 ? 18.938 17.007 -6.428 1.00 92.56 362 SER A CA 1
ATOM 2835 C C . SER A 1 362 ? 19.320 16.201 -5.196 1.00 92.56 362 SER A C 1
ATOM 2837 O O . SER A 1 362 ? 20.482 16.208 -4.779 1.00 92.56 362 SER A O 1
ATOM 2839 N N . LYS A 1 363 ? 18.341 15.541 -4.585 1.00 91.81 363 LYS A N 1
ATOM 2840 C CA . LYS A 1 363 ? 18.534 14.694 -3.410 1.00 91.81 363 LYS A CA 1
ATOM 2841 C C . LYS A 1 363 ? 17.903 13.337 -3.676 1.00 91.81 363 LYS A C 1
ATOM 2843 O O . LYS A 1 363 ? 16.693 13.266 -3.872 1.00 91.81 363 LYS A O 1
ATOM 2848 N N . ALA A 1 364 ? 18.713 12.282 -3.660 1.00 92.44 364 ALA A N 1
ATOM 2849 C CA . ALA A 1 364 ? 18.203 10.918 -3.651 1.00 92.44 364 ALA A CA 1
ATOM 2850 C C . ALA A 1 364 ? 17.399 10.674 -2.366 1.00 92.44 364 ALA A C 1
ATOM 2852 O O . ALA A 1 364 ? 17.809 11.115 -1.285 1.00 92.44 364 ALA A O 1
ATOM 2853 N N . ILE A 1 365 ? 16.263 10.000 -2.504 1.00 92.56 365 ILE A N 1
ATOM 2854 C CA . ILE A 1 365 ? 15.371 9.635 -1.410 1.00 92.56 365 ILE A CA 1
ATOM 2855 C C . ILE A 1 365 ? 15.028 8.152 -1.500 1.00 92.56 365 ILE A C 1
ATOM 2857 O O . ILE A 1 365 ? 14.916 7.596 -2.591 1.00 92.56 365 ILE A O 1
ATOM 2861 N N . PHE A 1 366 ? 14.854 7.539 -0.339 1.00 94.06 366 PHE A N 1
ATOM 2862 C CA . PHE A 1 366 ? 14.276 6.216 -0.192 1.00 94.06 366 PHE A CA 1
ATOM 2863 C C . PHE A 1 366 ? 13.459 6.223 1.095 1.00 94.06 366 PHE A C 1
ATOM 2865 O O . PHE A 1 366 ? 13.950 6.667 2.135 1.00 94.06 366 PHE A O 1
ATOM 2872 N N . TYR A 1 367 ? 12.210 5.806 0.986 1.00 94.75 367 TYR A N 1
ATOM 2873 C CA . TYR A 1 367 ? 11.272 5.671 2.083 1.00 94.75 367 TYR A CA 1
ATOM 2874 C C . TYR A 1 367 ? 10.695 4.268 2.015 1.00 94.75 367 TYR A C 1
ATOM 2876 O O . TYR A 1 367 ? 10.105 3.915 0.999 1.00 94.75 367 TYR A O 1
ATOM 2884 N N . ASP A 1 368 ? 10.883 3.524 3.092 1.00 92.25 368 ASP A N 1
ATOM 2885 C CA . ASP A 1 368 ? 10.339 2.188 3.299 1.00 92.25 368 ASP A CA 1
ATOM 2886 C C . ASP A 1 368 ? 9.038 2.319 4.105 1.00 92.25 368 ASP A C 1
ATOM 2888 O O . ASP A 1 368 ? 9.008 3.068 5.089 1.00 92.25 368 ASP A O 1
ATOM 2892 N N . ASP A 1 369 ? 7.959 1.687 3.641 1.00 91.38 369 ASP A N 1
ATOM 2893 C CA . ASP A 1 369 ? 6.632 1.683 4.271 1.00 91.38 369 ASP A CA 1
ATOM 2894 C C . ASP A 1 369 ? 6.027 3.075 4.602 1.00 91.38 369 ASP A C 1
ATOM 2896 O O . ASP A 1 369 ? 5.659 3.406 5.734 1.00 91.38 369 ASP A O 1
ATOM 2900 N N . VAL A 1 370 ? 5.804 3.914 3.582 1.00 96.62 370 VAL A N 1
ATOM 2901 C CA . VAL A 1 370 ? 5.022 5.155 3.752 1.00 96.62 370 VAL A CA 1
ATOM 2902 C C . VAL A 1 370 ? 3.546 4.841 4.006 1.00 96.62 370 VAL A C 1
ATOM 2904 O O . VAL A 1 370 ? 2.816 4.424 3.105 1.00 96.62 370 VAL A O 1
ATOM 2907 N N . LEU A 1 371 ? 3.089 5.121 5.225 1.00 97.12 371 LEU A N 1
ATOM 2908 C CA . LEU A 1 371 ? 1.752 4.781 5.709 1.00 97.12 371 LEU A CA 1
ATOM 2909 C C . LEU A 1 371 ? 0.663 5.740 5.192 1.00 97.12 371 LEU A C 1
ATOM 2911 O O . LEU A 1 371 ? 0.679 6.956 5.429 1.00 97.12 371 LEU A O 1
ATOM 2915 N N . VAL A 1 372 ? -0.355 5.190 4.530 1.00 97.50 372 VAL A N 1
ATOM 2916 C CA . VAL A 1 372 ? -1.533 5.935 4.066 1.00 97.50 372 VAL A CA 1
ATOM 2917 C C . VAL A 1 372 ? -2.809 5.209 4.496 1.00 97.50 372 VAL A C 1
ATOM 2919 O O . VAL A 1 372 ? -3.141 4.176 3.912 1.00 97.50 372 VAL A O 1
ATOM 2922 N N . PRO A 1 373 ? -3.572 5.744 5.474 1.00 96.75 373 PRO A N 1
ATOM 2923 C CA . PRO A 1 373 ? -4.855 5.166 5.848 1.00 96.75 373 PRO A CA 1
ATOM 2924 C C . PRO A 1 373 ? -5.749 4.980 4.623 1.00 96.75 373 PRO A C 1
ATOM 2926 O O . PRO A 1 373 ? -5.993 5.926 3.870 1.00 96.75 373 PRO A O 1
ATOM 2929 N N . ALA A 1 374 ? -6.266 3.769 4.440 1.00 95.19 374 ALA A N 1
ATOM 2930 C CA . ALA A 1 374 ? -7.121 3.452 3.307 1.00 95.19 374 ALA A CA 1
ATOM 2931 C C . ALA A 1 374 ? -8.613 3.649 3.633 1.00 95.19 374 ALA A C 1
ATOM 2933 O O . ALA A 1 374 ? -9.468 3.370 2.801 1.00 95.19 374 ALA A O 1
ATOM 2934 N N . THR A 1 375 ? -8.938 4.169 4.820 1.00 92.50 375 THR A N 1
ATOM 2935 C CA . THR A 1 375 ? -10.283 4.599 5.232 1.00 92.50 375 THR A CA 1
ATOM 2936 C C . THR A 1 375 ? -10.349 6.126 5.311 1.00 92.50 375 THR A C 1
ATOM 2938 O O . THR A 1 375 ? -9.381 6.787 5.689 1.00 92.50 375 THR A O 1
ATOM 2941 N N . LYS A 1 376 ? -11.502 6.717 4.971 1.00 90.25 376 LYS A N 1
ATOM 2942 C CA . LYS A 1 376 ? -11.733 8.171 5.113 1.00 90.25 376 LYS A CA 1
ATOM 2943 C C . LYS A 1 376 ? -12.174 8.555 6.529 1.00 90.25 376 LYS A C 1
ATOM 2945 O O . LYS A 1 376 ? -12.313 9.739 6.842 1.00 90.25 376 LYS A O 1
ATOM 2950 N N . LYS A 1 377 ? -12.416 7.559 7.385 1.00 87.88 377 LYS A N 1
ATOM 2951 C CA . LYS A 1 377 ? -12.879 7.734 8.762 1.00 87.88 377 LYS A CA 1
ATOM 2952 C C . LYS A 1 377 ? -11.709 8.159 9.661 1.00 87.88 377 LYS A C 1
ATOM 2954 O O . LYS A 1 377 ? -10.563 7.788 9.443 1.00 87.88 377 LYS A O 1
ATOM 2959 N N . LEU A 1 378 ? -12.010 8.950 10.695 1.00 85.62 378 LEU A N 1
ATOM 2960 C CA . LEU A 1 378 ? -11.069 9.325 11.768 1.00 85.62 378 LEU A CA 1
ATOM 2961 C C . LEU A 1 378 ? -9.739 9.992 11.311 1.00 85.62 378 LEU A C 1
ATOM 2963 O O . LEU A 1 378 ? -8.691 9.740 11.916 1.00 85.62 378 LEU A O 1
ATOM 2967 N N . PRO A 1 379 ? -9.745 10.928 10.337 1.00 89.12 379 PRO A N 1
ATOM 2968 C CA . PRO A 1 379 ? -8.527 11.424 9.675 1.00 89.12 379 PRO A CA 1
ATOM 2969 C C . PRO A 1 379 ? -7.548 12.179 10.592 1.00 89.12 379 PRO A C 1
ATOM 2971 O O . PRO A 1 379 ? -6.407 12.425 10.211 1.00 89.12 379 PRO A O 1
ATOM 2974 N N . LYS A 1 380 ? -7.979 12.585 11.796 1.00 89.94 380 LYS A N 1
ATOM 2975 C CA . LYS A 1 380 ? -7.141 13.308 12.770 1.00 89.94 380 LYS A CA 1
ATOM 2976 C C . LYS A 1 380 ? -6.400 12.396 13.749 1.00 89.94 380 LYS A C 1
ATOM 2978 O O . LYS A 1 380 ? -5.344 12.795 14.238 1.00 89.94 380 LYS A O 1
ATOM 2983 N N . LEU A 1 381 ? -6.981 11.245 14.096 1.00 94.31 381 LEU A N 1
ATOM 2984 C CA . LEU A 1 381 ? -6.430 10.351 15.120 1.00 94.31 381 LEU A CA 1
ATOM 2985 C C . LEU A 1 381 ? -5.713 9.161 14.496 1.00 94.31 381 LEU A C 1
ATOM 2987 O O . LEU A 1 381 ? -4.630 8.820 14.957 1.00 94.31 381 LEU A O 1
ATOM 2991 N N . LEU A 1 382 ? -6.282 8.578 13.437 1.00 95.12 382 LEU A N 1
ATOM 2992 C CA . LEU A 1 382 ? -5.767 7.347 12.851 1.00 95.12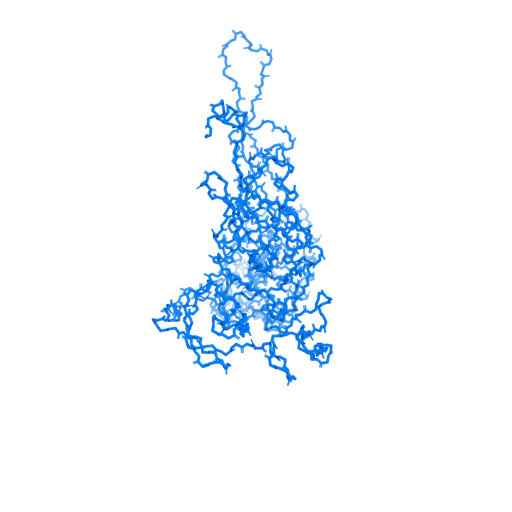 382 LEU A CA 1
ATOM 2993 C C . LEU A 1 382 ? -4.297 7.464 12.410 1.00 95.12 382 LEU A C 1
ATOM 2995 O O . LEU A 1 382 ? -3.526 6.627 12.854 1.00 95.12 382 LEU A O 1
ATOM 2999 N N . PRO A 1 383 ? -3.843 8.514 11.689 1.00 95.00 383 PRO A N 1
ATOM 3000 C CA . PRO A 1 383 ? -2.427 8.629 11.321 1.00 95.00 383 PRO A CA 1
ATOM 3001 C C . PRO A 1 383 ? -1.462 8.590 12.511 1.00 95.00 383 PRO A C 1
ATOM 3003 O O . PRO A 1 383 ? -0.402 7.998 12.410 1.00 95.00 383 PRO A O 1
ATOM 3006 N N . LYS A 1 384 ? -1.848 9.173 13.653 1.00 95.75 384 LYS A N 1
ATOM 3007 C CA . LYS A 1 384 ? -1.019 9.162 14.868 1.00 95.75 384 LYS A CA 1
ATOM 3008 C C . LYS A 1 384 ? -1.013 7.800 15.548 1.00 95.75 384 LYS A C 1
ATOM 3010 O O . LYS A 1 384 ? -0.035 7.451 16.182 1.00 95.75 384 LYS A O 1
ATOM 3015 N N . LEU A 1 385 ? -2.126 7.072 15.467 1.00 97.31 385 LEU A N 1
ATOM 3016 C CA . LEU A 1 385 ? -2.197 5.712 15.985 1.00 97.31 385 LEU A CA 1
ATOM 3017 C C . LEU A 1 385 ? -1.362 4.764 15.121 1.00 97.31 385 LEU A C 1
ATOM 3019 O O . LEU A 1 385 ? -0.723 3.873 15.644 1.00 97.31 385 LEU A O 1
ATOM 3023 N N . LEU A 1 386 ? -1.342 4.966 13.803 1.00 96.44 386 LEU A N 1
ATOM 3024 C CA . LEU A 1 386 ? -0.554 4.138 12.890 1.00 96.44 386 LEU A CA 1
ATOM 3025 C C . LEU A 1 386 ? 0.952 4.180 13.185 1.00 96.44 386 LEU A C 1
ATOM 3027 O O . LEU A 1 386 ? 1.634 3.194 12.930 1.00 96.44 386 LEU A O 1
ATOM 3031 N N . GLU A 1 387 ? 1.453 5.281 13.749 1.00 95.31 387 GLU A N 1
ATOM 3032 C CA . GLU A 1 387 ? 2.849 5.422 14.191 1.00 95.31 387 GLU A CA 1
ATOM 3033 C C . GLU A 1 387 ? 3.193 4.537 15.409 1.00 95.31 387 GLU A C 1
ATOM 3035 O O . GLU A 1 387 ? 4.367 4.402 15.734 1.00 95.31 387 GLU A O 1
ATOM 3040 N N . THR A 1 388 ? 2.200 3.942 16.086 1.00 96.44 388 THR A N 1
ATOM 3041 C CA . THR A 1 388 ? 2.398 3.156 17.319 1.00 96.44 388 THR A CA 1
ATOM 3042 C C . THR A 1 388 ? 2.434 1.645 17.108 1.00 96.44 388 THR A C 1
ATOM 3044 O O . THR A 1 388 ? 2.619 0.892 18.065 1.00 96.44 388 THR A O 1
ATOM 3047 N N . PHE A 1 389 ? 2.183 1.187 15.880 1.00 96.88 389 PHE A N 1
ATOM 3048 C CA . PHE A 1 389 ? 2.206 -0.231 15.533 1.00 96.88 389 PHE A CA 1
ATOM 3049 C C . PHE A 1 389 ? 3.628 -0.715 15.285 1.00 96.88 389 PHE A C 1
ATOM 3051 O O . PHE A 1 389 ? 4.459 0.006 14.736 1.00 96.88 389 PHE A O 1
ATOM 3058 N N . ASP A 1 390 ? 3.864 -1.968 15.652 1.00 94.81 390 ASP A N 1
ATOM 3059 C CA . ASP A 1 390 ? 5.054 -2.711 15.280 1.00 94.81 390 ASP A CA 1
ATOM 3060 C C . ASP A 1 390 ? 4.755 -3.541 14.023 1.00 94.81 390 ASP A C 1
ATOM 3062 O O . ASP A 1 390 ? 4.094 -4.586 14.082 1.00 94.81 390 ASP A O 1
ATOM 3066 N N . TYR A 1 391 ? 5.221 -3.033 12.880 1.00 91.75 391 TYR A N 1
ATOM 3067 C CA . TYR A 1 391 ? 5.036 -3.638 11.559 1.00 91.75 391 TYR A CA 1
ATOM 3068 C C . TYR A 1 391 ? 5.964 -4.838 11.310 1.00 91.75 391 TYR A C 1
ATOM 3070 O O . TYR A 1 391 ? 5.738 -5.577 10.355 1.00 91.75 391 TYR A O 1
ATOM 3078 N N . GLU A 1 392 ? 6.952 -5.105 12.173 1.00 89.69 392 GLU A N 1
ATOM 3079 C CA . GLU A 1 392 ? 7.779 -6.317 12.060 1.00 89.69 392 GLU A CA 1
ATOM 3080 C C . GLU A 1 392 ? 6.978 -7.589 12.391 1.00 89.69 392 GLU A C 1
ATOM 3082 O O . GLU A 1 392 ? 7.344 -8.688 11.981 1.00 89.69 392 GLU A O 1
ATOM 3087 N N . GLN A 1 393 ? 5.844 -7.445 13.085 1.00 87.94 393 GLN A N 1
ATOM 3088 C CA . GLN A 1 393 ? 4.932 -8.539 13.441 1.00 87.94 393 GLN A CA 1
ATOM 3089 C C . GLN A 1 393 ? 3.823 -8.769 12.402 1.00 87.94 393 GLN A C 1
ATOM 3091 O O . GLN A 1 393 ? 2.783 -9.358 12.713 1.00 87.94 393 GLN A O 1
ATOM 3096 N N . LEU A 1 394 ? 4.004 -8.279 11.174 1.00 88.94 394 LEU A N 1
ATOM 3097 C CA . LEU A 1 394 ? 3.084 -8.563 10.080 1.00 88.94 394 LEU A CA 1
ATOM 3098 C C . LEU A 1 394 ? 3.066 -10.059 9.759 1.00 88.94 394 LEU A C 1
ATOM 3100 O O . LEU A 1 394 ? 4.104 -10.700 9.599 1.00 88.94 394 LEU A O 1
ATOM 3104 N N . VAL A 1 395 ? 1.860 -10.595 9.602 1.00 86.62 395 VAL A N 1
ATOM 3105 C CA . VAL A 1 395 ? 1.622 -11.958 9.121 1.00 86.62 395 VAL A CA 1
ATOM 3106 C C . VAL A 1 395 ? 0.896 -11.913 7.783 1.00 86.62 395 VAL A C 1
ATOM 3108 O O . VAL A 1 395 ? 0.206 -10.938 7.469 1.00 86.62 395 VAL A O 1
ATOM 3111 N N . GLU A 1 396 ? 1.052 -12.965 6.980 1.00 85.75 396 GLU A N 1
ATOM 3112 C CA . GLU A 1 396 ? 0.303 -13.112 5.730 1.00 85.75 396 GLU A CA 1
ATOM 3113 C C . GLU A 1 396 ? -1.206 -13.013 6.005 1.00 85.75 396 GLU A C 1
ATOM 3115 O O . GLU A 1 396 ? -1.698 -13.492 7.029 1.00 85.75 396 GLU A O 1
ATOM 3120 N N . TYR A 1 397 ? -1.947 -12.363 5.104 1.00 85.50 397 TYR A N 1
ATOM 3121 C CA . TYR A 1 397 ? -3.390 -12.241 5.270 1.00 85.50 397 TYR A CA 1
ATOM 3122 C C . TYR A 1 397 ? -4.050 -13.619 5.205 1.00 85.50 397 TYR A C 1
ATOM 3124 O O . TYR A 1 397 ? -3.948 -14.321 4.198 1.00 85.50 397 TYR A O 1
ATOM 3132 N N . ASP A 1 398 ? -4.798 -13.936 6.255 1.00 80.56 398 ASP A N 1
ATOM 3133 C CA . ASP A 1 398 ? -5.704 -15.071 6.309 1.00 80.56 398 ASP A CA 1
ATOM 3134 C C . ASP A 1 398 ? -7.096 -14.580 6.745 1.00 80.56 398 ASP A C 1
ATOM 3136 O O . ASP A 1 398 ? -7.235 -13.825 7.714 1.00 80.56 398 ASP A O 1
ATOM 3140 N N . GLY A 1 399 ? -8.136 -14.999 6.019 1.00 79.50 399 GLY A N 1
ATOM 3141 C CA . GLY A 1 399 ? -9.529 -14.689 6.336 1.00 79.50 399 GLY A CA 1
ATOM 3142 C C . GLY A 1 399 ? -9.950 -15.161 7.730 1.00 79.50 399 GLY A C 1
ATOM 3143 O O . GLY A 1 399 ? -10.807 -14.520 8.339 1.00 79.50 399 GLY A O 1
ATOM 3144 N N . HIS A 1 400 ? -9.302 -16.195 8.278 1.00 82.38 400 HIS A N 1
ATOM 3145 C CA . HIS A 1 400 ? -9.554 -16.706 9.627 1.00 82.38 400 HIS A CA 1
ATOM 3146 C C . HIS A 1 400 ? -9.344 -15.653 10.724 1.00 82.38 400 HIS A C 1
ATOM 3148 O O . HIS A 1 400 ? -10.105 -15.625 11.687 1.00 82.38 400 HIS A O 1
ATOM 3154 N N . TYR A 1 401 ? -8.408 -14.709 10.567 1.00 82.88 401 TYR A N 1
ATOM 3155 C CA . TYR A 1 401 ? -8.231 -13.604 11.527 1.00 82.88 401 TYR A CA 1
ATOM 3156 C C . TYR A 1 401 ? -9.470 -12.706 11.652 1.00 82.88 401 TYR A C 1
ATOM 3158 O O . TYR A 1 401 ? -9.660 -12.019 12.657 1.00 82.88 401 TYR A O 1
ATOM 3166 N N . LEU A 1 402 ? -10.328 -12.706 10.631 1.00 85.19 402 LEU A N 1
ATOM 3167 C CA . LEU A 1 402 ? -11.564 -11.932 10.605 1.00 85.19 402 LEU A CA 1
ATOM 3168 C C . LEU A 1 402 ? -12.747 -12.694 11.220 1.00 85.19 402 LEU A C 1
ATOM 3170 O O . LEU A 1 402 ? -13.851 -12.150 11.286 1.00 85.19 402 LEU A O 1
ATOM 3174 N N . ALA A 1 403 ? -12.523 -13.929 11.687 1.00 79.12 403 ALA A N 1
ATOM 3175 C CA . ALA A 1 403 ? -13.511 -14.708 12.422 1.00 79.12 403 ALA A CA 1
ATOM 3176 C C . ALA A 1 403 ? -13.874 -14.047 13.754 1.00 79.12 403 ALA A C 1
ATOM 3178 O O . ALA A 1 403 ? -15.018 -14.185 14.177 1.00 79.12 403 ALA A O 1
ATOM 3179 N N . ASP A 1 404 ? -12.955 -13.292 14.373 1.00 76.00 404 ASP A N 1
ATOM 3180 C CA . ASP A 1 404 ? -13.139 -12.585 15.653 1.00 76.00 404 ASP A CA 1
ATOM 3181 C C . ASP A 1 404 ? -13.463 -11.100 15.502 1.00 76.00 404 ASP A C 1
ATOM 3183 O O . ASP A 1 404 ? -14.301 -10.556 16.232 1.00 76.00 404 ASP A O 1
ATOM 3187 N N . TRP A 1 405 ? -12.848 -10.451 14.518 1.00 84.19 405 TRP A N 1
ATOM 3188 C CA . TRP A 1 405 ? -12.887 -9.002 14.393 1.00 84.19 405 TRP A CA 1
ATOM 3189 C C . TRP A 1 405 ? -13.403 -8.589 13.014 1.00 84.19 405 TRP A C 1
ATOM 3191 O O . TRP A 1 405 ? -12.870 -9.042 11.995 1.00 84.19 405 TRP A O 1
ATOM 3201 N N . PRO A 1 406 ? -14.425 -7.714 12.945 1.00 87.31 406 PRO A N 1
ATOM 3202 C CA . PRO A 1 406 ? -14.873 -7.166 11.677 1.00 87.31 406 PRO A CA 1
ATOM 3203 C C . PRO A 1 406 ? -13.733 -6.412 10.982 1.00 87.31 406 PRO A C 1
ATOM 3205 O O . PRO A 1 406 ? -12.875 -5.828 11.642 1.00 87.31 406 PRO A O 1
ATOM 3208 N N . ALA A 1 407 ? -13.744 -6.377 9.654 1.00 89.94 407 ALA A N 1
ATOM 3209 C CA . ALA A 1 407 ? -12.779 -5.633 8.854 1.00 89.94 407 ALA A CA 1
ATOM 3210 C C . ALA A 1 407 ? -13.463 -4.712 7.846 1.00 89.94 407 ALA A C 1
ATOM 3212 O O . ALA A 1 407 ? -14.489 -5.063 7.252 1.00 89.94 407 ALA A O 1
ATOM 3213 N N . GLU A 1 408 ? -12.857 -3.549 7.610 1.00 90.25 408 GLU A N 1
ATOM 3214 C CA . GLU A 1 408 ? -13.224 -2.671 6.500 1.00 90.25 408 GLU A CA 1
ATOM 3215 C C . GLU A 1 408 ? -12.386 -2.970 5.245 1.00 90.25 408 GLU A C 1
ATOM 3217 O O . GLU A 1 408 ? -11.204 -3.309 5.315 1.00 90.25 408 GLU A O 1
ATOM 3222 N N . ARG A 1 409 ? -12.987 -2.770 4.071 1.00 89.00 409 ARG A N 1
ATOM 3223 C CA . ARG A 1 409 ? -12.291 -2.643 2.789 1.00 89.00 409 ARG A CA 1
ATOM 3224 C C . ARG A 1 409 ? -11.841 -1.198 2.576 1.00 89.00 409 ARG A C 1
ATOM 3226 O O . ARG A 1 409 ? -12.402 -0.255 3.138 1.00 89.00 409 ARG A O 1
ATOM 3233 N N . TYR A 1 410 ? -10.829 -1.020 1.732 1.00 92.19 410 TYR A N 1
ATOM 3234 C CA . TYR A 1 410 ? -10.303 0.301 1.412 1.00 92.19 410 TYR A CA 1
ATOM 3235 C C . TYR A 1 410 ? -11.332 1.179 0.679 1.00 92.19 410 TYR A C 1
ATOM 3237 O O . TYR A 1 410 ? -12.112 0.718 -0.147 1.00 92.19 410 TYR A O 1
ATOM 3245 N N . GLN A 1 411 ? -11.290 2.476 0.965 1.00 92.62 411 GLN A N 1
ATOM 3246 C CA . GLN A 1 411 ? -12.099 3.552 0.376 1.00 92.62 411 GLN A CA 1
ATOM 3247 C C . GLN A 1 411 ? -11.236 4.553 -0.416 1.00 92.62 411 GLN A C 1
ATOM 3249 O O . GLN A 1 411 ? -11.717 5.615 -0.824 1.00 92.62 411 GLN A O 1
ATOM 3254 N N . LEU A 1 412 ? -9.931 4.285 -0.522 1.00 93.62 412 LEU A N 1
ATOM 3255 C CA . LEU A 1 412 ? -8.973 5.024 -1.337 1.00 93.62 412 LEU A CA 1
ATOM 3256 C C . LEU A 1 412 ? -8.304 4.039 -2.287 1.00 93.62 412 LEU A C 1
ATOM 3258 O O . LEU A 1 412 ? -7.697 3.071 -1.828 1.00 93.62 412 LEU A O 1
ATOM 3262 N N . THR A 1 413 ? -8.401 4.309 -3.586 1.00 94.94 413 THR A N 1
ATOM 3263 C CA . THR A 1 413 ? -7.737 3.518 -4.629 1.00 94.94 413 THR A CA 1
ATOM 3264 C C . THR A 1 413 ? -6.219 3.522 -4.435 1.00 94.94 413 THR A C 1
ATOM 3266 O O . THR A 1 413 ? -5.665 4.451 -3.838 1.00 94.94 413 THR A O 1
ATOM 3269 N N . LEU A 1 414 ? -5.532 2.511 -4.973 1.00 95.69 414 LEU A N 1
ATOM 3270 C CA . LEU A 1 414 ? -4.069 2.452 -4.953 1.00 95.69 414 LEU A CA 1
ATOM 3271 C C . LEU A 1 414 ? -3.451 3.709 -5.595 1.00 95.69 414 LEU A C 1
ATOM 3273 O O . LEU A 1 414 ? -2.525 4.304 -5.040 1.00 95.69 414 LEU A O 1
ATOM 3277 N N . ALA A 1 415 ? -3.998 4.154 -6.732 1.00 95.62 415 ALA A N 1
ATOM 3278 C CA . ALA A 1 415 ? -3.571 5.370 -7.415 1.00 95.62 415 ALA A CA 1
ATOM 3279 C C . ALA A 1 415 ? -3.704 6.610 -6.513 1.00 95.62 415 ALA A C 1
ATOM 3281 O O . ALA A 1 415 ? -2.721 7.332 -6.320 1.00 95.62 415 ALA A O 1
ATOM 3282 N N . ASP A 1 416 ? -4.867 6.833 -5.895 1.00 96.56 416 ASP A N 1
ATOM 3283 C CA . ASP A 1 416 ? -5.087 7.986 -5.014 1.00 96.56 416 ASP A CA 1
ATOM 3284 C C . ASP A 1 416 ? -4.210 7.938 -3.761 1.00 96.56 416 ASP A C 1
ATOM 3286 O O . ASP A 1 416 ? -3.626 8.954 -3.365 1.00 96.56 416 ASP A O 1
ATOM 3290 N N . ALA A 1 417 ? -4.090 6.763 -3.141 1.00 97.25 417 ALA A N 1
ATOM 3291 C CA . ALA A 1 417 ? -3.263 6.558 -1.959 1.00 97.25 417 ALA A CA 1
ATOM 3292 C C . ALA A 1 417 ? -1.780 6.829 -2.261 1.00 97.25 417 ALA A C 1
ATOM 3294 O O . ALA A 1 417 ? -1.119 7.538 -1.500 1.00 97.25 417 ALA A O 1
ATOM 3295 N N . SER A 1 418 ? -1.283 6.403 -3.425 1.00 96.56 418 SER A N 1
ATOM 3296 C CA . SER A 1 418 ? 0.094 6.674 -3.855 1.00 96.56 418 SER A CA 1
ATOM 3297 C C . SER A 1 418 ? 0.374 8.174 -4.033 1.00 96.56 418 SER A C 1
ATOM 3299 O O . SER A 1 418 ? 1.439 8.678 -3.665 1.00 96.56 418 SER A O 1
ATOM 3301 N N . LEU A 1 419 ? -0.607 8.939 -4.530 1.00 96.00 419 LEU A N 1
ATOM 3302 C CA . LEU A 1 419 ? -0.503 10.395 -4.622 1.00 96.00 419 LEU A CA 1
ATOM 3303 C C . LEU A 1 419 ? -0.481 11.039 -3.234 1.00 96.00 419 LEU A C 1
ATOM 3305 O O . LEU A 1 419 ? 0.198 12.052 -3.041 1.00 96.00 419 LEU A O 1
ATOM 3309 N N . GLN A 1 420 ? -1.207 10.479 -2.263 1.00 96.25 420 GLN A N 1
ATOM 3310 C CA . GLN A 1 420 ? -1.137 10.941 -0.879 1.00 96.25 420 GLN A CA 1
ATOM 3311 C C . GLN A 1 420 ? 0.225 10.651 -0.252 1.00 96.25 420 GLN A C 1
ATOM 3313 O O . GLN A 1 420 ? 0.794 11.578 0.322 1.00 96.25 420 GLN A O 1
ATOM 3318 N N . ALA A 1 421 ? 0.784 9.451 -0.428 1.00 96.75 421 ALA A N 1
ATOM 3319 C CA . ALA A 1 421 ? 2.122 9.094 0.056 1.00 96.75 421 ALA A CA 1
ATOM 3320 C C . ALA A 1 421 ? 3.186 10.081 -0.458 1.00 96.75 421 ALA A C 1
ATOM 3322 O O . ALA A 1 421 ? 3.900 10.724 0.314 1.00 96.75 421 ALA A O 1
ATOM 3323 N N . ARG A 1 422 ? 3.185 10.344 -1.771 1.00 95.69 422 ARG A N 1
ATOM 3324 C CA . ARG A 1 422 ? 4.046 11.358 -2.406 1.00 95.69 422 ARG A CA 1
ATOM 3325 C C . ARG A 1 422 ? 3.862 12.751 -1.798 1.00 95.69 422 ARG A C 1
ATOM 3327 O O . ARG A 1 422 ? 4.834 13.456 -1.527 1.00 95.69 422 ARG A O 1
ATOM 3334 N N . LYS A 1 423 ? 2.614 13.175 -1.565 1.00 95.56 423 LYS A N 1
ATOM 3335 C CA . LYS A 1 423 ? 2.311 14.469 -0.926 1.00 95.56 423 LYS A CA 1
ATOM 3336 C C . LYS A 1 423 ? 2.815 14.531 0.518 1.00 95.56 423 LYS A C 1
ATOM 3338 O O . LYS A 1 423 ? 3.214 15.617 0.942 1.00 95.56 423 LYS A O 1
ATOM 3343 N N . GLN A 1 424 ? 2.789 13.425 1.265 1.00 95.06 424 GLN A N 1
ATOM 3344 C CA . GLN A 1 424 ? 3.311 13.367 2.632 1.00 95.06 424 GLN A CA 1
ATOM 3345 C C . GLN A 1 424 ? 4.821 13.632 2.651 1.00 95.06 424 GLN A C 1
ATOM 3347 O O . GLN A 1 424 ? 5.238 14.571 3.330 1.00 95.06 424 GLN A O 1
ATOM 3352 N N . ILE A 1 425 ? 5.601 12.926 1.822 1.00 95.00 425 ILE A N 1
ATOM 3353 C CA . ILE A 1 425 ? 7.056 13.132 1.678 1.00 95.00 425 ILE A CA 1
ATOM 3354 C C . ILE A 1 425 ? 7.372 14.587 1.311 1.00 95.00 425 ILE A C 1
ATOM 3356 O O . ILE A 1 425 ? 8.171 15.259 1.962 1.00 95.00 425 ILE A O 1
ATOM 3360 N N . ILE A 1 426 ? 6.697 15.134 0.295 1.00 94.69 426 ILE A N 1
ATOM 3361 C CA . ILE A 1 426 ? 6.938 16.521 -0.133 1.00 94.69 426 ILE A CA 1
ATOM 3362 C C . ILE A 1 426 ? 6.588 17.520 0.976 1.00 94.69 426 ILE A C 1
ATOM 3364 O O . ILE A 1 426 ? 7.286 18.520 1.156 1.00 94.69 426 ILE A O 1
ATOM 3368 N N . ARG A 1 427 ? 5.517 17.277 1.738 1.00 94.00 427 ARG A N 1
ATOM 3369 C CA . ARG A 1 427 ? 5.139 18.129 2.872 1.00 94.00 427 ARG A CA 1
ATOM 3370 C C . ARG A 1 427 ? 6.176 18.058 3.990 1.00 94.00 427 ARG A C 1
ATOM 3372 O O . ARG A 1 427 ? 6.493 19.094 4.568 1.00 94.00 427 ARG A O 1
ATOM 3379 N N . GLU A 1 428 ? 6.696 16.873 4.282 1.00 92.19 428 GLU A N 1
ATOM 3380 C CA . GLU A 1 428 ? 7.763 16.660 5.260 1.00 92.19 428 GLU A CA 1
ATOM 3381 C C . GLU A 1 428 ? 9.039 17.422 4.864 1.00 92.19 428 GLU A C 1
ATOM 3383 O O . GLU A 1 428 ? 9.568 18.197 5.663 1.00 92.19 428 GLU A O 1
ATOM 3388 N N . MET A 1 429 ? 9.448 17.317 3.596 1.00 91.81 429 MET A N 1
ATOM 3389 C CA . MET A 1 429 ? 10.600 18.035 3.036 1.00 91.81 429 MET A CA 1
ATOM 3390 C C . MET A 1 429 ? 10.420 19.556 3.055 1.00 91.81 429 MET A C 1
ATOM 3392 O O . MET A 1 429 ? 11.367 20.288 3.332 1.00 91.81 429 MET A O 1
ATOM 3396 N N . ARG A 1 430 ? 9.200 20.060 2.827 1.00 91.56 430 ARG A N 1
ATOM 3397 C CA . ARG A 1 430 ? 8.899 21.498 2.961 1.00 91.56 430 ARG A CA 1
ATOM 3398 C C . ARG A 1 430 ? 8.947 21.988 4.405 1.00 91.56 430 ARG A C 1
ATOM 3400 O O . ARG A 1 430 ? 9.302 23.140 4.623 1.00 91.56 430 ARG A O 1
ATOM 3407 N N . ARG A 1 431 ? 8.576 21.149 5.378 1.00 92.06 431 ARG A N 1
ATOM 3408 C CA . ARG A 1 431 ? 8.679 21.484 6.811 1.00 92.06 431 ARG A CA 1
ATOM 3409 C C . ARG A 1 431 ? 10.130 21.498 7.286 1.00 92.06 431 ARG A C 1
ATOM 3411 O O . ARG A 1 431 ? 10.461 22.270 8.176 1.00 92.06 431 ARG A O 1
ATOM 3418 N N . HIS A 1 432 ? 10.985 20.686 6.669 1.00 91.06 432 HIS A N 1
ATOM 3419 C CA . HIS A 1 432 ? 12.396 20.559 7.027 1.00 91.06 432 HIS A CA 1
ATOM 3420 C C . HIS A 1 432 ? 13.307 20.789 5.809 1.00 91.06 432 HIS A C 1
ATOM 3422 O O . HIS A 1 432 ? 14.051 19.884 5.421 1.00 91.06 432 HIS A O 1
ATOM 3428 N N . PRO A 1 433 ? 13.305 22.000 5.212 1.00 89.00 433 PRO A N 1
ATOM 3429 C CA . PRO A 1 433 ? 14.013 22.273 3.959 1.00 89.00 433 PRO A CA 1
ATOM 3430 C C . PRO A 1 433 ? 15.523 22.013 4.055 1.00 89.00 433 PRO A C 1
ATOM 3432 O O . PRO A 1 433 ? 16.138 21.612 3.071 1.00 89.00 433 PRO A O 1
ATOM 3435 N N . GLY A 1 434 ? 16.111 22.136 5.252 1.00 88.25 434 GLY A N 1
ATOM 3436 C CA . GLY A 1 434 ? 17.519 21.820 5.503 1.00 88.25 434 GLY A CA 1
ATOM 3437 C C . GLY A 1 434 ? 17.919 20.374 5.174 1.00 88.25 434 GLY A C 1
ATOM 3438 O O . GLY A 1 434 ? 19.069 20.151 4.802 1.00 88.25 434 GLY A O 1
ATOM 3439 N N . ARG A 1 435 ? 16.992 19.402 5.236 1.00 88.69 435 ARG A N 1
ATOM 3440 C CA . ARG A 1 435 ? 17.248 18.003 4.823 1.00 88.69 435 ARG A CA 1
ATOM 3441 C C . ARG A 1 435 ? 17.509 17.883 3.318 1.00 88.69 435 ARG A C 1
ATOM 3443 O O . ARG A 1 435 ? 18.240 16.997 2.880 1.00 88.69 435 ARG A O 1
ATOM 3450 N N . LEU A 1 436 ? 16.923 18.794 2.543 1.00 88.19 436 LEU A N 1
ATOM 3451 C CA . LEU A 1 436 ? 17.009 18.842 1.089 1.00 88.19 436 LEU A CA 1
ATOM 3452 C C . LEU A 1 436 ? 18.175 19.722 0.612 1.00 88.19 436 LEU A C 1
ATOM 3454 O O . LEU A 1 436 ? 18.859 19.382 -0.351 1.00 88.19 436 LEU A O 1
ATOM 3458 N N . THR A 1 437 ? 18.414 20.840 1.301 1.00 87.88 437 THR A N 1
ATOM 3459 C CA . THR A 1 437 ? 19.392 21.874 0.924 1.00 87.88 437 THR A CA 1
ATOM 3460 C C . THR A 1 437 ? 20.748 21.724 1.620 1.00 87.88 437 THR A C 1
ATOM 3462 O O . THR A 1 437 ? 21.567 22.646 1.576 1.00 87.88 437 THR A O 1
ATOM 3465 N N . SER A 1 438 ? 20.988 20.588 2.284 1.00 85.56 438 SER A N 1
ATOM 3466 C CA . SER A 1 438 ? 22.189 20.325 3.093 1.00 85.56 438 SER A CA 1
ATOM 3467 C C . SER A 1 438 ? 22.454 21.427 4.129 1.00 85.56 438 SER A C 1
ATOM 3469 O O . SER A 1 438 ? 23.576 21.896 4.289 1.00 85.56 438 SER A O 1
ATOM 3471 N N . GLY A 1 439 ? 21.392 21.890 4.795 1.00 82.56 439 GLY A N 1
ATOM 3472 C CA . GLY A 1 439 ? 21.448 22.918 5.840 1.00 82.56 439 GLY A CA 1
ATOM 3473 C C . GLY A 1 439 ? 21.489 24.370 5.349 1.00 82.56 439 GLY A C 1
ATOM 3474 O O . GLY A 1 439 ? 21.401 25.280 6.170 1.00 82.56 439 GLY A O 1
ATOM 3475 N N . ARG A 1 440 ? 21.568 24.627 4.036 1.00 84.12 440 ARG A N 1
ATOM 3476 C CA . ARG A 1 440 ? 21.550 25.999 3.501 1.00 84.12 440 ARG A CA 1
ATOM 3477 C C . ARG A 1 440 ? 20.169 26.629 3.674 1.00 84.12 440 ARG A C 1
ATOM 3479 O O . ARG A 1 440 ? 19.159 26.011 3.325 1.00 84.12 440 ARG A O 1
ATOM 3486 N N . GLN A 1 441 ? 20.122 27.877 4.135 1.00 87.00 441 GLN A N 1
ATOM 3487 C CA . GLN A 1 441 ? 18.898 28.674 4.091 1.00 87.00 441 GLN A CA 1
ATOM 3488 C C . GLN A 1 441 ? 18.604 29.062 2.639 1.00 87.00 441 GLN A C 1
ATOM 3490 O O . GLN A 1 441 ? 19.345 29.826 2.026 1.00 87.00 441 GLN A O 1
ATOM 3495 N N . VAL A 1 442 ? 17.540 28.488 2.077 1.00 89.06 442 VAL A N 1
ATOM 3496 C CA . VAL A 1 442 ? 17.108 28.723 0.695 1.00 89.06 442 VAL A CA 1
ATOM 3497 C C . VAL A 1 442 ? 15.715 29.338 0.716 1.00 89.06 442 VAL A C 1
ATOM 3499 O O . VAL A 1 442 ? 14.777 28.757 1.262 1.00 89.06 442 VAL A O 1
ATOM 3502 N N . GLN A 1 443 ? 15.574 30.504 0.096 1.00 89.12 443 GLN A N 1
ATOM 3503 C CA . GLN A 1 443 ? 14.303 31.196 -0.085 1.00 89.12 443 GLN A CA 1
ATOM 3504 C C . GLN A 1 443 ? 13.586 30.732 -1.357 1.00 89.12 443 GLN A C 1
ATOM 3506 O O . GLN A 1 443 ? 14.221 30.311 -2.328 1.00 89.12 443 GLN A O 1
ATOM 3511 N N . ASN A 1 444 ? 12.253 30.862 -1.375 1.00 90.25 444 ASN A N 1
ATOM 3512 C CA . ASN A 1 444 ? 11.380 30.464 -2.490 1.00 90.25 444 ASN A CA 1
ATOM 3513 C C . ASN A 1 444 ? 11.643 29.028 -2.982 1.00 90.25 444 ASN A C 1
ATOM 3515 O O . ASN A 1 444 ? 11.655 28.758 -4.185 1.00 90.25 444 ASN A O 1
ATOM 3519 N N . LEU A 1 445 ? 11.872 28.110 -2.037 1.00 91.75 445 LEU A N 1
ATOM 3520 C CA . LEU A 1 445 ? 12.170 26.715 -2.331 1.00 91.75 445 LEU A CA 1
ATOM 3521 C C . LEU A 1 445 ? 11.016 26.062 -3.105 1.00 91.75 445 LEU A C 1
ATOM 3523 O O . LEU A 1 445 ? 9.912 25.877 -2.592 1.00 91.75 445 LEU A O 1
ATOM 3527 N N . THR A 1 446 ? 11.304 25.660 -4.335 1.00 94.12 446 THR A N 1
ATOM 3528 C CA . THR A 1 446 ? 10.428 24.854 -5.182 1.00 94.12 446 THR A CA 1
ATOM 3529 C C . THR A 1 446 ? 10.974 23.438 -5.234 1.00 94.12 446 THR A C 1
ATOM 3531 O O . THR A 1 446 ? 12.149 23.246 -5.537 1.00 94.12 446 THR A O 1
ATOM 3534 N N . ILE A 1 447 ? 10.121 22.449 -4.970 1.00 93.94 447 ILE A N 1
ATOM 3535 C CA . ILE A 1 447 ? 10.469 21.022 -4.989 1.00 93.94 447 ILE A CA 1
ATOM 3536 C C . ILE A 1 447 ? 9.683 20.350 -6.114 1.00 93.94 447 ILE A C 1
ATOM 3538 O O . ILE A 1 447 ? 8.458 20.479 -6.172 1.00 93.94 447 ILE A O 1
ATOM 3542 N N . SER A 1 448 ? 10.385 19.632 -6.985 1.00 92.38 448 SER A N 1
ATOM 3543 C CA . SER A 1 448 ? 9.820 18.765 -8.015 1.00 92.38 448 SER A CA 1
ATOM 3544 C C . SER A 1 448 ? 9.818 17.315 -7.539 1.00 92.38 448 SER A C 1
ATOM 3546 O O . SER A 1 448 ? 10.809 16.829 -7.000 1.00 92.38 448 SER A O 1
ATOM 3548 N N . SER A 1 449 ? 8.698 16.630 -7.772 1.00 88.75 449 SER A N 1
ATOM 3549 C CA . SER A 1 449 ? 8.497 15.204 -7.479 1.00 88.75 449 SER A CA 1
ATOM 3550 C C . SER A 1 449 ? 8.528 14.323 -8.733 1.00 88.75 449 SER A C 1
ATOM 3552 O O . SER A 1 449 ? 8.161 13.154 -8.655 1.00 88.75 449 SER A O 1
ATOM 3554 N N . GLY A 1 450 ? 8.931 14.879 -9.884 1.00 86.62 450 GLY A N 1
ATOM 3555 C CA . GLY A 1 450 ? 8.905 14.177 -11.174 1.00 86.62 450 GLY A CA 1
ATOM 3556 C C . GLY A 1 450 ? 9.729 12.889 -11.189 1.00 86.62 450 GLY A C 1
ATOM 3557 O O . GLY A 1 450 ? 9.285 11.905 -11.767 1.00 86.62 450 GLY A O 1
ATOM 3558 N N . ASP A 1 451 ? 10.852 12.877 -10.466 1.00 87.31 451 ASP A N 1
ATOM 3559 C CA . ASP A 1 451 ? 11.762 11.726 -10.391 1.00 87.31 451 ASP A CA 1
ATOM 3560 C C . ASP A 1 451 ? 11.540 10.873 -9.131 1.00 87.31 451 ASP A C 1
ATOM 3562 O O . ASP A 1 451 ? 12.342 9.994 -8.822 1.00 87.31 451 ASP A O 1
ATOM 3566 N N . MET A 1 452 ? 10.465 11.127 -8.379 1.00 90.44 452 MET A N 1
ATOM 3567 C CA . MET A 1 452 ? 10.039 10.240 -7.299 1.00 90.44 452 MET A CA 1
ATOM 3568 C C . MET A 1 452 ? 9.287 9.056 -7.912 1.00 90.44 452 MET A C 1
ATOM 3570 O O . MET A 1 452 ? 8.422 9.237 -8.778 1.00 90.44 452 MET A O 1
ATOM 3574 N N . LEU A 1 453 ? 9.557 7.845 -7.443 1.00 89.06 453 LEU A N 1
ATOM 3575 C CA . LEU A 1 453 ? 8.904 6.624 -7.904 1.00 89.06 453 LEU A CA 1
ATOM 3576 C C . LEU A 1 453 ? 8.291 5.885 -6.718 1.00 89.06 453 LEU A C 1
ATOM 3578 O O . LEU A 1 453 ? 8.908 5.796 -5.671 1.00 89.06 453 LEU A O 1
ATOM 3582 N N . VAL A 1 454 ? 7.099 5.325 -6.918 1.00 93.25 454 VAL A N 1
ATOM 3583 C CA . VAL A 1 454 ? 6.549 4.308 -6.017 1.00 93.25 454 VAL A CA 1
ATOM 3584 C C . VAL A 1 454 ? 6.974 2.957 -6.585 1.00 93.25 454 VAL A C 1
ATOM 3586 O O . VAL A 1 454 ? 6.635 2.648 -7.731 1.00 93.25 454 VAL A O 1
ATOM 3589 N N . GLU A 1 455 ? 7.790 2.223 -5.841 1.00 90.88 455 GLU A N 1
ATOM 3590 C CA . GLU A 1 455 ? 8.386 0.962 -6.273 1.00 90.88 455 GLU A CA 1
ATOM 3591 C C . GLU A 1 455 ? 7.434 -0.198 -6.014 1.00 90.88 455 GLU A C 1
ATOM 3593 O O . GLU A 1 455 ? 7.080 -0.927 -6.948 1.00 90.88 455 GLU A O 1
ATOM 3598 N N . SER A 1 456 ? 6.966 -0.297 -4.779 1.00 92.38 456 SER A N 1
ATOM 3599 C CA . SER A 1 456 ? 6.112 -1.370 -4.289 1.00 92.38 456 SER A CA 1
ATOM 3600 C C . SER A 1 456 ? 5.021 -0.836 -3.372 1.00 92.38 456 SER A C 1
ATOM 3602 O O . SER A 1 456 ? 5.004 0.340 -2.994 1.00 92.38 456 SER A O 1
ATOM 3604 N N . PHE A 1 457 ? 4.056 -1.701 -3.072 1.00 95.06 457 PHE A N 1
ATOM 3605 C CA . PHE A 1 457 ? 3.018 -1.421 -2.093 1.00 95.06 457 PHE A CA 1
ATOM 3606 C C . PHE A 1 457 ? 2.531 -2.689 -1.381 1.00 95.06 457 PHE A C 1
ATOM 3608 O O . PHE A 1 457 ? 2.603 -3.803 -1.922 1.00 95.06 457 PHE A O 1
ATOM 3615 N N . LYS A 1 458 ? 1.935 -2.490 -0.201 1.00 93.50 458 LYS A N 1
ATOM 3616 C CA . LYS A 1 458 ? 1.118 -3.483 0.510 1.00 93.50 458 LYS A CA 1
ATOM 3617 C C . LYS A 1 458 ? -0.219 -2.870 0.926 1.00 93.50 458 LYS A C 1
ATOM 3619 O O . LYS A 1 458 ? -0.284 -1.716 1.343 1.00 93.50 458 LYS A O 1
ATOM 3624 N N . LEU A 1 459 ? -1.289 -3.651 0.831 1.00 94.38 459 LEU A N 1
ATOM 3625 C CA . LEU A 1 459 ? -2.559 -3.415 1.503 1.00 94.38 459 LEU A CA 1
ATOM 3626 C C . LEU A 1 459 ? -2.586 -4.250 2.779 1.00 94.38 459 LEU A C 1
ATOM 3628 O O . LEU A 1 459 ? -2.658 -5.479 2.727 1.00 94.38 459 LEU A O 1
ATOM 3632 N N . LEU A 1 460 ? -2.531 -3.572 3.914 1.00 94.69 460 LEU A N 1
ATOM 3633 C CA . LEU A 1 460 ? -2.507 -4.159 5.244 1.00 94.69 460 LEU A CA 1
ATOM 3634 C C . LEU A 1 460 ? -3.859 -4.001 5.941 1.00 94.69 460 LEU A C 1
ATOM 3636 O O . LEU A 1 460 ? -4.610 -3.065 5.653 1.00 94.69 460 LEU A O 1
ATOM 3640 N N . LEU A 1 461 ? -4.131 -4.871 6.912 1.00 94.69 461 LEU A N 1
ATOM 3641 C CA . LEU A 1 461 ? -5.160 -4.654 7.930 1.00 94.69 461 LEU A CA 1
ATOM 3642 C C . LEU A 1 461 ? -4.502 -4.453 9.299 1.00 94.69 461 LEU A C 1
ATOM 3644 O O . LEU A 1 461 ? -3.732 -5.298 9.754 1.00 94.69 461 LEU A O 1
ATOM 3648 N N . VAL A 1 462 ? -4.828 -3.347 9.970 1.00 96.06 462 VAL A N 1
ATOM 3649 C CA . VAL A 1 462 ? -4.319 -3.044 11.317 1.00 96.06 462 VAL A CA 1
ATOM 3650 C C . VAL A 1 462 ? -5.420 -3.173 12.378 1.00 96.06 462 VAL A C 1
ATOM 3652 O O . VAL A 1 462 ? -6.540 -2.704 12.142 1.00 96.06 462 VAL A O 1
ATOM 3655 N N . PRO A 1 463 ? -5.137 -3.797 13.536 1.00 96.06 463 PRO A N 1
ATOM 3656 C CA . PRO A 1 463 ? -6.116 -4.042 14.584 1.00 96.06 463 PRO A CA 1
ATOM 3657 C C . PRO A 1 463 ? -6.317 -2.783 15.429 1.00 96.06 463 PRO A C 1
ATOM 3659 O O . PRO A 1 463 ? -5.394 -2.290 16.080 1.00 96.06 463 PRO A O 1
ATOM 3662 N N . VAL A 1 464 ? -7.534 -2.242 15.431 1.00 97.00 464 VAL A N 1
ATOM 3663 C CA . VAL A 1 464 ? -7.875 -1.010 16.147 1.00 97.00 464 VAL A CA 1
ATOM 3664 C C . VAL A 1 464 ? -9.073 -1.237 17.051 1.00 97.00 464 VAL A C 1
ATOM 3666 O O . VAL A 1 464 ? -10.123 -1.708 16.629 1.00 97.00 464 VAL A O 1
ATOM 3669 N N . TRP A 1 465 ? -8.936 -0.814 18.298 1.00 97.00 465 TRP A N 1
ATOM 3670 C CA . TRP A 1 465 ? -10.047 -0.662 19.224 1.00 97.00 465 TRP A CA 1
ATOM 3671 C C . TRP A 1 465 ? -10.571 0.775 19.157 1.00 97.00 465 TRP A C 1
ATOM 3673 O O . TRP A 1 465 ? -9.812 1.736 19.297 1.00 97.00 465 TRP A O 1
ATOM 3683 N N . LEU A 1 466 ? -11.877 0.933 18.957 1.00 95.31 466 LEU A N 1
ATOM 3684 C CA . LEU A 1 466 ? -12.585 2.210 18.952 1.00 95.31 466 LEU A CA 1
ATOM 3685 C C . LEU A 1 466 ? -13.516 2.287 20.160 1.00 95.31 466 LEU A C 1
ATOM 3687 O O . LEU A 1 466 ? -14.313 1.383 20.412 1.00 95.31 466 LEU A O 1
ATOM 3691 N N . VAL A 1 467 ? -13.469 3.413 20.868 1.00 96.06 467 VAL A N 1
ATOM 3692 C CA . VAL A 1 467 ? -14.425 3.708 21.935 1.00 96.06 467 VAL A CA 1
ATOM 3693 C C . VAL A 1 467 ? -14.864 5.165 21.896 1.00 96.06 467 VAL A C 1
ATOM 3695 O O . VAL A 1 467 ? -14.058 6.084 21.712 1.00 96.06 467 VAL A O 1
ATOM 3698 N N . HIS A 1 468 ? -16.157 5.383 22.120 1.00 94.69 468 HIS A N 1
ATOM 3699 C CA . HIS A 1 468 ? -16.714 6.696 22.407 1.00 94.69 468 HIS A CA 1
ATOM 3700 C C . HIS A 1 468 ? -16.925 6.844 23.908 1.00 94.69 468 HIS A C 1
ATOM 3702 O O . HIS A 1 468 ? -17.317 5.905 24.599 1.00 94.69 468 HIS A O 1
ATOM 3708 N N . TYR A 1 469 ? -16.696 8.041 24.432 1.00 94.31 469 TYR A N 1
ATOM 3709 C CA . TYR A 1 469 ? -16.948 8.310 25.837 1.00 94.31 469 TYR A CA 1
ATOM 3710 C C . TYR A 1 469 ? -17.483 9.715 26.064 1.00 94.31 469 TYR A C 1
ATOM 3712 O O . TYR A 1 469 ? -17.160 10.656 25.342 1.00 94.31 469 TYR A O 1
ATOM 3720 N N . LYS A 1 470 ? -18.339 9.853 27.073 1.00 94.81 470 LYS A N 1
ATOM 3721 C CA . LYS A 1 470 ? -19.052 11.089 27.384 1.00 94.81 470 LYS A CA 1
ATOM 3722 C C . LYS A 1 470 ? -18.564 11.669 28.707 1.00 94.81 470 LYS A C 1
ATOM 3724 O O . LYS A 1 470 ? -18.550 10.962 29.715 1.00 94.81 470 LYS A O 1
ATOM 3729 N N . VAL A 1 471 ? -18.207 12.953 28.699 1.00 93.06 471 VAL A N 1
ATOM 3730 C CA . VAL A 1 471 ? -17.798 13.746 29.874 1.00 93.06 471 VAL A CA 1
ATOM 3731 C C . VAL A 1 471 ? -18.523 15.087 29.808 1.00 93.06 471 VAL A C 1
ATOM 3733 O O . VAL A 1 471 ? -18.464 15.736 28.768 1.00 93.06 471 VAL A O 1
ATOM 3736 N N . GLU A 1 472 ? -19.214 15.493 30.880 1.00 87.06 472 GLU A N 1
ATOM 3737 C CA . GLU A 1 472 ? -19.935 16.788 30.952 1.00 87.06 472 GLU A CA 1
ATOM 3738 C C . GLU A 1 472 ? -20.788 17.077 29.701 1.00 87.06 472 GLU A C 1
ATOM 3740 O O . GLU A 1 472 ? -20.695 18.116 29.052 1.00 87.06 472 GLU A O 1
ATOM 3745 N N . ASP A 1 473 ? -21.566 16.077 29.305 1.00 86.81 473 ASP A N 1
ATOM 3746 C CA . ASP A 1 473 ? -22.406 16.064 28.110 1.00 86.81 473 ASP A CA 1
ATOM 3747 C C . ASP A 1 473 ? -21.739 16.157 26.729 1.00 86.81 473 ASP A C 1
ATOM 3749 O O . ASP A 1 473 ? -22.425 16.065 25.712 1.00 86.81 473 ASP A O 1
ATOM 3753 N N . LYS A 1 474 ? -20.406 16.180 26.662 1.00 92.00 474 LYS A N 1
ATOM 3754 C CA . LYS A 1 474 ? -19.647 16.160 25.405 1.00 92.00 474 LYS A CA 1
ATOM 3755 C C . LYS A 1 474 ? -19.127 14.767 25.085 1.00 92.00 474 LYS A C 1
ATOM 3757 O O . LYS A 1 474 ? -18.638 14.059 25.966 1.00 92.00 474 LYS A O 1
ATOM 3762 N N . VAL A 1 475 ? -19.230 14.387 23.812 1.00 92.44 475 VAL A N 1
ATOM 3763 C CA . VAL A 1 475 ? -18.743 13.104 23.296 1.00 92.44 475 VAL A CA 1
ATOM 3764 C C . VAL A 1 475 ? -17.314 13.260 22.795 1.00 92.44 475 VAL A C 1
ATOM 3766 O O . VAL A 1 475 ? -16.994 14.161 22.020 1.00 92.44 475 VAL A O 1
ATOM 3769 N N . TYR A 1 476 ? -16.473 12.339 23.233 1.00 94.06 476 TYR A N 1
ATOM 3770 C CA . TYR A 1 476 ? -15.090 12.167 22.839 1.00 94.06 476 TYR A CA 1
ATOM 3771 C C . TYR A 1 476 ? -14.912 10.762 22.268 1.00 94.06 476 TYR A C 1
ATOM 3773 O O . TYR A 1 476 ? -15.769 9.891 22.427 1.00 94.06 476 TYR A O 1
ATOM 3781 N N . HIS A 1 477 ? -13.806 10.548 21.573 1.00 93.88 477 HIS A N 1
ATOM 3782 C CA . HIS A 1 477 ? -13.443 9.247 21.026 1.00 93.88 477 HIS A CA 1
ATOM 3783 C C . HIS A 1 477 ? -11.952 9.004 21.209 1.00 93.88 477 HIS A C 1
ATOM 3785 O O . HIS A 1 477 ? -11.147 9.943 21.129 1.00 93.88 477 HIS A O 1
ATOM 3791 N N . ALA A 1 478 ? -11.616 7.744 21.455 1.00 95.31 478 ALA A N 1
ATOM 3792 C CA . ALA A 1 478 ? -10.259 7.248 21.562 1.00 95.31 478 ALA A CA 1
ATOM 3793 C C . ALA A 1 478 ? -10.090 6.037 20.647 1.00 95.31 478 ALA A C 1
ATOM 3795 O O . ALA A 1 478 ? -11.001 5.217 20.511 1.00 95.31 478 ALA A O 1
ATOM 3796 N N . LEU A 1 479 ? -8.922 5.973 20.020 1.00 97.44 479 LEU A N 1
ATOM 3797 C CA . LEU A 1 479 ? -8.440 4.809 19.304 1.00 97.44 479 LEU A CA 1
ATOM 3798 C C . LEU A 1 479 ? -7.330 4.177 20.127 1.00 97.44 479 LEU A C 1
ATOM 3800 O O . LEU A 1 479 ? -6.499 4.893 20.692 1.00 97.44 479 LEU A O 1
ATOM 3804 N N . ILE A 1 480 ? -7.337 2.855 20.179 1.00 97.94 480 ILE A N 1
ATOM 3805 C CA . ILE A 1 480 ? -6.352 2.061 20.890 1.00 97.94 480 ILE A CA 1
ATOM 3806 C C . ILE A 1 480 ? -5.745 1.087 19.893 1.00 97.94 480 ILE A C 1
ATOM 3808 O O . ILE A 1 480 ? -6.454 0.454 19.108 1.00 97.94 480 ILE A O 1
ATOM 3812 N N . ASN A 1 481 ? -4.425 1.004 19.908 1.00 97.62 481 ASN A N 1
ATOM 3813 C CA . ASN A 1 481 ? -3.681 0.045 19.120 1.00 97.62 481 ASN A CA 1
ATOM 3814 C C . ASN A 1 481 ? -3.978 -1.364 19.667 1.00 97.62 481 ASN A C 1
ATOM 3816 O O . ASN A 1 481 ? -3.710 -1.640 20.834 1.00 97.62 481 ASN A O 1
ATOM 3820 N N . GLY A 1 482 ? -4.557 -2.244 18.843 1.00 95.69 482 GLY A N 1
ATOM 3821 C CA . GLY A 1 482 ? -4.950 -3.602 19.242 1.00 95.69 482 GLY A CA 1
ATOM 3822 C C . GLY A 1 482 ? -3.788 -4.576 19.457 1.00 95.69 482 GLY A C 1
ATOM 3823 O O . GLY A 1 482 ? -4.011 -5.684 19.939 1.00 95.69 482 GLY A O 1
ATOM 3824 N N . GLN A 1 483 ? -2.564 -4.163 19.128 1.00 93.94 483 GLN A N 1
ATOM 3825 C CA . GLN A 1 483 ? -1.324 -4.898 19.361 1.00 93.94 483 GLN A CA 1
ATOM 3826 C C . GLN A 1 483 ? -0.637 -4.442 20.659 1.00 93.94 483 GLN A C 1
ATOM 3828 O O . GLN A 1 483 ? -0.226 -5.278 21.459 1.00 93.94 483 GLN A O 1
ATOM 3833 N N . THR A 1 484 ? -0.512 -3.127 20.876 1.00 94.69 484 THR A N 1
ATOM 3834 C CA . THR A 1 484 ? 0.328 -2.552 21.951 1.00 94.69 484 THR A CA 1
ATOM 3835 C C . THR A 1 484 ? -0.456 -1.901 23.089 1.00 94.69 484 THR A C 1
ATOM 3837 O O . THR A 1 484 ? 0.065 -1.734 24.190 1.00 94.69 484 THR A O 1
ATOM 3840 N N . GLY A 1 485 ? -1.708 -1.509 22.847 1.00 95.69 485 GLY A N 1
ATOM 3841 C CA . GLY A 1 485 ? -2.539 -0.794 23.816 1.00 95.69 485 GLY A CA 1
ATOM 3842 C C . GLY A 1 485 ? -2.276 0.709 23.876 1.00 95.69 485 GLY A C 1
ATOM 3843 O O . GLY A 1 485 ? -2.890 1.393 24.698 1.00 95.69 485 GLY A O 1
ATOM 3844 N N . GLU A 1 486 ? -1.403 1.251 23.020 1.00 97.38 486 GLU A N 1
ATOM 3845 C CA . GLU A 1 486 ? -1.183 2.696 22.931 1.00 97.38 486 GLU A CA 1
ATOM 3846 C C . GLU A 1 486 ? -2.447 3.440 22.481 1.00 97.38 486 GLU A C 1
ATOM 3848 O O . GLU A 1 486 ? -3.208 2.960 21.639 1.00 97.38 486 GLU A O 1
ATOM 3853 N N . ILE A 1 487 ? -2.675 4.632 23.047 1.00 97.12 487 ILE A N 1
ATOM 3854 C CA . ILE A 1 487 ? -3.944 5.358 22.914 1.00 97.12 487 ILE A CA 1
ATOM 3855 C C . ILE A 1 487 ? -3.750 6.729 22.289 1.00 97.12 487 ILE A C 1
ATOM 3857 O O . ILE A 1 487 ? -3.024 7.585 22.801 1.00 97.12 487 ILE A O 1
ATOM 3861 N N . VAL A 1 488 ? -4.543 6.989 21.252 1.00 96.50 488 VAL A N 1
ATOM 3862 C CA . VAL A 1 488 ? -4.716 8.312 20.660 1.00 96.50 488 VAL A CA 1
ATOM 3863 C C . VAL A 1 488 ? -6.181 8.711 20.783 1.00 96.50 488 VAL A C 1
ATOM 3865 O O . VAL A 1 488 ? -7.063 8.098 20.190 1.00 96.50 488 VAL A O 1
ATOM 3868 N N . GLY A 1 489 ? -6.463 9.777 21.532 1.00 93.94 489 GLY A N 1
ATOM 3869 C CA . GLY A 1 489 ? -7.836 10.200 21.795 1.00 93.94 489 GLY A CA 1
ATOM 3870 C C . GLY A 1 489 ? -8.032 11.706 21.859 1.00 93.94 489 GLY A C 1
ATOM 3871 O O . GLY A 1 489 ? -7.123 12.485 22.156 1.00 93.94 489 GLY A O 1
ATOM 3872 N N . THR A 1 490 ? -9.266 12.117 21.590 1.00 92.19 490 THR A N 1
ATOM 3873 C CA . THR A 1 490 ? -9.751 13.465 21.906 1.00 92.19 490 THR A CA 1
ATOM 3874 C C . THR A 1 490 ? -10.175 13.514 23.363 1.00 92.19 490 THR A C 1
ATOM 3876 O O . THR A 1 490 ? -10.681 12.528 23.868 1.00 92.19 490 THR A O 1
ATOM 3879 N N . ARG A 1 491 ? -9.985 14.645 24.048 1.00 90.25 491 ARG A N 1
ATOM 3880 C CA . ARG A 1 491 ? -10.324 14.791 25.473 1.00 90.25 491 ARG A CA 1
ATOM 3881 C C . ARG A 1 491 ? -10.744 16.223 25.821 1.00 90.25 491 ARG A C 1
ATOM 3883 O O . ARG A 1 491 ? -10.417 17.140 25.057 1.00 90.25 491 ARG A O 1
ATOM 3890 N N . PRO A 1 492 ? -11.424 16.449 26.962 1.00 85.31 492 PRO A N 1
ATOM 3891 C CA . PRO A 1 492 ? -11.674 17.793 27.468 1.00 85.31 492 PRO A CA 1
ATOM 3892 C C . PRO A 1 492 ? -10.367 18.585 27.610 1.00 85.31 492 PRO A C 1
ATOM 3894 O O . PRO A 1 492 ? -9.353 18.068 28.083 1.00 85.31 492 PRO A O 1
ATOM 3897 N N . ARG A 1 493 ? -10.376 19.855 27.188 1.00 74.06 493 ARG A N 1
ATOM 3898 C CA . ARG A 1 493 ? -9.250 20.768 27.424 1.00 74.06 493 ARG A CA 1
ATOM 3899 C C . ARG A 1 493 ? -9.333 21.307 28.852 1.00 74.06 493 ARG A C 1
ATOM 3901 O O . ARG A 1 493 ? -10.313 21.964 29.210 1.00 74.06 493 ARG A O 1
ATOM 3908 N N . ASN A 1 494 ? -8.277 21.105 29.634 1.00 64.38 494 ASN A N 1
ATOM 3909 C CA . ASN A 1 494 ? -8.128 21.742 30.945 1.00 64.38 494 ASN A CA 1
ATOM 3910 C C . ASN A 1 494 ? -8.067 23.275 30.765 1.00 64.38 494 ASN A C 1
ATOM 3912 O O . ASN A 1 494 ? -7.710 23.758 29.688 1.00 64.38 494 ASN A O 1
ATOM 3916 N N . VAL A 1 495 ? -8.399 24.049 31.804 1.00 54.09 495 VAL A N 1
ATOM 3917 C CA . VAL A 1 495 ? -8.484 25.530 31.763 1.00 54.09 495 VAL A CA 1
ATOM 3918 C C . VAL A 1 495 ? -7.230 26.180 31.146 1.00 54.09 495 VAL A C 1
ATOM 3920 O O . VAL A 1 495 ? -7.345 27.050 30.288 1.00 54.09 495 VAL A O 1
ATOM 3923 N N . LEU A 1 496 ? -6.037 25.671 31.471 1.00 53.03 496 LEU A N 1
ATOM 3924 C CA . LEU A 1 496 ? -4.757 26.136 30.916 1.00 53.03 496 LEU A CA 1
ATOM 3925 C C . LEU A 1 496 ? -4.621 25.897 29.395 1.00 53.03 496 LEU A C 1
ATOM 3927 O O . LEU A 1 496 ? -4.043 26.704 28.672 1.00 53.03 496 LEU A O 1
ATOM 3931 N N . GLY A 1 497 ? -5.195 24.800 28.892 1.00 55.44 497 GLY A N 1
ATOM 3932 C CA . GLY A 1 497 ? -5.196 24.451 27.469 1.00 55.44 497 GLY A CA 1
ATOM 3933 C C . GLY A 1 497 ? -6.169 25.285 26.632 1.00 55.44 497 GLY A C 1
ATOM 3934 O O . GLY A 1 497 ? -5.959 25.422 25.432 1.00 55.44 497 GLY A O 1
ATOM 3935 N N . ARG A 1 498 ? -7.207 25.868 27.253 1.00 54.00 498 ARG A N 1
ATOM 3936 C CA . ARG A 1 498 ? -8.066 26.883 26.614 1.00 54.00 498 ARG A CA 1
ATOM 3937 C C . ARG A 1 498 ? -7.343 28.224 26.464 1.00 54.00 498 ARG A C 1
ATOM 3939 O O . ARG A 1 498 ? -7.493 28.876 25.438 1.00 54.00 498 ARG A O 1
ATOM 3946 N N . LEU A 1 499 ? -6.532 28.603 27.454 1.00 46.53 499 LEU A N 1
ATOM 3947 C CA . LEU A 1 499 ? -5.789 29.867 27.444 1.00 46.53 499 LEU A CA 1
ATOM 3948 C C . LEU A 1 499 ? -4.664 29.864 26.393 1.00 46.53 499 LEU A C 1
ATOM 3950 O O . LEU A 1 499 ? -4.498 30.830 25.658 1.00 46.53 499 LEU A O 1
ATOM 3954 N N . MET A 1 500 ? -3.941 28.746 26.252 1.00 44.88 500 MET A N 1
ATOM 3955 C CA . MET A 1 500 ? -2.855 28.625 25.269 1.00 44.88 500 MET A CA 1
ATOM 3956 C C . MET A 1 500 ? -3.320 28.565 23.806 1.00 44.88 500 MET A C 1
ATOM 3958 O O . MET A 1 500 ? -2.592 29.040 22.940 1.00 44.88 500 MET A O 1
ATOM 3962 N N . SER A 1 501 ? -4.507 28.022 23.503 1.00 48.75 501 SER A N 1
ATOM 3963 C CA . SER A 1 501 ? -5.042 28.066 22.129 1.00 48.75 501 SER A CA 1
ATOM 3964 C C . SER A 1 501 ? -5.520 29.466 21.743 1.00 48.75 501 SER A C 1
ATOM 3966 O O . SER A 1 501 ? -5.350 29.866 20.600 1.00 48.75 501 SER A O 1
ATOM 3968 N N . TRP A 1 502 ? -6.041 30.238 22.704 1.00 44.50 502 TRP A N 1
ATOM 3969 C CA . TRP A 1 502 ? -6.424 31.635 22.478 1.00 44.50 502 TRP A CA 1
ATOM 3970 C C . TRP A 1 502 ? -5.208 32.518 22.149 1.00 44.50 502 TRP A C 1
ATOM 3972 O O . TRP A 1 502 ? -5.286 33.377 21.282 1.00 44.50 502 TRP A O 1
ATOM 3982 N N . VAL A 1 503 ? -4.055 32.239 22.769 1.00 52.19 503 VAL A N 1
ATOM 3983 C CA . VAL A 1 503 ? -2.776 32.907 22.461 1.00 52.19 503 VAL A CA 1
ATOM 3984 C C . VAL A 1 503 ? -2.165 32.434 21.131 1.00 52.19 503 VAL A C 1
ATOM 3986 O O . VAL A 1 503 ? -1.437 33.190 20.496 1.00 52.19 503 VAL A O 1
ATOM 3989 N N . LYS A 1 504 ? -2.450 31.200 20.690 1.00 50.69 504 LYS A N 1
ATOM 3990 C CA . LYS A 1 504 ? -1.902 30.623 19.447 1.00 50.69 504 LYS A CA 1
ATOM 3991 C C . LYS A 1 504 ? -2.788 30.778 18.205 1.00 50.69 504 LYS A C 1
ATOM 3993 O O . LYS A 1 504 ? -2.310 30.462 17.123 1.00 50.69 504 LYS A O 1
ATOM 3998 N N . GLY A 1 505 ? -4.010 31.299 18.337 1.00 39.97 505 GLY A N 1
ATOM 3999 C CA . GLY A 1 505 ? -4.888 31.575 17.195 1.00 39.97 505 GLY A CA 1
ATOM 4000 C C . GLY A 1 505 ? -5.339 30.327 16.425 1.00 39.97 505 GLY A C 1
ATOM 4001 O O . GLY A 1 505 ? -5.413 30.387 15.202 1.00 39.97 505 GLY A O 1
ATOM 4002 N N . ASP A 1 506 ? -5.616 29.226 17.135 1.00 41.47 506 ASP A N 1
ATOM 4003 C CA . ASP A 1 506 ? -6.214 27.992 16.581 1.00 41.47 506 ASP A CA 1
ATOM 4004 C C . ASP A 1 506 ? -7.730 27.912 16.814 1.00 41.47 506 ASP A C 1
ATOM 4006 O O . ASP A 1 506 ? -8.155 28.066 17.991 1.00 41.47 506 ASP A O 1
#

Foldseek 3Di:
DDQADPPPRAGWDADPLLQWTADPPPRDIGGPPDDDDFLVVLVVVLVVLVVPPDPPPPPPPPDDALVNLLVQLVVCLVVVNLNSNSVSLSVSSNRPHQLQSVLSSLLSNLSSDDDLVSSLSSLVSSCVSPVQDLSSVLSVCCSVLLADPVQFDDPVDDDPPPDQDPDAAEFDWDWAADPVPRAFWAQDLVRFWTAHPPPGDIGGCPPVPPQPCDSNHRQPDWHFLSRCCRGLQQPDFQQHWHWYADPPPRDIDIHGSFWQKDQDPPPRIITGTDQCPDVNHDRFRWEFFQPDDQVLLVVLVVVVCVVVVAPDKDKDRKAKEWFKKKWFKKWWKKKKKFWAFDDPPPPPPPPDDTDTDIDIDMDTDIDGTQIFGQDPPPVPFVVVQVVVDDPVNIDGDDSSSCSPHIYTTGPARNNRRVVVSLVVVVVVCVVVVCVVVVNGDGPPMDIDCPGMDGGTMGIYIFIKMKMWIAGPRDIKIWIARSHPRDIGIDDDDDPVSVVVCVVVVD

Sequence (506 aa):
MSNTCPECNAPLVFTPDGRARLCERCGYQETIKKERPSAAELVRTITFARRYKTKSSEDDEGGVSARSLLEMGRSAAKAGDREEAFYYLEWALRANPTNEQGARAWVWLSQIYDQPEDRRICLEQAIALHPTNPLARRGLALLDGRLRSDEIIDPNKVKEDTAVPDEPRAISPEQFQCPRCAARMNYTPDGRSLACNFCGYTQSLDEAGNRVQTDYGIGGAEQDFIAALATARGHTQPVASRAFQCDSCGVEFVLGPETLSVTCPYCDSVYVTKAAETRQIQPPQALIPFNLDESDARRAVYAWLKQHKVERARFSPFVGIYLPLWTFDIGGSLNWRGYVEESNSNDIFLGEANQRRPVSGSKAIFYDDVLVPATKKLPKLLPKLLETFDYEQLVEYDGHYLADWPAERYQLTLADASLQARKQIIREMRRHPGRLTSGRQVQNLTISSGDMLVESFKLLLVPVWLVHYKVEDKVYHALINGQTGEIVGTRPRNVLGRLMSWVKGD

Radius of gyration: 31.07 Å; chains: 1; bounding box: 71×82×94 Å

pLDDT: mean 82.85, std 14.69, range [38.47, 97.94]

Secondary structure (DSSP, 8-state):
--SB-TTT-PBPEE-TTSSEEE-TTT--EEE---PPPPHHHHHHHHHHHHHT--S--S--TTSPPHHHHHHHHHHHHHHT-HHHHHHHHHHHHHS---HHHHHHHHHHHHHH--SHHHHHHHHHHHHHH-TT-HHHHHHHHHHTTSS-GGGB--TTS--GGGSPPSSPEE---EE-B-TTT-PBPEE-TTSSEEE-TTT--EEESTT------BTTBSTTPPEEHHHHHTBGGGT------EEEE-TTT--EEEEPTTBSEEE-TTT--EEE--TTSSTTSPPP-EEPPP---HHHHHHHHHHHHHHTT--S-EEPPPEEEEEEEEEEEEE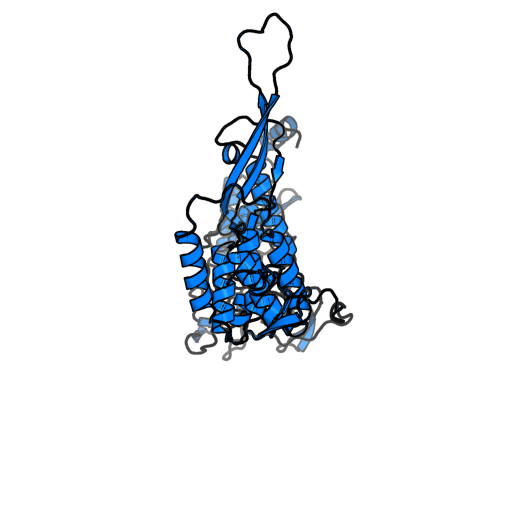EEEEEEEEEEE--TT-TTT----EEEEEEEEEE--BS---EES-SS-TTTHHHHHTT--GGG-EE--GGGGGTS-BBPPSS-HHHHHHHHHHHHHHHHHH-GGGTTTT---EEEEEE-TTEEEEEEEEEEEEEEEEEEEETTEEEEEEEETTT--EEE--PPPHHHHHHHHHHT-